Protein AF-A0A956KDK4-F1 (afdb_monomer)

Radius of gyration: 28.65 Å; Cα contacts (8 Å, |Δi|>4): 657; chains: 1; bounding box: 87×70×103 Å

pLDDT: mean 74.75, std 21.62, range [22.31, 97.56]

Sequence (418 aa):
LVEYWEQDPCSGGYGYGERKYMVDGMTVMNPAFGATAAELRVTVEAQFAVGEYEIVILSAEDSLGLDTWLRERGYNIPAGAAAALRPYIHKGMKFFVAKVDVKKVKRDAAGRVTLSPLRFHYDSPTFSLPVRLGLLNSSGAQELIIHILSRAVRYQVANYKNVAAPTNVDVTDATRDDFARFYAALFDRVVREDPGAVVTEYAWDASTCDPCPVEPLDVGELATLGLDVLPSYRRWFARPHEASEAEAVAAQLVLTRLHARYSAASLGEDLVFQAATPIVGGRETFADDGVTIERGARPDPSGSNNFQTRFVIRHRWTGAITCPEPRRGRWGGPPGGGAPPATQASAGELAVTERDAPLERYLVDAARSTHAPLLRKDRVPAPEPIRGCRVSDSGLAGLAGFALVGLVALGRRRTRRA

Foldseek 3Di:
DAEKEWEQLPDDDDDDDDDDDDDDDDDDDDDDDDDADDDQQKGFPDWDDDQQWTKTKIAHQALVSVVVVCVVVPHDAFPCSSVVCVVCNVVRHIDIDIDGNPVRFDADPVRDTDDDDDDDDDDDPFAFDDDVSVQRVDPWKFKDKDKDKDFQFDKDFQPFFEFEQWAPFEWAPVCLVQVQLLVLQSVVVVCVVPPRYKYWAFKAQQLQAAPDLDHGDFVVNVVVVPQCVDPVCVVVVVDDDDRVVRSVVSRRIIIIIIMGMDHPVRDDDTTTMDTAAAKAARNQDDDPVNPDGDTGIAGDNPDGHHDHHYYYHYHYDPDDNPDPRGRTPRIDDDPPDDDDPSSSDDNPPSRPDDHPDDNCNIGDPLVNPPPRPSDPVNRRDNGDPDPDDDDPPPPDDPDDDDDDDDDDDDDDDDDDDD

Solvent-accessible surface area (backbone atoms only — not comparable to full-atom values): 25899 Å² total; per-residue (Å²): 75,48,73,32,19,33,42,68,37,74,65,82,91,84,84,90,84,92,87,88,87,88,89,86,90,89,90,90,90,86,89,89,84,71,72,79,72,76,88,48,74,34,42,51,72,37,50,54,74,57,93,49,30,45,36,37,31,32,37,42,86,42,34,64,40,44,47,49,54,40,47,77,72,69,46,91,74,54,89,66,48,38,73,68,43,36,66,45,37,77,70,69,45,68,45,80,44,74,46,75,43,77,88,67,55,56,63,51,99,86,65,50,70,70,76,81,87,86,86,84,87,80,90,67,100,64,60,61,49,90,50,66,76,61,43,71,77,46,95,55,74,45,73,44,80,46,78,45,78,32,74,79,39,36,64,44,59,69,83,47,52,56,38,58,43,56,7,54,41,55,29,32,75,64,33,69,84,38,38,36,30,51,49,42,22,50,50,53,50,52,40,68,77,39,74,59,33,36,30,38,46,32,28,24,37,28,47,57,66,65,83,58,81,59,83,55,59,49,60,69,55,42,37,72,76,46,47,49,77,35,81,90,32,39,72,58,71,71,53,92,76,57,73,68,60,43,46,57,53,26,55,43,23,14,38,19,32,38,41,36,64,42,30,76,91,60,52,88,70,58,51,34,52,37,76,40,76,27,30,29,28,33,64,78,50,58,44,98,81,73,73,51,59,50,38,38,46,43,82,26,85,90,61,61,42,51,24,39,57,31,38,32,34,76,43,72,67,82,70,88,83,87,51,98,75,64,50,75,90,42,71,39,67,45,80,91,80,53,82,69,77,93,58,61,49,66,71,61,65,64,82,78,49,66,52,85,50,65,61,62,72,33,30,65,60,78,64,55,41,97,78,46,61,60,61,63,86,55,62,57,72,78,73,75,84,81,79,68,91,73,82,78,86,84,81,88,91,79,91,86,90,88,82,92,83,89,84,86,86,90,82,87,79,92,85,88,84,135

Nearest PDB structures (foldseek):
  5yvq-assembly1_A  TM=1.897E-01  e=3.169E+00  Muvirus mu
  3j9m-assembly1_U  TM=2.157E-01  e=6.133E+00  Homo sapiens

Mean predicted aligned error: 13.44 Å

Secondary structure (DSSP, 8-state):
-EEEEE--TTPPP--------------------------SSEEEEEEEEETTEEEEEEEES-HHHHHHHHHHTT--PPTTHHHHHHHHHHTT--EEEEEE-TTT-EE-TT--EEPPPP------SS-EE--HHHHTT-SS-EEEEEEEEEES-EEEESSS-EEEPP-SEEB-THHHHTHHHHHHHHHHHHHHHSTTPEEEEEEEESS--TT-SSPPPPHHHHHHTTGGGSTTTTTTTTS---HHHHHHHHTTEEEEEEEEEE-TTT--S-EEEEEE--EEE-S-PBPTTSSPBP-S-EE-TTS--EEE--EEEEE---S---SSS-----EES-TTT-PPPS-------TTTS-----GGGTB-STTS-TTS-SS-----PPPP--------------S-------------------

Structure (mmCIF, N/CA/C/O backbone):
data_AF-A0A956KDK4-F1
#
_entry.id   AF-A0A956KDK4-F1
#
loop_
_atom_site.group_PDB
_atom_site.id
_atom_site.type_symbol
_atom_site.label_atom_id
_atom_site.label_alt_id
_atom_site.label_comp_id
_atom_site.label_asym_id
_atom_site.label_entity_id
_atom_site.label_seq_id
_atom_site.pdbx_PDB_ins_code
_atom_site.Cartn_x
_atom_site.Cartn_y
_atom_site.Cartn_z
_atom_site.occupancy
_atom_site.B_iso_or_equiv
_atom_site.auth_seq_id
_atom_site.auth_comp_id
_atom_site.auth_asym_id
_atom_site.auth_atom_id
_atom_site.pdbx_PDB_model_num
ATOM 1 N N . LEU A 1 1 ? 1.733 -2.831 -14.107 1.00 81.25 1 LEU A N 1
ATOM 2 C CA . LEU A 1 1 ? 2.282 -3.512 -15.304 1.00 81.25 1 LEU A CA 1
ATOM 3 C C . LEU A 1 1 ? 2.951 -2.463 -16.185 1.00 81.25 1 LEU A C 1
ATOM 5 O O . LEU A 1 1 ? 2.410 -1.368 -16.261 1.00 81.25 1 LEU A O 1
ATOM 9 N N . VAL A 1 2 ? 4.100 -2.755 -16.795 1.00 82.56 2 VAL A N 1
ATOM 10 C CA . VAL A 1 2 ? 4.746 -1.876 -17.784 1.00 82.56 2 VAL A CA 1
ATOM 11 C C . VAL A 1 2 ? 5.100 -2.660 -19.038 1.00 82.56 2 VAL A C 1
ATOM 13 O O . VAL A 1 2 ? 5.214 -3.887 -19.009 1.00 82.56 2 VAL A O 1
ATOM 16 N N . GLU A 1 3 ? 5.297 -1.940 -20.133 1.00 85.12 3 GLU A N 1
ATOM 17 C CA . GLU A 1 3 ? 5.658 -2.520 -21.417 1.00 85.12 3 GLU A CA 1
ATOM 18 C C . GLU A 1 3 ? 6.898 -1.835 -21.968 1.00 85.12 3 GLU A C 1
ATOM 20 O O . GLU A 1 3 ? 7.006 -0.608 -21.927 1.00 85.12 3 GLU A O 1
ATOM 25 N N . TYR A 1 4 ? 7.813 -2.634 -22.505 1.00 83.12 4 TYR A N 1
ATOM 26 C CA . TYR A 1 4 ? 8.993 -2.134 -23.190 1.00 83.12 4 TYR A CA 1
ATOM 27 C C . TYR A 1 4 ? 9.098 -2.725 -24.583 1.00 83.12 4 TYR A C 1
ATOM 29 O O . TYR A 1 4 ? 8.888 -3.919 -24.789 1.00 83.12 4 TYR A O 1
ATOM 37 N N . TRP A 1 5 ? 9.515 -1.891 -25.524 1.00 86.50 5 TRP A N 1
ATOM 38 C CA . TRP A 1 5 ? 9.838 -2.286 -26.879 1.00 86.50 5 TRP A CA 1
ATOM 39 C C . TRP A 1 5 ? 11.342 -2.238 -27.070 1.00 86.50 5 TRP A C 1
ATOM 41 O O . TRP A 1 5 ? 12.017 -1.291 -26.649 1.00 86.50 5 TRP A O 1
ATOM 51 N N . GLU A 1 6 ? 11.868 -3.275 -27.705 1.00 86.62 6 GLU A N 1
ATOM 52 C CA . GLU A 1 6 ? 13.250 -3.274 -28.142 1.00 86.62 6 GLU A CA 1
ATOM 53 C C . GLU A 1 6 ? 13.412 -2.157 -29.181 1.00 86.62 6 GLU A C 1
ATOM 55 O O . GLU A 1 6 ? 12.689 -2.104 -30.177 1.00 86.62 6 GLU A O 1
ATOM 60 N N . GLN A 1 7 ? 14.324 -1.229 -28.908 1.00 86.19 7 GLN A N 1
ATOM 61 C CA . GLN A 1 7 ? 14.655 -0.131 -29.805 1.00 86.19 7 GLN A CA 1
ATOM 62 C C . GLN A 1 7 ? 15.332 -0.676 -31.057 1.00 86.19 7 GLN A C 1
ATOM 64 O O . GLN A 1 7 ? 15.909 -1.765 -31.018 1.00 86.19 7 GLN A O 1
ATOM 69 N N . ASP A 1 8 ? 15.301 0.102 -32.143 1.00 86.75 8 ASP A N 1
ATOM 70 C CA . ASP A 1 8 ? 16.019 -0.246 -33.367 1.00 86.75 8 ASP A CA 1
ATOM 71 C C . ASP A 1 8 ? 17.480 -0.593 -33.011 1.00 86.75 8 ASP A C 1
ATOM 73 O O . ASP A 1 8 ? 18.218 0.299 -32.560 1.00 86.75 8 ASP A O 1
ATOM 77 N N . PRO A 1 9 ? 17.908 -1.863 -33.199 1.00 84.00 9 PRO A N 1
ATOM 78 C CA . PRO A 1 9 ? 19.250 -2.330 -32.854 1.00 84.00 9 PRO A CA 1
ATOM 79 C C . PRO A 1 9 ? 20.370 -1.585 -33.590 1.00 84.00 9 PRO A C 1
ATOM 81 O O . PRO A 1 9 ? 21.542 -1.766 -33.250 1.00 84.00 9 PRO A O 1
ATOM 84 N N . CYS A 1 10 ? 20.012 -0.778 -34.591 1.00 85.69 10 CYS A N 1
ATOM 85 C CA . CYS A 1 10 ? 20.897 0.005 -35.434 1.00 85.69 10 CYS A CA 1
ATOM 86 C C . CYS A 1 10 ? 20.865 1.524 -35.143 1.00 85.69 10 CYS A C 1
ATOM 88 O O . CYS A 1 10 ? 21.626 2.265 -35.763 1.00 85.69 10 CYS A O 1
ATOM 90 N N . SER A 1 11 ? 20.036 2.007 -34.204 1.00 71.69 11 SER A N 1
ATOM 91 C CA . SER A 1 11 ? 19.861 3.445 -33.913 1.00 71.69 11 SER A CA 1
ATOM 92 C C . SER A 1 11 ? 20.777 3.996 -32.798 1.00 71.69 11 SER A C 1
ATOM 94 O O . SER A 1 11 ? 21.074 3.328 -31.801 1.00 71.69 11 SER A O 1
ATOM 96 N N . GLY A 1 12 ? 21.231 5.250 -32.955 1.00 55.69 12 GLY A N 1
ATOM 97 C CA . GLY A 1 12 ? 21.873 6.054 -31.901 1.00 55.69 12 GLY A CA 1
ATOM 98 C C . GLY A 1 12 ? 20.820 6.799 -31.063 1.00 55.69 12 GLY A C 1
ATOM 99 O O . GLY A 1 12 ? 19.862 7.315 -31.624 1.00 55.69 12 GLY A O 1
ATOM 100 N N . GLY A 1 13 ? 20.951 6.804 -29.730 1.00 43.41 13 GLY A N 1
ATOM 101 C CA . GLY A 1 13 ? 19.851 7.117 -28.798 1.00 43.41 13 GLY A CA 1
ATOM 102 C C . GLY A 1 13 ? 19.333 8.566 -28.800 1.00 43.41 13 GLY A C 1
ATOM 103 O O . GLY A 1 13 ? 20.114 9.506 -28.928 1.00 43.41 13 GLY A O 1
ATOM 104 N N . TYR A 1 14 ? 18.023 8.732 -28.569 1.00 42.56 14 TYR A N 1
ATOM 105 C CA . TYR A 1 14 ? 17.347 10.022 -28.359 1.00 42.56 14 TYR A CA 1
ATOM 106 C C . TYR A 1 14 ? 16.642 10.063 -26.991 1.00 42.56 14 TYR A C 1
ATOM 108 O O . TYR A 1 14 ? 16.031 9.079 -26.578 1.00 42.56 14 TYR A O 1
ATOM 116 N N . GLY A 1 15 ? 16.752 11.203 -26.296 1.00 32.75 15 GLY A N 1
ATOM 117 C CA . GLY A 1 15 ? 16.136 11.487 -24.994 1.00 32.75 15 GLY A CA 1
ATOM 118 C C . GLY A 1 15 ? 14.721 12.071 -25.101 1.00 32.75 15 GLY A C 1
ATOM 119 O O . GLY A 1 15 ? 14.383 12.733 -26.082 1.00 32.75 15 GLY A O 1
ATOM 120 N N . TYR A 1 16 ? 13.900 11.805 -24.083 1.00 37.12 16 TYR A N 1
ATOM 121 C CA . TYR A 1 16 ? 12.490 12.196 -23.989 1.00 37.12 16 TYR A CA 1
ATOM 122 C C . TYR A 1 16 ? 12.307 13.675 -23.593 1.00 37.12 16 TYR A C 1
ATOM 124 O O . TYR A 1 16 ? 13.062 14.196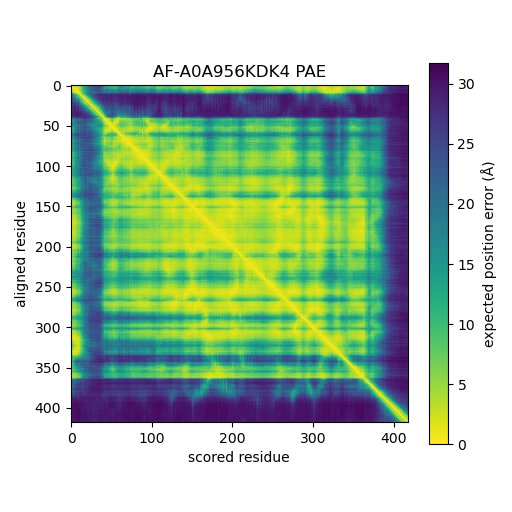 -22.776 1.00 37.12 16 TYR A O 1
ATOM 132 N N . GLY A 1 17 ? 11.290 14.337 -24.163 1.00 28.55 17 GLY A N 1
ATOM 133 C CA . GLY A 1 17 ? 10.876 15.709 -23.841 1.00 28.55 17 GLY A CA 1
ATOM 134 C C . GLY A 1 17 ? 9.442 15.770 -23.298 1.00 28.55 17 GLY A C 1
ATOM 135 O O . GLY A 1 17 ? 8.549 15.107 -23.825 1.00 28.55 17 GLY A O 1
ATOM 136 N N . GLU A 1 18 ? 9.238 16.567 -22.249 1.00 26.84 18 GLU A N 1
ATOM 137 C CA . GLU A 1 18 ? 7.990 16.703 -21.481 1.00 26.84 18 GLU A CA 1
ATOM 138 C C . GLU A 1 18 ? 6.996 17.721 -22.084 1.00 26.84 18 GLU A C 1
ATOM 140 O O . GLU A 1 18 ? 7.389 18.712 -22.704 1.00 26.84 18 GLU A O 1
ATOM 145 N N . ARG A 1 19 ? 5.686 17.520 -21.852 1.00 27.48 19 ARG A N 1
ATOM 146 C CA . ARG A 1 19 ? 4.612 18.514 -22.074 1.00 27.48 19 ARG 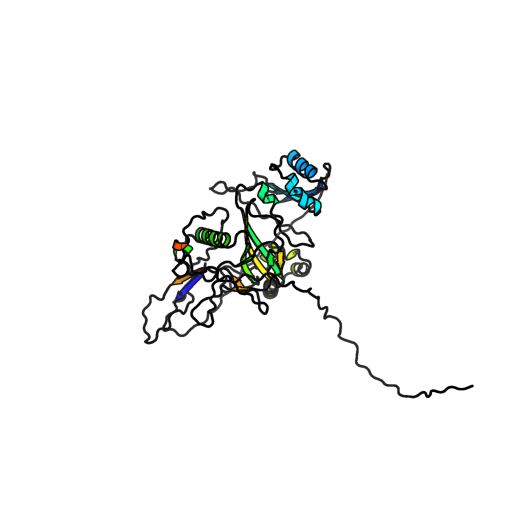A CA 1
ATOM 147 C C . ARG A 1 19 ? 3.642 18.539 -20.880 1.00 27.48 19 ARG A C 1
ATOM 149 O O . ARG A 1 19 ? 3.264 17.481 -20.396 1.00 27.48 19 ARG A O 1
ATOM 156 N N . LYS A 1 20 ? 3.215 19.742 -20.459 1.00 24.08 20 LYS A N 1
ATOM 157 C CA . LYS A 1 20 ? 2.278 20.031 -19.343 1.00 24.08 20 LYS A CA 1
ATOM 158 C C . LYS A 1 20 ? 0.884 20.473 -19.834 1.00 24.08 20 LYS A C 1
ATOM 160 O O . LYS A 1 20 ? 0.795 21.154 -20.854 1.00 24.08 20 LYS A O 1
ATOM 165 N N . TYR A 1 21 ? -0.163 20.191 -19.047 1.00 27.45 21 TYR A N 1
ATOM 166 C CA . TYR A 1 21 ? -1.515 20.783 -19.131 1.00 27.45 21 TYR A CA 1
ATOM 167 C C . TYR A 1 21 ? -2.008 21.246 -17.737 1.00 27.45 21 TYR A C 1
ATOM 169 O O . TYR A 1 21 ? -1.540 20.731 -16.728 1.00 27.45 21 TYR A O 1
ATOM 177 N N . MET A 1 22 ? -2.932 22.224 -17.694 1.00 24.23 22 MET A N 1
ATOM 178 C CA . MET A 1 22 ? -3.520 22.862 -16.490 1.00 24.23 22 MET A CA 1
ATOM 179 C C . MET A 1 22 ? -5.041 22.640 -16.394 1.00 24.23 22 MET A C 1
ATOM 181 O O . MET A 1 22 ? -5.682 22.624 -17.444 1.00 24.23 22 MET A O 1
ATOM 185 N N . VAL A 1 23 ? -5.617 22.603 -15.175 1.00 25.06 23 VAL A N 1
ATOM 186 C CA . VAL A 1 23 ? -7.062 22.823 -14.889 1.00 25.06 23 VAL A CA 1
ATOM 187 C C . VAL A 1 23 ? -7.277 23.474 -13.498 1.00 25.06 23 VAL A C 1
ATOM 189 O O . VAL A 1 23 ? -6.485 23.259 -12.585 1.00 25.06 23 VAL A O 1
ATOM 192 N N . ASP A 1 24 ? -8.349 24.273 -13.392 1.00 22.84 24 ASP A N 1
ATOM 193 C CA . ASP A 1 24 ? -8.828 25.140 -12.291 1.00 22.84 24 ASP A CA 1
ATOM 194 C C . ASP A 1 24 ? -9.946 24.482 -11.423 1.00 22.84 24 ASP A C 1
ATOM 196 O O . ASP A 1 24 ? -10.557 23.502 -11.854 1.00 22.84 24 ASP A O 1
ATOM 200 N N . GLY A 1 25 ? -10.215 24.997 -10.208 1.00 24.81 25 GLY A N 1
ATOM 201 C CA . GLY A 1 25 ? -10.954 24.308 -9.117 1.00 24.81 25 GLY A CA 1
ATOM 202 C C . GLY A 1 25 ? -12.340 24.847 -8.677 1.00 24.81 25 GLY A C 1
ATOM 203 O O . GLY A 1 25 ? -12.930 25.683 -9.350 1.00 24.81 25 GLY A O 1
ATOM 204 N N . MET A 1 26 ? -12.869 24.351 -7.529 1.00 22.92 26 MET A N 1
ATOM 205 C CA . MET A 1 26 ? -13.950 24.953 -6.691 1.00 22.92 26 MET A CA 1
ATOM 206 C C . MET A 1 26 ? -14.108 24.245 -5.301 1.00 22.92 26 MET A C 1
ATOM 208 O O . MET A 1 26 ? -13.794 23.065 -5.172 1.00 22.92 26 MET A O 1
ATOM 212 N N . THR A 1 27 ? -14.616 24.955 -4.275 1.00 22.77 27 THR A N 1
ATOM 213 C CA . THR A 1 27 ? -14.680 24.672 -2.803 1.00 22.77 27 THR A CA 1
ATOM 214 C C . THR A 1 27 ? -16.090 24.347 -2.232 1.00 22.77 27 THR A C 1
ATOM 216 O O . THR A 1 27 ? -17.067 24.583 -2.933 1.00 22.77 27 THR A O 1
ATOM 219 N N . VAL A 1 28 ? -16.207 23.876 -0.954 1.00 23.95 28 VAL A N 1
ATOM 220 C CA . VAL A 1 28 ? -17.074 24.394 0.177 1.00 23.95 28 VAL A CA 1
ATOM 221 C C . VAL A 1 28 ? -17.011 23.523 1.483 1.00 23.95 28 VAL A C 1
ATOM 223 O O . VAL A 1 28 ? -16.682 22.344 1.447 1.00 23.95 28 VAL A O 1
ATOM 226 N N . MET A 1 29 ? -17.293 24.179 2.630 1.00 22.33 29 MET A N 1
ATOM 227 C CA . MET A 1 29 ? -17.110 23.918 4.085 1.00 22.33 29 MET A CA 1
ATOM 228 C C . MET A 1 29 ? -18.035 22.922 4.847 1.00 22.33 29 MET A C 1
ATOM 230 O O . MET A 1 29 ? -19.090 22.510 4.380 1.00 22.33 29 MET A O 1
ATOM 234 N N . ASN A 1 30 ? -17.616 22.659 6.102 1.00 27.06 30 ASN A N 1
ATOM 235 C CA . ASN A 1 30 ? -18.166 21.844 7.210 1.00 27.06 30 ASN A CA 1
ATOM 236 C C . ASN A 1 30 ? -18.900 22.712 8.281 1.00 27.06 30 ASN A C 1
ATOM 238 O O . ASN A 1 30 ? -18.651 23.923 8.305 1.00 27.06 30 ASN A O 1
ATOM 242 N N . PRO A 1 31 ? -19.730 22.158 9.204 1.00 27.64 31 PRO A N 1
ATOM 243 C CA . PRO A 1 31 ? -19.374 22.228 10.645 1.00 27.64 31 PRO A CA 1
ATOM 244 C C . PRO A 1 31 ? -19.896 21.092 11.581 1.00 27.64 31 PRO A C 1
ATOM 246 O O . PRO A 1 31 ? -20.690 20.236 11.205 1.00 27.64 31 PRO A O 1
ATOM 249 N N . ALA A 1 32 ? -19.411 21.139 12.836 1.00 24.31 32 ALA A N 1
ATOM 250 C CA . ALA A 1 32 ? -19.521 20.189 13.964 1.00 24.31 32 ALA A CA 1
ATOM 251 C C . ALA A 1 32 ? -20.719 20.397 14.935 1.00 24.31 32 ALA A C 1
ATOM 253 O O . ALA A 1 32 ? -21.363 21.436 14.861 1.00 24.31 32 ALA A O 1
ATOM 254 N N . PHE A 1 33 ? -20.955 19.449 15.877 1.00 24.83 33 PHE A N 1
ATOM 255 C CA . PHE A 1 33 ? -21.032 19.602 17.366 1.00 24.83 33 PHE A CA 1
ATOM 256 C C . PHE A 1 33 ? -21.766 18.435 18.098 1.00 24.83 33 PHE A C 1
ATOM 258 O O . PHE A 1 33 ? -22.818 18.003 17.645 1.00 24.83 33 PHE A O 1
ATOM 265 N N . GLY A 1 34 ? -21.274 18.049 19.298 1.00 22.31 34 GLY A N 1
ATOM 266 C CA . GLY A 1 34 ? -22.099 17.817 20.517 1.00 22.31 34 GLY A CA 1
ATOM 267 C C . GLY A 1 34 ? -22.413 16.384 21.018 1.00 22.31 34 GLY A C 1
ATOM 268 O O . GLY A 1 34 ? -23.133 15.648 20.363 1.00 22.31 34 GLY A O 1
ATOM 269 N N . ALA A 1 35 ? -21.946 16.042 22.235 1.00 27.47 35 ALA A N 1
ATOM 270 C CA . ALA A 1 35 ? -22.210 14.815 23.033 1.00 27.47 35 ALA A CA 1
ATOM 271 C C . ALA A 1 35 ? -23.522 14.918 23.880 1.00 27.47 35 ALA A C 1
ATOM 273 O O . ALA A 1 35 ? -24.155 15.966 23.847 1.00 27.47 35 ALA A O 1
ATOM 274 N N . THR A 1 36 ? -24.061 13.964 24.665 1.00 29.67 36 THR A N 1
ATOM 275 C CA . THR A 1 36 ? -23.586 12.858 25.543 1.00 29.67 36 THR A CA 1
ATOM 276 C C . THR A 1 36 ? -24.772 11.907 25.856 1.00 29.67 36 THR A C 1
ATOM 278 O O . THR A 1 36 ? -25.915 12.303 25.640 1.00 29.67 36 THR A O 1
ATOM 281 N N . ALA A 1 37 ? -24.531 10.716 26.433 1.00 30.95 37 ALA A N 1
ATOM 282 C CA . ALA A 1 37 ? -25.209 10.220 27.654 1.00 30.95 37 ALA A CA 1
ATOM 283 C C . ALA A 1 37 ? -24.748 8.795 28.029 1.00 30.95 37 ALA A C 1
ATOM 285 O O . ALA A 1 37 ? -24.553 7.935 27.169 1.00 30.95 37 ALA A O 1
ATOM 286 N N . ALA A 1 38 ? -24.582 8.578 29.333 1.00 29.89 38 ALA A N 1
ATOM 287 C CA . ALA A 1 38 ? -24.129 7.348 29.972 1.00 29.89 38 ALA A CA 1
ATOM 288 C C . ALA A 1 38 ? -25.286 6.396 30.316 1.00 29.89 38 ALA A C 1
ATOM 290 O O . ALA A 1 38 ? -26.411 6.840 30.515 1.00 29.89 38 ALA A O 1
ATOM 291 N N . GLU A 1 39 ? -24.963 5.103 30.415 1.00 37.94 39 GLU A N 1
ATOM 292 C CA . GLU A 1 39 ? -25.109 4.275 31.632 1.00 37.94 39 GLU A CA 1
ATOM 293 C C . GLU A 1 39 ? -24.919 2.795 31.273 1.00 37.94 39 GLU A C 1
ATOM 295 O O . GLU A 1 39 ? -25.890 2.074 31.127 1.00 37.94 39 GLU A O 1
ATOM 300 N N . LEU A 1 40 ? -23.661 2.348 31.122 1.00 42.50 40 LEU A N 1
ATOM 301 C CA . LEU A 1 40 ? -23.258 0.924 31.143 1.00 42.50 40 LEU A CA 1
ATOM 302 C C . LEU A 1 40 ? -21.740 0.756 31.418 1.00 42.50 40 LEU A C 1
ATOM 304 O O . LEU A 1 40 ? -21.089 -0.031 30.751 1.00 42.50 40 LEU A O 1
ATOM 308 N N . ARG A 1 41 ? -21.093 1.535 32.310 1.00 63.00 41 ARG A N 1
ATOM 309 C CA . ARG A 1 41 ? -19.595 1.559 32.444 1.00 63.00 41 ARG A CA 1
ATOM 310 C C . ARG A 1 41 ? -18.843 1.651 31.093 1.00 63.00 41 ARG A C 1
ATOM 312 O O . ARG A 1 41 ? -17.695 1.232 30.939 1.00 63.00 41 ARG A O 1
ATOM 319 N N . VAL A 1 42 ? -19.556 2.202 30.120 1.00 67.94 42 VAL A N 1
ATOM 320 C CA . VAL A 1 42 ? -19.199 2.490 28.745 1.00 67.94 42 VAL A CA 1
ATOM 321 C C . VAL A 1 42 ? -19.552 3.960 28.599 1.00 67.94 42 VAL A C 1
ATOM 323 O O . VAL A 1 42 ? -20.700 4.355 28.830 1.00 67.94 42 VAL A O 1
ATOM 326 N N . THR A 1 43 ? -18.559 4.772 28.276 1.00 74.88 43 THR A N 1
ATOM 327 C CA . THR A 1 43 ? -18.698 6.218 28.143 1.00 74.88 43 THR A CA 1
ATOM 328 C C . THR A 1 43 ? -18.781 6.560 26.665 1.00 74.88 43 THR A C 1
ATOM 330 O O . THR A 1 43 ? -17.895 6.199 25.893 1.00 74.88 43 THR A O 1
ATOM 333 N N . VAL A 1 44 ? -19.842 7.263 26.263 1.00 74.88 44 VAL A N 1
ATOM 334 C CA . VAL A 1 44 ? -19.949 7.843 24.919 1.00 74.88 44 VAL A CA 1
ATOM 335 C C . VAL A 1 44 ? -19.121 9.125 24.879 1.00 74.88 44 VAL A C 1
ATOM 337 O O . VAL A 1 44 ? -19.485 10.131 25.480 1.00 74.88 44 VAL A O 1
ATOM 340 N N . GLU A 1 45 ? -18.004 9.073 24.166 1.00 72.00 45 GLU A N 1
ATOM 341 C CA . GLU A 1 45 ? -17.039 10.162 23.997 1.00 72.00 45 GLU A CA 1
ATOM 342 C C . GLU A 1 45 ? -17.511 11.174 22.944 1.00 72.00 45 GLU A C 1
ATOM 344 O O . GLU A 1 45 ? -17.325 12.379 23.091 1.00 72.00 45 GLU A O 1
ATOM 349 N N . ALA A 1 46 ? -18.131 10.679 21.872 1.00 67.12 46 ALA A N 1
ATOM 350 C CA . ALA A 1 46 ? -18.721 11.486 20.811 1.00 67.12 46 ALA A CA 1
ATOM 351 C C . ALA A 1 46 ? -19.773 10.673 20.052 1.00 67.12 46 ALA A C 1
ATOM 353 O O . ALA A 1 46 ? -19.650 9.454 19.933 1.00 67.12 46 ALA A O 1
ATOM 354 N N . GLN A 1 47 ? -20.774 11.350 19.493 1.00 73.00 47 GLN A N 1
ATOM 355 C CA . GLN A 1 47 ? -21.756 10.748 18.596 1.00 73.00 47 GLN A CA 1
ATOM 356 C C . GLN A 1 47 ? -22.131 11.748 17.504 1.00 73.00 47 GLN A C 1
ATOM 358 O O . GLN A 1 47 ? -22.413 12.904 17.802 1.00 73.00 47 GLN A O 1
ATOM 363 N N . PHE A 1 48 ? -22.110 11.321 16.244 1.00 73.38 48 PHE A N 1
ATOM 364 C CA . PHE A 1 48 ? -22.468 12.164 15.099 1.00 73.38 48 PHE A CA 1
ATOM 365 C C . PHE A 1 48 ? -22.788 11.306 13.871 1.00 73.38 48 PHE A C 1
ATOM 367 O O . PHE A 1 48 ? -22.392 10.146 13.799 1.00 73.38 48 PHE A O 1
ATOM 374 N N . ALA A 1 49 ? -23.496 11.866 12.892 1.00 70.19 49 ALA A N 1
ATOM 375 C CA . ALA A 1 49 ? -23.739 11.213 11.606 1.00 70.19 49 ALA A CA 1
ATOM 376 C C . ALA A 1 49 ? -22.892 11.861 10.503 1.00 70.19 49 ALA A C 1
ATOM 378 O O . ALA A 1 49 ? -22.754 13.083 10.465 1.00 70.19 49 ALA A O 1
ATOM 379 N N . VAL A 1 50 ? -22.339 11.052 9.599 1.00 80.88 50 VAL A N 1
ATOM 380 C CA . VAL A 1 50 ? -21.559 11.512 8.440 1.00 80.88 50 VAL A CA 1
ATOM 381 C C . VAL A 1 50 ? -21.750 10.541 7.275 1.00 80.88 50 VAL A C 1
ATOM 383 O O . VAL A 1 50 ? -21.553 9.339 7.427 1.00 80.88 50 VAL A O 1
ATOM 386 N N . GLY A 1 51 ? -22.172 11.046 6.112 1.00 84.19 51 GLY A N 1
ATOM 387 C CA . GLY A 1 51 ? -22.490 10.201 4.954 1.00 84.19 51 GLY A CA 1
ATOM 388 C C . GLY A 1 51 ? -23.571 9.153 5.263 1.00 84.19 51 GLY A C 1
ATOM 389 O O . GLY A 1 51 ? -24.669 9.480 5.728 1.00 84.19 51 GLY A O 1
ATOM 390 N N . GLU A 1 52 ? -23.256 7.884 5.003 1.00 88.25 52 GLU A N 1
ATOM 391 C CA . GLU A 1 52 ? -24.082 6.718 5.333 1.00 88.25 52 GLU A CA 1
ATOM 392 C C . GLU A 1 52 ? -23.914 6.204 6.774 1.00 88.25 52 GLU A C 1
ATOM 394 O O . GLU A 1 52 ? -24.524 5.194 7.129 1.00 88.25 52 GLU A O 1
ATOM 399 N N . TYR A 1 53 ? -23.101 6.866 7.601 1.00 88.94 53 TYR A N 1
ATOM 400 C CA . TYR A 1 53 ? -22.725 6.375 8.922 1.00 88.94 53 TYR A CA 1
ATOM 401 C C . TYR A 1 53 ? -23.382 7.133 10.074 1.00 88.94 53 TYR A C 1
ATOM 403 O O . TYR A 1 53 ? -23.416 8.364 10.098 1.00 88.94 53 TYR A O 1
ATOM 411 N N . GLU A 1 54 ? -23.796 6.381 11.089 1.00 84.88 54 GLU A N 1
ATOM 412 C CA . GLU A 1 54 ? -24.006 6.856 12.456 1.00 84.88 54 GLU A CA 1
ATOM 413 C C . GLU A 1 54 ? -22.794 6.427 13.295 1.00 84.88 54 GLU A C 1
ATOM 415 O O . GLU A 1 54 ? -22.555 5.234 13.500 1.00 84.88 54 GLU A O 1
ATOM 420 N N . ILE A 1 55 ? -21.999 7.396 13.745 1.00 83.88 55 ILE A N 1
ATOM 421 C CA . ILE A 1 55 ? -20.758 7.175 14.487 1.00 83.88 55 ILE A CA 1
ATOM 422 C C . ILE A 1 55 ? -20.993 7.364 15.979 1.00 83.88 55 ILE A C 1
ATOM 424 O O . ILE A 1 55 ? -21.583 8.360 16.400 1.00 83.88 55 ILE A O 1
ATOM 428 N N . VAL A 1 56 ? -20.459 6.440 16.777 1.00 80.50 56 VAL A N 1
ATOM 429 C CA . VAL A 1 56 ? -20.331 6.564 18.229 1.00 80.50 56 VAL A CA 1
ATOM 430 C C . VAL A 1 56 ? -18.902 6.205 18.629 1.00 80.50 56 VAL A C 1
ATOM 432 O O . VAL A 1 56 ? -18.407 5.131 18.294 1.00 80.50 56 VAL A O 1
ATOM 435 N N . ILE A 1 57 ? -18.230 7.093 19.354 1.00 78.56 57 ILE A N 1
ATOM 436 C CA . ILE A 1 57 ? -16.921 6.828 19.953 1.00 78.56 57 ILE A CA 1
ATOM 437 C C . ILE A 1 57 ? -17.151 6.451 21.411 1.00 78.56 57 ILE A C 1
ATOM 439 O O . ILE A 1 57 ? -17.790 7.202 22.145 1.00 78.56 57 ILE A O 1
ATOM 443 N N . LEU A 1 58 ? -16.639 5.298 21.825 1.00 80.06 58 LEU A N 1
ATOM 444 C CA . LEU A 1 58 ? -16.839 4.740 23.157 1.00 80.06 58 LEU A CA 1
ATOM 445 C C . LEU A 1 58 ? -15.503 4.576 23.886 1.00 80.06 58 LEU A C 1
ATOM 447 O O . LEU A 1 58 ? -14.499 4.220 23.274 1.00 80.06 58 LEU A O 1
ATOM 451 N N . SER A 1 59 ? -15.491 4.748 25.200 1.00 73.88 59 SER A N 1
ATOM 452 C CA . SER A 1 59 ? -14.486 4.154 26.088 1.00 73.88 59 SER A CA 1
ATOM 453 C C . SER A 1 59 ? -15.182 3.180 27.039 1.00 73.88 59 SER A C 1
ATOM 455 O O . SER A 1 59 ? -16.378 3.307 27.296 1.00 73.88 59 SER A O 1
ATOM 457 N N . ALA A 1 60 ? -14.476 2.155 27.508 1.00 73.44 60 ALA A N 1
ATOM 458 C CA . ALA A 1 60 ? -15.042 1.144 28.398 1.00 73.44 60 ALA A CA 1
ATOM 459 C C . ALA A 1 60 ? -14.010 0.733 29.447 1.00 73.44 60 ALA A C 1
ATOM 461 O O . ALA A 1 60 ? -12.831 0.608 29.127 1.00 73.44 60 ALA A O 1
ATOM 462 N N . GLU A 1 61 ? -14.460 0.501 30.678 1.00 69.25 61 GLU A N 1
ATOM 463 C CA . GLU A 1 61 ? -13.613 -0.015 31.767 1.00 69.25 61 GLU A CA 1
ATOM 464 C C . GLU A 1 61 ? -13.641 -1.550 31.844 1.00 69.25 61 GLU A C 1
ATOM 466 O O . GLU A 1 61 ? -12.736 -2.169 32.401 1.00 69.25 61 GLU A O 1
ATOM 471 N N . ASP A 1 62 ? -14.671 -2.173 31.261 1.00 67.38 62 ASP A N 1
ATOM 472 C CA . ASP A 1 62 ? -14.879 -3.618 31.260 1.00 67.38 62 ASP A CA 1
ATOM 473 C C . ASP A 1 62 ? -15.396 -4.135 29.903 1.00 67.38 62 ASP A C 1
ATOM 475 O O . ASP A 1 62 ? -16.233 -3.519 29.239 1.00 67.38 62 ASP A O 1
ATOM 479 N N . SER A 1 63 ? -14.888 -5.302 29.495 1.00 70.88 63 SER A N 1
ATOM 480 C CA . SER A 1 63 ? -15.199 -5.930 28.201 1.00 70.88 63 SER A CA 1
ATOM 481 C C . SER A 1 63 ? -16.602 -6.513 28.100 1.00 70.88 63 SER A C 1
ATOM 483 O O . SER A 1 63 ? -17.166 -6.530 27.006 1.00 70.88 63 SER A O 1
ATOM 485 N N . LEU A 1 64 ? -17.171 -6.970 29.219 1.00 68.50 64 LEU A N 1
ATOM 486 C CA . LEU A 1 64 ? -18.531 -7.496 29.253 1.00 68.50 64 LEU A CA 1
ATOM 487 C C . LEU A 1 64 ? -19.548 -6.349 29.174 1.00 68.50 64 LEU A C 1
ATOM 489 O O . LEU A 1 64 ? -20.548 -6.475 28.469 1.00 68.50 64 LEU A O 1
ATOM 493 N N . GLY A 1 65 ? -19.261 -5.212 29.816 1.00 72.81 65 GLY A N 1
ATOM 494 C CA . GLY A 1 65 ? -20.055 -3.983 29.703 1.00 72.81 65 GLY A CA 1
ATOM 495 C C . GLY A 1 65 ? -20.146 -3.457 28.267 1.00 72.81 65 GLY A C 1
ATOM 496 O O . GLY A 1 65 ? -21.242 -3.160 27.792 1.00 72.81 65 GLY A O 1
ATOM 497 N N . LEU A 1 66 ? -19.024 -3.423 27.537 1.00 77.69 66 LEU A N 1
ATOM 498 C CA . LEU A 1 66 ? -19.009 -3.019 26.125 1.00 77.69 66 LEU A CA 1
ATOM 499 C C . LEU A 1 66 ? -19.770 -3.997 25.214 1.00 77.69 66 LEU A C 1
ATOM 501 O O . LEU A 1 66 ? -20.552 -3.555 24.374 1.00 77.69 66 LEU A O 1
ATOM 505 N N . ASP A 1 67 ? -19.576 -5.311 25.381 1.00 77.88 67 ASP A N 1
ATOM 506 C CA . ASP A 1 67 ? -20.321 -6.331 24.621 1.00 77.88 67 ASP A CA 1
ATOM 507 C C . ASP A 1 67 ? -21.834 -6.228 24.884 1.00 77.88 67 ASP A C 1
ATOM 509 O O . ASP A 1 67 ? -22.624 -6.217 23.939 1.00 77.88 67 ASP A O 1
ATOM 513 N N . THR A 1 68 ? -22.231 -6.049 26.147 1.00 77.38 68 THR A N 1
ATOM 514 C CA . THR A 1 68 ? -23.638 -5.875 26.543 1.00 77.38 68 THR A CA 1
ATOM 515 C C . THR A 1 68 ? -24.243 -4.624 25.907 1.00 77.38 68 THR A C 1
ATOM 517 O O . THR A 1 68 ? -25.288 -4.720 25.264 1.00 77.38 68 THR A O 1
ATOM 520 N N . TRP A 1 69 ? -23.556 -3.477 25.986 1.00 84.31 69 TRP A N 1
ATOM 521 C CA . TRP A 1 69 ? -24.016 -2.221 25.377 1.00 84.31 69 TRP A CA 1
ATOM 522 C C . TRP A 1 69 ? -24.241 -2.364 23.870 1.00 84.31 69 TRP A C 1
ATOM 524 O O . TRP A 1 69 ? -25.254 -1.907 23.336 1.00 84.31 69 TRP A O 1
ATOM 534 N N . LEU A 1 70 ? -23.323 -3.037 23.170 1.00 84.25 70 LEU A N 1
ATOM 535 C CA . LEU A 1 70 ? -23.450 -3.279 21.735 1.00 84.25 70 LEU A CA 1
ATOM 536 C C . LEU A 1 70 ? -24.657 -4.185 21.425 1.00 84.25 70 LEU A C 1
ATOM 538 O O . LEU A 1 70 ? -25.443 -3.887 20.525 1.00 84.25 70 LEU A O 1
ATOM 542 N N . ARG A 1 71 ? -24.866 -5.262 22.187 1.00 84.56 71 ARG A N 1
ATOM 543 C CA . ARG A 1 71 ? -26.011 -6.164 21.972 1.00 84.56 71 ARG A CA 1
ATOM 544 C C . ARG A 1 71 ? -27.350 -5.482 22.242 1.00 84.56 71 ARG A C 1
ATOM 546 O O . ARG A 1 71 ? -28.262 -5.610 21.428 1.00 84.56 71 ARG A O 1
ATOM 553 N N . GLU A 1 72 ? -27.462 -4.712 23.322 1.00 82.12 72 GLU A N 1
ATOM 554 C CA . GLU A 1 72 ? -28.682 -3.961 23.655 1.00 82.12 72 GLU A CA 1
ATOM 555 C C . GLU A 1 72 ? -29.046 -2.922 22.588 1.00 82.12 72 GLU A C 1
ATOM 557 O O . GLU A 1 72 ? -30.221 -2.645 22.349 1.00 82.12 72 GLU A O 1
ATOM 562 N N . ARG A 1 73 ? -28.047 -2.372 21.888 1.00 82.31 73 ARG A N 1
ATOM 563 C CA . ARG A 1 73 ? -28.241 -1.435 20.769 1.00 82.31 73 ARG A CA 1
ATOM 564 C C . ARG A 1 73 ? -28.435 -2.122 19.414 1.00 82.31 73 ARG A C 1
ATOM 566 O O . ARG A 1 73 ? -28.474 -1.444 18.385 1.00 82.31 73 ARG A O 1
ATOM 573 N N . GLY A 1 74 ? -28.611 -3.444 19.413 1.00 82.19 74 GLY A N 1
ATOM 574 C CA . GLY A 1 74 ? -28.947 -4.237 18.234 1.00 82.19 74 GLY A CA 1
ATOM 575 C C . GLY A 1 74 ? -27.768 -4.506 17.300 1.00 82.19 74 GLY A C 1
ATOM 576 O O . GLY A 1 74 ? -27.989 -4.857 16.141 1.00 82.19 74 GLY A O 1
ATOM 577 N N . TYR A 1 75 ? -26.525 -4.337 17.762 1.00 84.38 75 TYR A N 1
ATOM 578 C CA . TYR A 1 75 ? -25.357 -4.728 16.977 1.00 84.38 75 TYR A CA 1
ATOM 579 C C . TYR A 1 75 ? -25.224 -6.256 16.949 1.00 84.38 75 TYR A C 1
ATOM 581 O O . TYR A 1 75 ? -25.353 -6.932 17.972 1.00 84.38 75 TYR A O 1
ATOM 589 N N . ASN A 1 76 ? -24.928 -6.808 15.770 1.00 83.12 76 ASN A N 1
ATOM 590 C CA . ASN A 1 76 ? -24.647 -8.233 15.622 1.00 83.12 76 ASN A CA 1
ATOM 591 C C . ASN A 1 76 ? -23.204 -8.523 16.050 1.00 83.12 76 ASN A C 1
ATOM 593 O O . ASN A 1 76 ? -22.270 -8.326 15.274 1.00 83.12 76 ASN A O 1
ATOM 597 N N . ILE A 1 77 ? -23.031 -8.950 17.302 1.00 83.44 77 ILE A N 1
ATOM 598 C CA . ILE A 1 77 ? -21.718 -9.220 17.887 1.00 83.44 77 ILE A CA 1
ATOM 599 C C . ILE A 1 77 ? -21.465 -10.736 17.948 1.00 83.44 77 ILE A C 1
ATOM 601 O O . ILE A 1 77 ? -22.218 -11.446 18.632 1.00 83.44 77 ILE A O 1
ATOM 605 N N . PRO A 1 78 ? -20.405 -11.248 17.290 1.00 82.38 78 PRO A N 1
ATOM 606 C CA . PRO A 1 78 ? -20.086 -12.672 17.275 1.00 82.38 78 PRO A CA 1
ATOM 607 C C . PRO A 1 78 ? -19.739 -13.191 18.676 1.00 82.38 78 PRO A C 1
ATOM 609 O O . PRO A 1 78 ? -19.354 -12.438 19.578 1.00 82.38 78 PRO A O 1
ATOM 612 N N . ALA A 1 79 ? -19.870 -14.503 18.872 1.00 82.25 79 ALA A N 1
ATOM 613 C CA . ALA A 1 79 ? -19.436 -15.142 20.109 1.00 82.25 79 ALA A CA 1
ATOM 614 C C . ALA A 1 79 ? -17.923 -14.932 20.322 1.00 82.25 79 ALA A C 1
ATOM 616 O O . ALA A 1 79 ? -17.139 -14.966 19.377 1.00 82.25 79 ALA A O 1
ATOM 617 N N . GLY A 1 80 ? -17.506 -14.708 21.572 1.00 82.31 80 GLY A N 1
ATOM 618 C CA . GLY A 1 80 ? -16.096 -14.477 21.916 1.00 82.31 80 GLY A CA 1
ATOM 619 C C . GLY A 1 80 ? -15.608 -13.030 21.764 1.00 82.31 80 GLY A C 1
ATOM 620 O O . GLY A 1 80 ? -14.456 -12.752 22.101 1.00 82.31 80 GLY A O 1
ATOM 621 N N . ALA A 1 81 ? -16.466 -12.091 21.346 1.00 84.12 81 ALA A N 1
ATOM 622 C CA . ALA A 1 81 ? -16.091 -10.684 21.203 1.00 84.12 81 ALA A CA 1
ATOM 623 C C . ALA A 1 81 ? -15.575 -10.052 22.504 1.00 84.12 81 ALA A C 1
ATOM 625 O O . ALA A 1 81 ? -14.546 -9.387 22.475 1.00 84.12 81 ALA A O 1
ATOM 626 N N . ALA A 1 82 ? -16.197 -10.325 23.657 1.00 81.38 82 ALA A N 1
ATOM 627 C CA . ALA A 1 82 ? -15.719 -9.814 24.948 1.00 81.38 82 ALA A CA 1
ATOM 628 C C . ALA A 1 82 ? -14.247 -10.192 25.226 1.00 81.38 82 ALA A C 1
ATOM 630 O O . ALA A 1 82 ? -13.434 -9.340 25.588 1.00 81.38 82 ALA A O 1
ATOM 631 N N . ALA A 1 83 ? -13.862 -11.449 24.972 1.00 85.25 83 ALA A N 1
ATOM 632 C CA . ALA A 1 83 ? -12.483 -11.907 25.151 1.00 85.25 83 ALA A CA 1
ATOM 633 C C . ALA A 1 83 ? -11.502 -11.206 24.197 1.00 85.25 83 ALA A C 1
ATOM 635 O O . ALA A 1 83 ? -10.373 -10.907 24.588 1.00 85.25 83 ALA A O 1
ATOM 636 N N . ALA A 1 84 ? -11.936 -10.917 22.970 1.00 84.88 84 ALA A N 1
ATOM 637 C CA . ALA A 1 84 ? -11.145 -10.199 21.978 1.00 84.88 84 ALA A CA 1
ATOM 638 C C . ALA A 1 84 ? -11.060 -8.686 22.241 1.00 84.88 84 ALA A C 1
ATOM 640 O O . ALA A 1 84 ? -10.049 -8.080 21.905 1.00 84.88 84 ALA A O 1
ATOM 641 N N . LEU A 1 85 ? -12.078 -8.076 22.859 1.00 86.94 85 LEU A N 1
ATOM 642 C CA . LEU A 1 85 ? -12.110 -6.652 23.221 1.00 86.94 85 LEU A CA 1
ATOM 643 C C . LEU A 1 85 ? -11.237 -6.344 24.447 1.00 86.94 85 LEU A C 1
ATOM 645 O O . LEU A 1 85 ? -10.644 -5.269 24.542 1.00 86.94 85 LEU A O 1
ATOM 649 N N . ARG A 1 86 ? -11.122 -7.299 25.377 1.00 86.94 86 ARG A N 1
ATOM 650 C CA . ARG A 1 86 ? -10.427 -7.137 26.662 1.00 86.94 86 ARG A CA 1
ATOM 651 C C . ARG A 1 86 ? -8.991 -6.581 26.558 1.00 86.94 86 ARG A C 1
ATOM 653 O O . ARG A 1 86 ? -8.682 -5.661 27.314 1.00 86.94 86 ARG A O 1
ATOM 660 N N . PRO A 1 87 ? -8.105 -7.046 25.652 1.00 89.25 87 PRO A N 1
ATOM 661 C CA . PRO A 1 87 ? -6.758 -6.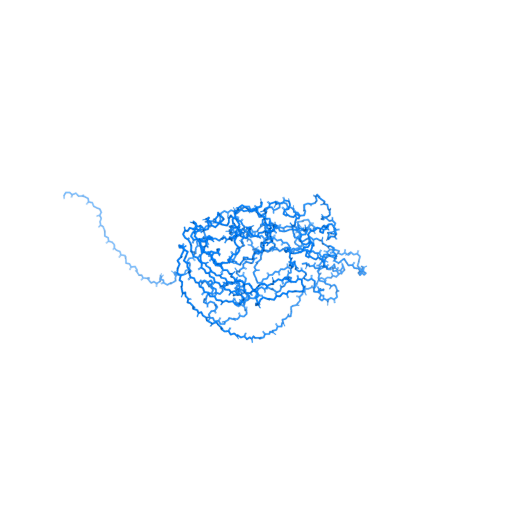484 25.525 1.00 89.25 87 PRO A CA 1
ATOM 662 C C . PRO A 1 87 ? -6.750 -5.002 25.131 1.00 89.25 87 PRO A C 1
ATOM 664 O O . PRO A 1 87 ? -5.880 -4.262 25.581 1.00 89.25 87 PRO A O 1
ATOM 667 N N . TYR A 1 88 ? -7.713 -4.557 24.318 1.00 89.88 88 TYR A N 1
ATOM 668 C CA . TYR A 1 88 ? -7.830 -3.159 23.893 1.00 89.88 88 TYR A CA 1
ATOM 669 C C . TYR A 1 88 ? -8.324 -2.264 25.032 1.00 89.88 88 TYR A C 1
ATOM 671 O O . TYR A 1 88 ? -7.804 -1.167 25.223 1.00 89.88 88 TYR A O 1
ATOM 679 N N . ILE A 1 89 ? -9.255 -2.774 25.841 1.00 86.31 89 ILE A N 1
ATOM 680 C CA . ILE A 1 89 ? -9.747 -2.097 27.048 1.00 86.31 89 ILE A CA 1
ATOM 681 C C . ILE A 1 89 ? -8.625 -1.919 28.069 1.00 86.31 89 ILE A C 1
ATOM 683 O O . ILE A 1 89 ? -8.409 -0.813 28.552 1.00 86.31 89 ILE A O 1
ATOM 687 N N . HIS A 1 90 ? -7.834 -2.963 28.337 1.00 87.06 90 HIS A N 1
ATOM 688 C CA . HIS A 1 90 ? -6.681 -2.852 29.241 1.00 87.06 90 HIS A CA 1
ATOM 689 C C . HIS A 1 90 ? -5.605 -1.878 28.742 1.00 87.06 90 HIS A C 1
ATOM 691 O O . HIS A 1 90 ? -4.870 -1.318 29.551 1.00 87.06 90 HIS A O 1
ATOM 697 N N . LYS A 1 91 ? -5.517 -1.656 27.424 1.00 86.75 91 LYS A N 1
ATOM 698 C CA . LYS A 1 91 ? -4.652 -0.634 26.813 1.00 86.75 91 LYS A CA 1
ATOM 699 C C . LYS A 1 91 ? -5.267 0.775 26.844 1.00 86.75 91 LYS A C 1
ATOM 701 O O . LYS A 1 91 ? -4.645 1.702 26.334 1.00 86.75 91 LYS A O 1
ATOM 706 N N . GLY A 1 92 ? -6.468 0.945 27.403 1.00 85.81 92 GLY A N 1
ATOM 707 C CA . GLY A 1 92 ? -7.178 2.226 27.461 1.00 85.81 92 GLY A CA 1
ATOM 708 C C . GLY A 1 92 ? -7.647 2.731 26.094 1.00 85.81 92 GLY A C 1
ATOM 709 O O . GLY A 1 92 ? -7.810 3.935 25.908 1.00 85.81 92 GLY A O 1
ATOM 710 N N . MET A 1 93 ? -7.814 1.838 25.113 1.00 89.25 93 MET A N 1
ATOM 711 C CA . MET A 1 93 ? -8.222 2.232 23.766 1.00 89.25 93 MET A CA 1
ATOM 712 C C . MET A 1 93 ? -9.699 2.625 23.717 1.00 89.25 93 MET A C 1
ATOM 714 O O . MET A 1 93 ? -10.543 2.057 24.411 1.00 89.25 93 MET A O 1
ATOM 718 N N . LYS A 1 94 ? -10.007 3.582 22.838 1.00 86.44 94 LYS A N 1
ATOM 719 C CA . LYS A 1 94 ? -11.378 3.961 22.489 1.00 86.44 94 LYS A CA 1
ATOM 720 C C . LYS A 1 94 ? -11.878 3.112 21.317 1.00 86.44 94 LYS A C 1
ATOM 722 O O . LYS A 1 94 ? -11.099 2.710 20.455 1.00 86.44 94 LYS A O 1
ATOM 727 N N . PHE A 1 95 ? -13.182 2.872 21.270 1.00 86.75 95 PHE A N 1
ATOM 728 C CA . PHE A 1 95 ? -13.858 2.099 20.236 1.00 86.75 95 PHE A CA 1
ATOM 729 C C . PHE A 1 95 ? -14.632 3.034 19.321 1.00 86.75 95 PHE A C 1
ATOM 731 O O . PHE A 1 95 ? -15.581 3.690 19.743 1.00 86.75 95 PHE A O 1
ATOM 738 N N . PHE A 1 96 ? -14.217 3.088 18.060 1.00 87.12 96 PHE A N 1
ATOM 739 C CA . PHE A 1 96 ? -14.931 3.798 17.010 1.00 87.12 96 PHE A CA 1
ATOM 740 C C . PHE A 1 96 ? -15.977 2.857 16.406 1.00 87.12 96 PHE A C 1
ATOM 742 O O . PHE A 1 96 ? -15.633 1.916 15.690 1.00 87.12 96 PHE A O 1
ATOM 749 N N . VAL A 1 97 ? -17.250 3.080 16.724 1.00 87.38 97 VAL A N 1
ATOM 750 C CA . VAL A 1 97 ? -18.366 2.263 16.240 1.00 87.38 97 VAL A CA 1
ATOM 751 C C . VAL A 1 97 ? -19.064 3.011 15.114 1.00 87.38 97 VAL A C 1
ATOM 753 O O . VAL A 1 97 ? -19.591 4.100 15.324 1.00 87.38 97 VAL A O 1
ATOM 756 N N . ALA A 1 98 ? -19.075 2.415 13.923 1.00 87.69 98 ALA A N 1
ATOM 757 C CA . ALA A 1 98 ? -19.745 2.957 12.749 1.00 87.69 98 ALA A CA 1
ATOM 758 C C . ALA A 1 98 ? -20.922 2.064 12.358 1.00 87.69 98 ALA A C 1
ATOM 760 O O . ALA A 1 98 ? -20.737 0.941 11.884 1.00 87.69 98 ALA A O 1
ATOM 761 N N . LYS A 1 99 ? -22.143 2.559 12.548 1.00 88.88 99 LYS A N 1
ATOM 762 C CA . LYS A 1 99 ? -23.360 1.886 12.098 1.00 88.88 99 LYS A CA 1
ATOM 763 C C . LYS A 1 99 ? -23.730 2.386 10.706 1.00 88.88 99 LYS A C 1
ATOM 765 O O . LYS A 1 99 ? -23.797 3.588 10.478 1.00 88.88 99 LYS A O 1
ATOM 770 N N . VAL A 1 100 ? -23.967 1.459 9.781 1.00 89.62 100 VAL A N 1
ATOM 771 C CA . VAL A 1 100 ? -24.259 1.768 8.374 1.00 89.62 100 VAL A CA 1
ATOM 772 C C . VAL A 1 100 ? -25.764 1.846 8.143 1.00 89.62 100 VAL A C 1
ATOM 774 O O . VAL A 1 100 ? -26.497 0.897 8.432 1.00 89.62 100 VAL A O 1
ATOM 777 N N . ASP A 1 101 ? -26.220 2.948 7.554 1.00 89.06 101 ASP A N 1
ATOM 778 C CA . ASP A 1 101 ? -27.581 3.088 7.047 1.00 89.06 101 ASP A CA 1
ATOM 779 C C . ASP A 1 101 ? -27.699 2.456 5.652 1.00 89.06 101 ASP A C 1
ATOM 781 O O . ASP A 1 101 ? -27.370 3.052 4.624 1.00 89.06 101 ASP A O 1
ATOM 785 N N . VAL A 1 102 ? -28.226 1.231 5.609 1.00 89.12 102 VAL A N 1
ATOM 786 C CA . VAL A 1 102 ? -28.413 0.454 4.372 1.00 89.12 102 VAL A CA 1
ATOM 787 C C . VAL A 1 102 ? -29.364 1.100 3.360 1.00 89.12 102 VAL A C 1
ATOM 789 O O . VAL A 1 102 ? -29.421 0.646 2.219 1.00 89.12 102 VAL A O 1
ATOM 792 N N . LYS A 1 103 ? -30.121 2.136 3.742 1.00 89.88 103 LYS A N 1
ATOM 793 C CA . LYS A 1 103 ? -30.964 2.894 2.805 1.00 89.88 103 LYS A CA 1
ATOM 794 C C . LYS A 1 103 ? -30.163 3.928 2.013 1.00 89.88 103 LYS A C 1
ATOM 796 O O . LYS A 1 103 ? -30.630 4.374 0.970 1.00 89.88 103 LYS A O 1
ATOM 801 N N . LYS A 1 104 ? -28.980 4.314 2.503 1.00 88.00 104 LYS A N 1
ATOM 802 C CA . LYS A 1 104 ? -28.101 5.320 1.886 1.00 88.00 104 LYS A CA 1
ATOM 803 C C . LYS A 1 104 ? -26.980 4.711 1.047 1.00 88.00 104 LYS A C 1
ATOM 805 O O . LYS A 1 104 ? -26.343 5.428 0.280 1.00 88.00 104 LYS A O 1
ATOM 810 N N . VAL A 1 105 ? -26.740 3.407 1.175 1.00 89.88 105 VAL A N 1
ATOM 811 C CA . VAL A 1 105 ? -25.677 2.725 0.431 1.00 89.88 105 VAL A CA 1
ATOM 812 C C . VAL A 1 105 ? -26.104 2.387 -0.993 1.00 89.88 105 VAL A C 1
ATOM 814 O O . VAL A 1 105 ? -27.252 2.021 -1.255 1.00 89.88 105 VAL A O 1
ATOM 817 N N . LYS A 1 106 ? -25.149 2.463 -1.920 1.00 86.75 106 LYS A N 1
ATOM 818 C CA . LYS A 1 106 ? -25.336 2.016 -3.302 1.00 86.75 106 LYS A CA 1
ATOM 819 C C . LYS A 1 106 ? -24.905 0.561 -3.435 1.00 86.75 106 LYS A C 1
ATOM 821 O O . LYS A 1 106 ? -23.928 0.138 -2.818 1.00 86.75 106 LYS A O 1
ATOM 826 N N . ARG A 1 107 ? -25.644 -0.189 -4.250 1.00 90.12 107 ARG A N 1
ATOM 827 C CA . ARG A 1 107 ? -25.318 -1.567 -4.618 1.00 90.12 107 ARG A CA 1
ATOM 828 C C . ARG A 1 107 ? -24.911 -1.621 -6.078 1.00 90.12 107 ARG A C 1
ATOM 830 O O . ARG A 1 107 ? -25.534 -0.952 -6.902 1.00 90.12 107 ARG A O 1
ATOM 837 N N . ASP A 1 108 ? -23.882 -2.396 -6.381 1.00 84.81 108 ASP A N 1
ATOM 838 C CA . ASP A 1 108 ? -23.520 -2.693 -7.762 1.00 84.81 108 ASP A CA 1
ATOM 839 C C . ASP A 1 108 ? -24.417 -3.794 -8.361 1.00 84.81 108 ASP A C 1
ATOM 841 O O . ASP A 1 108 ? -25.316 -4.324 -7.702 1.00 84.81 108 ASP A O 1
ATOM 845 N N . ALA A 1 109 ? -24.179 -4.141 -9.630 1.00 84.31 109 ALA A N 1
ATOM 846 C CA . ALA A 1 109 ? -24.941 -5.172 -10.339 1.00 84.31 109 ALA A CA 1
ATOM 847 C C . ALA A 1 109 ? -24.824 -6.573 -9.702 1.00 84.31 109 ALA A C 1
ATOM 849 O O . ALA A 1 109 ? -25.721 -7.394 -9.871 1.00 84.31 109 ALA A O 1
ATOM 850 N N . ALA A 1 110 ? -23.752 -6.835 -8.946 1.00 81.81 110 ALA A N 1
ATOM 851 C CA . ALA A 1 110 ? -23.547 -8.069 -8.191 1.00 81.81 110 ALA A CA 1
ATOM 852 C C . ALA A 1 110 ? -24.143 -7.998 -6.767 1.00 81.81 110 ALA A C 1
ATOM 854 O O . ALA A 1 110 ? -23.985 -8.926 -5.975 1.00 81.81 110 ALA A O 1
ATOM 855 N N . GLY A 1 111 ? -24.827 -6.900 -6.419 1.00 83.88 111 GLY A N 1
ATOM 856 C CA . GLY A 1 111 ? -25.432 -6.673 -5.107 1.00 83.88 111 GLY A CA 1
ATOM 857 C C . GLY A 1 111 ? -24.442 -6.257 -4.015 1.00 83.88 111 GLY A C 1
ATOM 858 O O . GLY A 1 111 ? -24.854 -6.116 -2.853 1.00 83.88 111 GLY A O 1
ATOM 859 N N . ARG A 1 112 ? -23.166 -6.040 -4.364 1.00 84.00 112 ARG A N 1
ATOM 860 C CA . ARG A 1 112 ? -22.108 -5.628 -3.435 1.00 84.00 112 ARG A CA 1
ATOM 861 C C . ARG A 1 112 ? -22.309 -4.175 -3.038 1.00 84.00 112 ARG A C 1
ATOM 863 O O . ARG A 1 112 ? -22.742 -3.352 -3.840 1.00 84.00 112 ARG A O 1
ATOM 870 N N . VAL A 1 113 ? -21.990 -3.871 -1.787 1.00 86.88 113 VAL A N 1
ATOM 871 C CA . VAL A 1 113 ? -22.062 -2.518 -1.236 1.00 86.88 113 VAL A CA 1
ATOM 872 C C . VAL A 1 113 ? -20.653 -1.959 -1.121 1.00 86.88 113 VAL A C 1
ATOM 874 O O . VAL A 1 113 ? -19.815 -2.552 -0.444 1.00 86.88 113 VAL A O 1
ATOM 877 N N . THR A 1 114 ? -20.425 -0.799 -1.729 1.00 84.12 114 THR A N 1
ATOM 878 C CA . THR A 1 114 ? -19.217 0.001 -1.506 1.00 84.12 114 THR A CA 1
ATOM 879 C C . THR A 1 114 ? -19.548 1.097 -0.509 1.00 84.12 114 THR A C 1
ATOM 881 O O . THR A 1 114 ? -20.510 1.839 -0.711 1.00 84.12 114 THR A O 1
ATOM 884 N N . LEU A 1 115 ? -18.764 1.181 0.563 1.00 88.50 115 LEU A N 1
ATOM 885 C CA . LEU A 1 115 ? -18.919 2.206 1.587 1.00 88.50 115 LEU A CA 1
ATOM 886 C C . LEU A 1 115 ? -17.886 3.321 1.407 1.00 88.50 115 LEU A C 1
ATOM 888 O O . LEU A 1 115 ? -16.765 3.075 0.954 1.00 88.50 115 LEU A O 1
ATOM 892 N N . SER A 1 116 ? -18.264 4.535 1.788 1.00 88.50 116 SER A N 1
ATOM 893 C CA . SER A 1 116 ? -17.395 5.705 1.811 1.00 88.50 116 SER A CA 1
ATOM 894 C C . SER A 1 116 ? -16.242 5.496 2.802 1.00 88.50 116 SER A C 1
ATOM 896 O O . SER A 1 116 ? -16.472 5.043 3.921 1.00 88.50 116 SER A O 1
ATOM 898 N N . PRO A 1 117 ? -14.992 5.848 2.462 1.00 89.50 117 PRO A N 1
ATOM 899 C CA . PRO A 1 117 ? -13.883 5.738 3.403 1.00 89.50 117 PRO A CA 1
ATOM 900 C C . PRO A 1 117 ? -14.106 6.578 4.668 1.00 89.50 117 PRO A C 1
ATOM 902 O O . PRO A 1 117 ? -14.548 7.725 4.605 1.00 89.50 117 PRO A O 1
ATOM 905 N N . LEU A 1 118 ? -13.739 6.021 5.822 1.00 89.19 118 LEU A N 1
ATOM 906 C CA . LEU A 1 118 ? -13.743 6.735 7.095 1.00 89.19 118 LEU A CA 1
ATOM 907 C C . LEU A 1 118 ? -12.358 7.317 7.368 1.00 89.19 118 LEU A C 1
ATOM 909 O O . LEU A 1 118 ? -11.360 6.598 7.366 1.00 89.19 118 LEU A O 1
ATOM 913 N N . ARG A 1 119 ? -12.314 8.617 7.654 1.00 88.62 119 ARG A N 1
ATOM 914 C CA . ARG A 1 119 ? -11.092 9.339 8.007 1.00 88.62 119 ARG A CA 1
ATOM 915 C C . ARG A 1 119 ? -11.175 9.827 9.450 1.00 88.62 119 ARG A C 1
ATOM 917 O O . ARG A 1 119 ? -12.085 10.569 9.806 1.00 88.62 119 ARG A O 1
ATOM 924 N N . PHE A 1 120 ? -10.205 9.441 10.270 1.00 87.94 120 PHE A N 1
ATOM 925 C CA . PHE A 1 120 ? -10.048 9.902 11.649 1.00 87.94 120 PHE A CA 1
ATOM 926 C C . PHE A 1 120 ? -8.560 9.995 11.997 1.00 87.94 120 PHE A C 1
ATOM 928 O O . PHE A 1 120 ? -7.726 9.375 11.341 1.00 87.94 120 PHE A O 1
ATOM 935 N N . HIS A 1 121 ? -8.222 10.784 13.015 1.00 89.50 121 HIS A N 1
ATOM 936 C CA . HIS A 1 121 ? -6.858 10.906 13.525 1.00 89.50 121 HIS A CA 1
ATOM 937 C C . HIS A 1 121 ? -6.868 10.881 15.051 1.00 89.50 121 HIS A C 1
ATOM 939 O O . HIS A 1 121 ? -7.844 11.281 15.687 1.00 89.50 121 HIS A O 1
ATOM 945 N N . TYR A 1 122 ? -5.784 10.383 15.628 1.00 88.94 122 TYR A N 1
ATOM 946 C CA . TYR A 1 122 ? -5.562 10.340 17.064 1.00 88.94 122 TYR A CA 1
ATOM 947 C C . TYR A 1 122 ? -4.061 10.303 17.333 1.00 88.94 122 TYR A C 1
ATOM 949 O O . TYR A 1 122 ? -3.289 9.793 16.520 1.00 88.94 122 TYR A O 1
ATOM 957 N N . ASP A 1 123 ? -3.662 10.813 18.492 1.00 87.88 123 ASP A N 1
ATOM 958 C CA . ASP A 1 123 ? -2.287 10.705 18.958 1.00 87.88 123 ASP A CA 1
ATOM 959 C C . ASP A 1 123 ? -2.094 9.377 19.692 1.00 87.88 123 ASP A C 1
ATOM 961 O O . ASP A 1 123 ? -2.930 8.956 20.495 1.00 87.88 123 ASP A O 1
ATOM 965 N N . SER A 1 124 ? -0.979 8.702 19.422 1.00 88.88 124 SER A N 1
ATOM 966 C CA . SER A 1 124 ? -0.621 7.453 20.089 1.00 88.88 124 SER A CA 1
ATOM 967 C C . SER A 1 124 ? 0.893 7.348 20.252 1.00 88.88 124 SER A C 1
ATOM 969 O O . SER A 1 124 ? 1.627 7.649 19.309 1.00 88.88 124 SER A O 1
ATOM 971 N N . PRO A 1 125 ? 1.390 6.861 21.406 1.00 88.12 125 PRO A N 1
ATOM 972 C CA . PRO A 1 125 ? 2.814 6.584 21.585 1.00 88.12 125 PRO A CA 1
ATOM 973 C C . PRO A 1 125 ? 3.279 5.368 20.768 1.00 88.12 125 PRO A C 1
ATOM 975 O O . PRO A 1 125 ? 4.475 5.156 20.599 1.00 88.12 125 PRO A O 1
ATOM 978 N N . THR A 1 126 ? 2.346 4.537 20.290 1.00 89.44 126 THR A N 1
ATOM 979 C CA . THR A 1 126 ? 2.628 3.336 19.495 1.00 89.44 126 THR A CA 1
ATOM 980 C C . THR A 1 126 ? 1.940 3.431 18.142 1.00 89.44 126 THR A C 1
ATOM 982 O O . THR A 1 126 ? 0.721 3.613 18.073 1.00 89.44 126 THR A O 1
ATOM 985 N N . PHE A 1 127 ? 2.700 3.237 17.065 1.00 94.38 127 PHE A N 1
ATOM 986 C CA . PHE A 1 127 ? 2.135 3.147 15.726 1.00 94.38 127 PHE A CA 1
ATOM 987 C C . PHE A 1 127 ? 1.729 1.698 15.442 1.00 94.38 127 PHE A C 1
ATOM 989 O O . PHE A 1 127 ? 2.572 0.836 15.204 1.00 94.38 127 PHE A O 1
ATOM 996 N N . SER A 1 128 ? 0.432 1.408 15.536 1.00 94.69 128 SER A N 1
ATOM 997 C CA . SER A 1 128 ? -0.114 0.060 15.351 1.00 94.69 128 SER A CA 1
ATOM 998 C C . SER A 1 128 ? -1.483 0.103 14.686 1.00 94.69 128 SER A C 1
ATOM 1000 O O . SER A 1 128 ? -2.189 1.105 14.801 1.00 94.69 128 SER A O 1
ATOM 1002 N N . LEU A 1 129 ? -1.846 -0.985 14.010 1.00 93.88 129 LEU A N 1
ATOM 1003 C CA . LEU A 1 129 ? -3.152 -1.174 13.391 1.00 93.88 129 LEU A CA 1
ATOM 1004 C C . LEU A 1 129 ? -3.884 -2.344 14.067 1.00 93.88 129 LEU A C 1
ATOM 1006 O O . LEU A 1 129 ? -3.503 -3.502 13.856 1.00 93.88 129 LEU A O 1
ATOM 1010 N N . PRO A 1 130 ? -4.930 -2.058 14.863 1.00 91.44 130 PRO A N 1
ATOM 1011 C CA . PRO A 1 130 ? -5.798 -3.075 15.442 1.00 91.44 130 PRO A CA 1
ATOM 1012 C C . PRO A 1 130 ? -6.580 -3.820 14.357 1.00 91.44 130 PRO A C 1
ATOM 1014 O O . PRO A 1 130 ? -7.459 -3.249 13.718 1.00 91.44 130 PRO A O 1
ATOM 1017 N N . VAL A 1 131 ? -6.276 -5.099 14.150 1.00 90.25 131 VAL A N 1
ATOM 1018 C CA . VAL A 1 131 ? -6.882 -5.926 13.084 1.00 90.25 131 VAL A CA 1
ATOM 1019 C C . VAL A 1 131 ? -7.596 -7.160 13.627 1.00 90.25 131 VAL A C 1
ATOM 1021 O O . VAL A 1 131 ? -8.447 -7.735 12.948 1.00 90.25 131 VAL A O 1
ATOM 1024 N N . ARG A 1 132 ? -7.321 -7.566 14.875 1.00 87.56 132 ARG A N 1
ATOM 1025 C CA . ARG A 1 132 ? -7.868 -8.822 15.417 1.00 87.56 132 ARG A CA 1
ATOM 1026 C C . ARG A 1 132 ? -9.384 -8.789 15.584 1.00 87.56 132 ARG A C 1
ATOM 1028 O O . ARG A 1 132 ? -10.024 -9.825 15.445 1.00 87.56 132 ARG A O 1
ATOM 1035 N N . LEU A 1 133 ? -9.975 -7.621 15.845 1.00 83.06 133 LEU A N 1
ATOM 1036 C CA . LEU A 1 133 ? -11.434 -7.496 15.960 1.00 83.06 133 LEU A CA 1
ATOM 1037 C C . LEU A 1 133 ? -12.148 -7.845 14.647 1.00 83.06 133 LEU A C 1
ATOM 1039 O O . LEU A 1 133 ? -13.225 -8.437 14.680 1.00 83.06 133 LEU A O 1
ATOM 1043 N N . GLY A 1 134 ? -11.525 -7.558 13.499 1.00 82.38 134 GLY A N 1
ATOM 1044 C CA . GLY A 1 134 ? -12.061 -7.924 12.187 1.00 82.38 134 GLY A CA 1
ATOM 1045 C C . GLY A 1 134 ? -12.129 -9.437 11.963 1.00 82.38 134 GLY A C 1
ATOM 1046 O O . GLY A 1 134 ? -12.977 -9.906 11.206 1.00 82.38 134 GLY A O 1
ATOM 1047 N N . LEU A 1 135 ? -11.291 -10.223 12.649 1.00 82.25 135 LEU A N 1
ATOM 1048 C CA . LEU A 1 135 ? -11.250 -11.679 12.489 1.00 82.25 135 LEU A CA 1
ATOM 1049 C C . LEU A 1 135 ? -12.463 -12.395 13.068 1.00 82.25 135 LEU A C 1
ATOM 1051 O O . LEU A 1 135 ? -12.831 -13.451 12.563 1.00 82.25 135 LEU A O 1
ATOM 1055 N N . LEU A 1 136 ? -13.104 -11.817 14.085 1.00 80.62 136 LEU A N 1
ATOM 1056 C CA . LEU A 1 136 ? -14.289 -12.410 14.706 1.00 80.62 136 LEU A CA 1
ATOM 1057 C C . LEU A 1 136 ? -15.473 -12.517 13.740 1.00 80.62 136 LEU A C 1
ATOM 1059 O O . LEU A 1 136 ? -16.323 -13.385 13.904 1.00 80.62 136 LEU A O 1
ATOM 1063 N N . ASN A 1 137 ? -15.522 -11.624 12.750 1.00 79.00 137 ASN A N 1
ATOM 1064 C CA . ASN A 1 137 ? -16.559 -11.581 11.723 1.00 79.00 137 ASN A CA 1
ATOM 1065 C C . ASN A 1 137 ? -16.086 -12.173 10.386 1.00 79.00 137 ASN A C 1
ATOM 1067 O O . ASN A 1 137 ? -16.818 -12.128 9.399 1.00 79.00 137 ASN A O 1
ATOM 1071 N N . SER A 1 138 ? -14.861 -12.703 10.328 1.00 80.50 138 SER A N 1
ATOM 1072 C CA . SER A 1 138 ? -14.287 -13.229 9.094 1.00 80.50 138 SER A CA 1
ATOM 1073 C C . SER A 1 138 ? -14.835 -14.609 8.762 1.00 80.50 138 SER A C 1
ATOM 1075 O O . SER A 1 138 ? -14.752 -15.519 9.583 1.00 80.50 138 SER A O 1
ATOM 1077 N N . SER A 1 139 ? -15.272 -14.816 7.522 1.00 78.31 139 SER A N 1
ATOM 1078 C CA . SER A 1 139 ? -15.559 -16.153 6.986 1.00 78.31 139 SER A CA 1
ATOM 1079 C C . SER A 1 139 ? -14.316 -16.863 6.426 1.00 78.31 139 SER A C 1
ATOM 1081 O O . SER A 1 139 ? -14.422 -17.983 5.933 1.00 78.31 139 SER A O 1
ATOM 1083 N N . GLY A 1 140 ? -13.138 -16.229 6.472 1.00 85.50 140 GLY A N 1
ATOM 1084 C CA . GLY A 1 140 ? -11.907 -16.783 5.910 1.00 85.50 140 GLY A CA 1
ATOM 1085 C C . GLY A 1 140 ? -10.692 -15.868 6.052 1.00 85.50 140 GLY A C 1
ATOM 1086 O O . GLY A 1 140 ? -10.545 -15.154 7.048 1.00 85.50 140 GLY A O 1
ATOM 1087 N N . ALA A 1 141 ? -9.803 -15.916 5.059 1.00 87.81 141 ALA A N 1
ATOM 1088 C CA . ALA A 1 141 ? -8.673 -14.997 4.961 1.00 87.81 141 ALA A CA 1
ATOM 1089 C C . ALA A 1 141 ? -9.133 -13.612 4.478 1.00 87.81 141 ALA A C 1
ATOM 1091 O O . ALA A 1 141 ? -10.013 -13.513 3.627 1.00 87.81 141 ALA A O 1
ATOM 1092 N N . GLN A 1 142 ? -8.515 -12.562 5.008 1.00 88.06 142 GLN A N 1
ATOM 1093 C CA . GLN A 1 142 ? -8.756 -11.168 4.646 1.00 88.06 142 GLN A CA 1
ATOM 1094 C C . GLN A 1 142 ? -7.527 -10.594 3.950 1.00 88.06 142 GLN A C 1
ATOM 1096 O O . GLN A 1 142 ? -6.403 -10.842 4.391 1.00 88.06 142 GLN A O 1
ATOM 1101 N N . GLU A 1 143 ? -7.756 -9.803 2.902 1.00 89.44 143 GLU A N 1
ATOM 1102 C CA . GLU A 1 143 ? -6.734 -8.947 2.297 1.00 89.44 143 GLU A CA 1
ATOM 1103 C C . GLU A 1 143 ? -6.687 -7.616 3.051 1.00 89.44 143 GLU A C 1
ATOM 1105 O O . GLU A 1 143 ? -7.722 -7.004 3.325 1.00 89.44 143 GLU A O 1
ATOM 1110 N N . LEU A 1 144 ? -5.484 -7.144 3.355 1.00 92.25 144 LEU A N 1
ATOM 1111 C CA . LEU A 1 144 ? -5.256 -5.851 3.978 1.00 92.25 144 LEU A CA 1
ATOM 1112 C C . LEU A 1 144 ? -4.129 -5.127 3.263 1.00 92.25 144 LEU A C 1
ATOM 1114 O O . LEU A 1 144 ? -2.971 -5.542 3.304 1.00 92.25 144 LEU A O 1
ATOM 1118 N N . ILE A 1 145 ? -4.491 -4.005 2.656 1.00 93.75 145 ILE A N 1
ATOM 1119 C CA . ILE A 1 145 ? -3.573 -3.091 1.996 1.00 93.75 145 ILE A CA 1
ATOM 1120 C C . ILE A 1 145 ? -3.399 -1.877 2.902 1.00 93.75 145 ILE A C 1
ATOM 1122 O O . ILE A 1 145 ? -4.374 -1.240 3.300 1.00 93.75 145 ILE A O 1
ATOM 1126 N N . ILE A 1 146 ? -2.152 -1.552 3.219 1.00 96.12 146 ILE A N 1
ATOM 1127 C CA . ILE A 1 146 ? -1.789 -0.479 4.140 1.00 96.12 146 ILE A CA 1
ATOM 1128 C C . ILE A 1 146 ? -0.916 0.501 3.373 1.00 96.12 146 ILE A C 1
ATOM 1130 O O . ILE A 1 146 ? 0.129 0.123 2.846 1.00 96.12 146 ILE A O 1
ATOM 1134 N N . HIS A 1 147 ? -1.331 1.762 3.346 1.00 95.81 147 HIS A N 1
ATOM 1135 C CA . HIS A 1 147 ? -0.515 2.859 2.846 1.00 95.81 147 HIS A CA 1
ATOM 1136 C C . HIS A 1 147 ? -0.042 3.683 4.039 1.00 95.81 147 HIS A C 1
ATOM 1138 O O . HIS A 1 147 ? -0.851 4.107 4.862 1.00 95.81 147 HIS A O 1
ATOM 1144 N N . ILE A 1 148 ? 1.266 3.881 4.145 1.00 96.88 148 ILE A N 1
ATOM 1145 C CA . ILE A 1 148 ? 1.888 4.695 5.187 1.00 96.88 148 ILE A CA 1
ATOM 1146 C C . ILE A 1 148 ? 2.606 5.844 4.495 1.00 96.88 148 ILE A C 1
ATOM 1148 O O . ILE A 1 148 ? 3.498 5.606 3.684 1.00 96.88 148 ILE A O 1
ATOM 1152 N N . LEU A 1 149 ? 2.225 7.071 4.840 1.00 94.94 149 LEU A N 1
ATOM 1153 C CA . LEU A 1 149 ? 2.959 8.281 4.489 1.00 94.94 149 LEU A CA 1
ATOM 1154 C C . LEU A 1 149 ? 3.765 8.739 5.701 1.00 94.94 149 LEU A C 1
ATOM 1156 O O . LEU A 1 149 ? 3.214 8.961 6.780 1.00 94.94 149 LEU A O 1
ATOM 1160 N N . SER A 1 150 ? 5.073 8.889 5.526 1.00 94.19 150 SER A N 1
ATOM 1161 C CA . SER A 1 150 ? 5.980 9.289 6.603 1.00 94.19 150 SER A CA 1
ATOM 1162 C C . SER A 1 150 ? 7.130 10.139 6.093 1.00 94.19 150 SER A C 1
ATOM 1164 O O . SER A 1 150 ? 7.570 9.997 4.960 1.00 94.19 150 SER A O 1
ATOM 1166 N N . ARG A 1 151 ? 7.660 11.027 6.938 1.00 91.56 151 ARG A N 1
ATOM 1167 C CA . ARG A 1 151 ? 8.793 11.882 6.559 1.00 91.56 151 ARG A CA 1
ATOM 1168 C C . ARG A 1 151 ? 10.066 11.047 6.412 1.00 91.56 151 ARG A C 1
ATOM 1170 O O . ARG A 1 151 ? 10.474 10.408 7.378 1.00 91.56 151 ARG A O 1
ATOM 1177 N N . ALA A 1 152 ? 10.691 11.103 5.236 1.00 86.31 152 ALA A N 1
ATOM 1178 C CA . ALA A 1 152 ? 12.004 10.552 4.869 1.00 86.31 152 ALA A CA 1
ATOM 1179 C C . ALA A 1 152 ? 12.239 9.031 5.014 1.00 86.31 152 ALA A C 1
ATOM 1181 O O . ALA A 1 152 ? 13.131 8.491 4.362 1.00 86.31 152 ALA A O 1
ATOM 1182 N N . VAL A 1 153 ? 11.477 8.318 5.843 1.00 92.88 153 VAL A N 1
ATOM 1183 C CA . VAL A 1 153 ? 11.670 6.886 6.117 1.00 92.88 153 VAL A CA 1
ATOM 1184 C C . VAL A 1 153 ? 10.471 6.080 5.651 1.00 92.88 153 VAL A C 1
ATOM 1186 O O . VAL A 1 153 ? 9.341 6.554 5.739 1.00 92.88 153 VAL A O 1
ATOM 1189 N N . ARG A 1 154 ? 10.705 4.843 5.207 1.00 95.69 154 ARG A N 1
ATOM 1190 C CA . ARG A 1 154 ? 9.630 3.864 5.014 1.00 95.69 154 ARG A CA 1
ATOM 1191 C C . ARG A 1 154 ? 9.312 3.158 6.328 1.00 95.69 154 ARG A C 1
ATOM 1193 O O . ARG A 1 154 ? 10.142 3.126 7.240 1.00 95.69 154 ARG A O 1
ATOM 1200 N N . TYR A 1 155 ? 8.151 2.517 6.382 1.00 96.88 155 TYR A N 1
ATOM 1201 C CA . TYR A 1 155 ? 7.761 1.672 7.508 1.00 96.88 155 TYR A CA 1
ATOM 1202 C C . TYR A 1 155 ? 7.699 0.195 7.127 1.00 96.88 155 TYR A C 1
ATOM 1204 O O . TYR A 1 155 ? 7.648 -0.187 5.961 1.00 96.88 155 TYR A O 1
ATOM 1212 N N . GLN A 1 156 ? 7.748 -0.655 8.141 1.00 96.81 156 GLN A N 1
ATOM 1213 C CA . GLN A 1 156 ? 7.537 -2.090 8.027 1.00 96.81 156 GLN A CA 1
ATOM 1214 C C . GLN A 1 156 ? 6.896 -2.596 9.319 1.00 96.81 156 GLN A C 1
ATOM 1216 O O . GLN A 1 156 ? 6.856 -1.868 10.315 1.00 96.81 156 GLN A O 1
ATOM 1221 N N . VAL A 1 157 ? 6.406 -3.832 9.338 1.00 96.56 157 VAL A N 1
ATOM 1222 C CA . VAL A 1 157 ? 5.861 -4.410 10.575 1.00 96.56 157 VAL A CA 1
ATOM 1223 C C . VAL A 1 157 ? 6.986 -4.900 11.490 1.00 96.56 157 VAL A C 1
ATOM 1225 O O . VAL A 1 157 ? 7.985 -5.453 11.039 1.00 96.56 157 VAL A O 1
ATOM 1228 N N . ALA A 1 158 ? 6.861 -4.667 12.790 1.00 95.56 158 ALA A N 1
ATOM 1229 C CA . ALA A 1 158 ? 7.864 -4.999 13.796 1.00 95.56 158 ALA A CA 1
ATOM 1230 C C . ALA A 1 158 ? 7.728 -6.424 14.332 1.00 95.56 158 ALA A C 1
ATOM 1232 O O . ALA A 1 158 ? 8.716 -7.042 14.714 1.00 95.56 158 ALA A O 1
ATOM 1233 N N . ASN A 1 159 ? 6.505 -6.942 14.348 1.00 94.88 159 ASN A N 1
ATOM 1234 C CA . ASN A 1 159 ? 6.139 -8.202 14.986 1.00 94.88 159 ASN A CA 1
ATOM 1235 C C . ASN A 1 159 ? 5.771 -9.319 13.997 1.00 94.88 159 ASN A C 1
ATOM 1237 O O . ASN A 1 159 ? 5.301 -10.372 14.415 1.00 94.88 159 ASN A O 1
ATOM 1241 N N . TYR A 1 160 ? 6.010 -9.102 12.704 1.00 94.25 160 TYR A N 1
ATOM 1242 C CA . TYR A 1 160 ? 5.819 -10.091 11.646 1.00 94.25 160 TYR A CA 1
ATOM 1243 C C . TYR A 1 160 ? 7.009 -10.077 10.691 1.00 94.25 160 TYR A C 1
ATOM 1245 O O . TYR A 1 160 ? 7.796 -9.128 10.645 1.00 94.25 160 TYR A O 1
ATOM 1253 N N . LYS A 1 161 ? 7.145 -11.151 9.913 1.00 93.38 161 LYS A N 1
ATOM 1254 C CA . LYS A 1 161 ? 8.151 -11.220 8.857 1.00 93.38 161 LYS A CA 1
ATOM 1255 C C . LYS A 1 161 ? 7.832 -10.187 7.775 1.00 93.38 161 LYS A C 1
ATOM 1257 O O . LYS A 1 161 ? 6.676 -10.025 7.402 1.00 93.38 161 LYS A O 1
ATOM 1262 N N . ASN A 1 162 ? 8.858 -9.522 7.253 1.00 93.56 162 ASN A N 1
ATOM 1263 C CA . ASN A 1 162 ? 8.725 -8.598 6.130 1.00 93.56 162 ASN A CA 1
ATOM 1264 C C . ASN A 1 162 ? 9.419 -9.196 4.911 1.00 93.56 162 ASN A C 1
ATOM 1266 O O . ASN A 1 162 ? 10.554 -9.667 5.012 1.00 93.56 162 ASN A O 1
ATOM 1270 N N . VAL A 1 163 ? 8.745 -9.154 3.769 1.00 93.12 163 VAL A N 1
ATOM 1271 C CA . VAL A 1 163 ? 9.306 -9.535 2.469 1.00 93.12 163 VAL A CA 1
ATOM 1272 C C . VAL A 1 163 ? 8.968 -8.451 1.457 1.00 93.12 163 VAL A C 1
ATOM 1274 O O . VAL A 1 163 ? 7.978 -7.749 1.617 1.00 93.12 163 VAL A O 1
ATOM 1277 N N . ALA A 1 164 ? 9.793 -8.269 0.434 1.00 91.88 164 ALA A N 1
ATOM 1278 C CA . ALA A 1 164 ? 9.436 -7.421 -0.697 1.00 91.88 164 ALA A CA 1
ATOM 1279 C C . ALA A 1 164 ? 8.795 -8.278 -1.790 1.00 91.88 164 ALA A C 1
ATOM 1281 O O . ALA A 1 164 ? 9.184 -9.433 -1.977 1.00 91.88 164 ALA A O 1
ATOM 1282 N N . ALA A 1 165 ? 7.829 -7.719 -2.513 1.00 90.88 165 ALA A N 1
ATOM 1283 C CA . ALA A 1 165 ? 7.281 -8.380 -3.687 1.00 90.88 165 ALA A CA 1
ATOM 1284 C C . ALA A 1 165 ? 8.374 -8.572 -4.765 1.00 90.88 165 ALA A C 1
ATOM 1286 O O . ALA A 1 165 ? 9.255 -7.715 -4.908 1.00 90.88 165 ALA A O 1
ATOM 1287 N N . PRO A 1 166 ? 8.325 -9.666 -5.550 1.00 88.88 166 PRO A N 1
ATOM 1288 C CA . PRO A 1 166 ? 9.160 -9.816 -6.738 1.00 88.88 166 PRO A CA 1
ATOM 1289 C C . PRO A 1 166 ? 8.972 -8.637 -7.693 1.00 88.88 166 PRO A C 1
ATOM 1291 O O . PRO A 1 166 ? 7.852 -8.169 -7.890 1.00 88.88 166 PRO A O 1
ATOM 1294 N N . THR A 1 167 ? 10.052 -8.180 -8.316 1.00 88.00 167 THR A N 1
ATOM 1295 C CA . THR A 1 167 ? 10.015 -7.039 -9.243 1.00 88.00 167 THR A CA 1
ATOM 1296 C C . THR A 1 167 ? 10.828 -7.313 -10.507 1.00 88.00 167 THR A C 1
ATOM 1298 O O . THR A 1 167 ? 11.551 -8.306 -10.565 1.00 88.00 167 THR A O 1
ATOM 1301 N N . ASN A 1 168 ? 10.661 -6.483 -11.540 1.00 84.94 168 ASN A N 1
ATOM 1302 C CA . ASN A 1 168 ? 11.166 -6.688 -12.907 1.00 84.94 168 ASN A CA 1
ATOM 1303 C C . ASN A 1 168 ? 10.927 -8.121 -13.430 1.00 84.94 168 ASN A C 1
ATOM 1305 O O . ASN A 1 168 ? 11.797 -8.752 -14.037 1.00 84.94 168 ASN A O 1
ATOM 1309 N N . VAL A 1 169 ? 9.748 -8.679 -13.140 1.00 86.88 169 VAL A N 1
ATOM 1310 C CA . VAL A 1 169 ? 9.385 -10.022 -13.603 1.00 86.88 169 VAL A CA 1
ATOM 1311 C C . VAL A 1 169 ? 8.821 -9.918 -15.015 1.00 86.88 169 VAL A C 1
ATOM 1313 O O . VAL A 1 169 ? 7.814 -9.241 -15.233 1.00 86.88 169 VAL A O 1
ATOM 1316 N N . ASP A 1 170 ? 9.455 -10.609 -15.963 1.00 86.75 170 ASP A N 1
ATOM 1317 C CA . ASP A 1 170 ? 8.965 -10.694 -17.338 1.00 86.75 170 ASP A CA 1
ATOM 1318 C C . ASP A 1 170 ? 7.694 -11.554 -17.403 1.00 86.75 170 ASP A C 1
ATOM 1320 O O . ASP A 1 170 ? 7.683 -12.729 -17.008 1.00 86.75 170 ASP A O 1
ATOM 1324 N N . VAL A 1 171 ? 6.630 -10.962 -17.934 1.00 89.50 171 VAL A N 1
ATOM 1325 C CA . VAL A 1 171 ? 5.300 -11.555 -18.040 1.00 89.50 171 VAL A CA 1
ATOM 1326 C C . VAL A 1 171 ? 4.806 -11.588 -19.485 1.00 89.50 171 VAL A C 1
ATOM 1328 O O . VAL A 1 171 ? 5.252 -10.829 -20.342 1.00 89.50 171 VAL A O 1
ATOM 1331 N N . THR A 1 172 ? 3.901 -12.519 -19.765 1.00 91.00 172 THR A N 1
ATOM 1332 C CA . THR A 1 172 ? 3.259 -12.673 -21.076 1.00 91.00 172 THR A CA 1
ATOM 1333 C C . THR A 1 172 ? 2.184 -11.609 -21.299 1.00 91.00 172 THR A C 1
ATOM 1335 O O . THR A 1 172 ? 1.671 -11.039 -20.335 1.00 91.00 172 THR A O 1
ATOM 1338 N N . ASP A 1 173 ? 1.743 -11.433 -22.547 1.00 88.81 173 ASP A N 1
ATOM 1339 C CA . ASP A 1 173 ? 0.623 -10.541 -22.879 1.00 88.81 173 ASP A CA 1
ATOM 1340 C C . ASP A 1 173 ? -0.679 -10.880 -22.139 1.00 88.81 173 ASP A C 1
ATOM 1342 O O . ASP A 1 173 ? -1.438 -9.971 -21.819 1.00 88.81 173 ASP A O 1
ATOM 1346 N N . ALA A 1 174 ? -0.911 -12.149 -21.772 1.00 88.88 174 ALA A N 1
ATOM 1347 C CA . ALA A 1 174 ? -2.101 -12.557 -21.017 1.00 88.88 174 ALA A CA 1
ATOM 1348 C C . ALA A 1 174 ? -2.245 -11.827 -19.667 1.00 88.88 174 ALA A C 1
ATOM 1350 O O . ALA A 1 174 ? -3.347 -11.699 -19.142 1.00 88.88 174 ALA A O 1
ATOM 1351 N N . THR A 1 175 ? -1.139 -11.333 -19.105 1.00 89.75 175 THR A N 1
ATOM 1352 C CA . THR A 1 175 ? -1.119 -10.579 -17.846 1.00 89.75 175 THR A CA 1
ATOM 1353 C C . THR A 1 175 ? -1.764 -9.203 -17.974 1.00 89.75 175 THR A C 1
ATOM 1355 O O . THR A 1 175 ? -2.242 -8.662 -16.981 1.00 89.75 175 THR A O 1
ATOM 1358 N N . ARG A 1 176 ? -1.794 -8.630 -19.181 1.00 86.62 176 ARG A N 1
ATOM 1359 C CA . ARG A 1 176 ? -2.451 -7.349 -19.468 1.00 86.62 176 ARG A CA 1
ATOM 1360 C C . ARG A 1 176 ? -3.951 -7.421 -19.203 1.00 86.62 176 ARG A C 1
ATOM 1362 O O . ARG A 1 176 ? -4.491 -6.547 -18.534 1.00 86.62 176 ARG A O 1
ATOM 1369 N N . ASP A 1 177 ? -4.583 -8.481 -19.696 1.00 86.31 177 ASP A N 1
ATOM 1370 C CA . ASP A 1 177 ? -6.039 -8.643 -19.664 1.00 86.31 177 ASP A CA 1
ATOM 1371 C C . ASP A 1 177 ? -6.537 -9.230 -18.337 1.00 86.31 177 ASP A C 1
ATOM 1373 O O . ASP A 1 177 ? -7.720 -9.143 -18.018 1.00 86.31 177 ASP A O 1
ATOM 1377 N N . ASP A 1 178 ? -5.634 -9.823 -17.552 1.00 88.06 178 ASP A N 1
ATOM 1378 C CA . ASP A 1 178 ? -5.972 -10.580 -16.347 1.00 88.06 178 ASP A CA 1
ATOM 1379 C C . ASP A 1 178 ? -4.997 -10.299 -15.189 1.00 88.06 178 ASP A C 1
ATOM 1381 O O . ASP A 1 178 ? -4.549 -11.180 -14.446 1.00 88.06 178 ASP A O 1
ATOM 1385 N N . PHE A 1 179 ? -4.628 -9.022 -15.054 1.00 88.44 179 PHE A N 1
ATOM 1386 C CA . PHE A 1 179 ? -3.610 -8.577 -14.104 1.00 88.44 179 PHE A CA 1
ATOM 1387 C C . PHE A 1 179 ? -3.968 -8.909 -12.653 1.00 88.44 179 PHE A C 1
ATOM 1389 O O . PHE A 1 179 ? -3.097 -9.288 -11.871 1.00 88.44 179 PHE A O 1
ATOM 1396 N N . ALA A 1 180 ? -5.247 -8.788 -12.286 1.00 89.06 180 ALA A N 1
ATOM 1397 C CA . ALA A 1 180 ? -5.702 -9.060 -10.928 1.00 89.06 180 ALA A CA 1
ATOM 1398 C C . ALA A 1 180 ? -5.502 -10.537 -10.549 1.00 89.06 180 ALA A C 1
ATOM 1400 O O . ALA A 1 180 ? -4.966 -10.807 -9.473 1.00 89.06 180 ALA A O 1
ATOM 1401 N N . ARG A 1 181 ? -5.881 -11.492 -11.417 1.00 90.69 181 ARG A N 1
ATOM 1402 C CA . ARG A 1 181 ? -5.702 -12.929 -11.132 1.00 90.69 181 ARG A CA 1
ATOM 1403 C C . ARG A 1 181 ? -4.234 -13.322 -11.144 1.00 90.69 181 ARG A C 1
ATOM 1405 O O . ARG A 1 181 ? -3.803 -14.055 -10.257 1.00 90.69 181 ARG A O 1
ATOM 1412 N N . PHE A 1 182 ? -3.454 -12.782 -12.084 1.00 91.12 182 PHE A N 1
ATOM 1413 C CA . PHE A 1 182 ? -1.999 -12.929 -12.076 1.00 91.12 182 PHE A CA 1
ATOM 1414 C C . PHE A 1 182 ? -1.400 -12.481 -10.737 1.00 91.12 182 PHE A C 1
ATOM 1416 O O . PHE A 1 182 ? -0.659 -13.234 -10.101 1.00 91.12 182 PHE A O 1
ATOM 1423 N N . TYR A 1 183 ? -1.732 -11.263 -10.297 1.00 91.06 183 TYR A N 1
ATOM 1424 C CA . TYR A 1 183 ? -1.171 -10.701 -9.077 1.00 91.06 183 TYR A CA 1
ATOM 1425 C C . TYR A 1 183 ? -1.592 -11.499 -7.843 1.00 91.06 183 TYR A C 1
ATOM 1427 O O . TYR A 1 183 ? -0.754 -11.798 -6.995 1.00 91.06 183 TYR A O 1
ATOM 1435 N N . ALA A 1 184 ? -2.862 -11.904 -7.763 1.00 91.50 184 ALA A N 1
ATOM 1436 C CA . ALA A 1 184 ? -3.360 -12.752 -6.686 1.00 91.50 184 ALA A CA 1
ATOM 1437 C C . ALA A 1 184 ? -2.605 -14.093 -6.613 1.00 91.50 184 ALA A C 1
ATOM 1439 O O . ALA A 1 184 ? -2.161 -14.484 -5.533 1.00 91.50 184 ALA A O 1
ATOM 1440 N N . ALA A 1 185 ? -2.387 -14.760 -7.752 1.00 90.62 185 ALA A N 1
ATOM 1441 C CA . ALA A 1 185 ? -1.644 -16.020 -7.818 1.00 90.62 185 ALA A CA 1
ATOM 1442 C C . ALA A 1 185 ? -0.162 -15.853 -7.426 1.00 90.62 185 ALA A C 1
ATOM 1444 O O . ALA A 1 185 ? 0.399 -16.692 -6.709 1.00 90.62 185 ALA A O 1
ATOM 1445 N N . LEU A 1 186 ? 0.476 -14.758 -7.856 1.00 89.31 186 LEU A N 1
ATOM 1446 C CA . LEU A 1 186 ? 1.845 -14.421 -7.466 1.00 89.31 186 LEU A CA 1
ATOM 1447 C C . LEU A 1 186 ? 1.941 -14.150 -5.962 1.00 89.31 186 LEU A C 1
ATOM 1449 O O . LEU A 1 186 ? 2.814 -14.697 -5.289 1.00 89.31 186 LEU A O 1
ATOM 1453 N N . PHE A 1 187 ? 1.044 -13.328 -5.428 1.00 91.31 187 PHE A N 1
ATOM 1454 C CA . PHE A 1 187 ? 1.003 -13.003 -4.009 1.00 91.31 187 PHE A CA 1
ATOM 1455 C C . PHE A 1 187 ? 0.785 -14.263 -3.158 1.00 91.31 187 PHE A C 1
ATOM 1457 O O . PHE A 1 187 ? 1.502 -14.489 -2.185 1.00 91.31 187 PHE A O 1
ATOM 1464 N N . ASP A 1 188 ? -0.120 -15.152 -3.573 1.00 90.56 188 ASP A N 1
ATOM 1465 C CA . ASP A 1 188 ? -0.355 -16.427 -2.891 1.00 90.56 188 ASP A CA 1
ATOM 1466 C C . ASP A 1 188 ? 0.867 -17.355 -2.954 1.00 90.56 188 ASP A C 1
ATOM 1468 O O . ASP A 1 188 ? 1.085 -18.162 -2.049 1.00 90.56 188 ASP A O 1
ATOM 1472 N N . ARG A 1 189 ? 1.701 -17.268 -3.999 1.00 88.19 189 ARG A N 1
ATOM 1473 C CA . ARG A 1 189 ? 3.007 -17.945 -4.029 1.00 88.19 189 ARG A CA 1
ATOM 1474 C C . ARG A 1 189 ? 3.969 -17.343 -3.002 1.00 88.19 189 ARG A C 1
ATOM 1476 O O . ARG A 1 189 ? 4.546 -18.110 -2.236 1.00 88.19 189 ARG A O 1
ATOM 1483 N N . VAL A 1 190 ? 4.085 -16.015 -2.938 1.00 88.25 190 VAL A N 1
ATOM 1484 C CA . VAL A 1 190 ? 4.948 -15.311 -1.967 1.00 88.25 190 VAL A CA 1
ATOM 1485 C C . VAL A 1 190 ? 4.562 -15.667 -0.529 1.00 88.25 190 VAL A C 1
ATOM 1487 O O . VAL A 1 190 ? 5.410 -16.087 0.253 1.00 88.25 190 VAL A O 1
ATOM 1490 N N . VAL A 1 191 ? 3.275 -15.590 -0.183 1.00 88.75 191 VAL A N 1
ATOM 1491 C CA . VAL A 1 191 ? 2.795 -15.900 1.176 1.00 88.75 191 VAL A CA 1
ATOM 1492 C C . VAL A 1 191 ? 2.928 -17.389 1.515 1.00 88.75 191 VAL A C 1
ATOM 1494 O O . VAL A 1 191 ? 3.153 -17.728 2.673 1.00 88.75 191 VAL A O 1
ATOM 1497 N N . ARG A 1 192 ? 2.830 -18.302 0.538 1.00 88.50 192 ARG A N 1
ATOM 1498 C CA . ARG A 1 192 ? 3.101 -19.734 0.774 1.00 88.50 192 ARG A CA 1
ATOM 1499 C C . ARG A 1 192 ? 4.572 -20.014 1.075 1.00 88.50 192 ARG A C 1
ATOM 1501 O O . ARG A 1 192 ? 4.857 -20.906 1.870 1.00 88.50 192 ARG A O 1
ATOM 1508 N N . GLU A 1 193 ? 5.489 -19.290 0.441 1.00 87.00 193 GLU A N 1
ATOM 1509 C CA . GLU A 1 193 ? 6.928 -19.411 0.706 1.00 87.00 193 GLU A CA 1
ATOM 1510 C C . GLU A 1 193 ? 7.329 -18.764 2.034 1.00 87.00 193 GLU A C 1
ATOM 1512 O O . GLU A 1 193 ? 8.205 -19.275 2.736 1.00 87.00 193 GLU A O 1
ATOM 1517 N N . ASP A 1 194 ? 6.637 -17.688 2.410 1.00 87.81 194 ASP A N 1
ATOM 1518 C CA . ASP A 1 194 ? 6.860 -16.946 3.644 1.00 87.81 194 ASP A CA 1
ATOM 1519 C C . ASP A 1 194 ? 5.555 -16.777 4.455 1.00 87.81 194 ASP A C 1
ATOM 1521 O O . ASP A 1 194 ? 5.010 -15.671 4.531 1.00 87.81 194 ASP A O 1
ATOM 1525 N N . PRO A 1 195 ? 5.047 -17.848 5.106 1.00 88.75 195 PRO A N 1
ATOM 1526 C CA . PRO A 1 195 ? 3.782 -17.800 5.838 1.00 88.75 195 PRO A CA 1
ATOM 1527 C C . PRO A 1 195 ? 3.739 -16.695 6.896 1.00 88.75 195 PRO A C 1
ATOM 1529 O O . PRO A 1 195 ? 4.633 -16.581 7.737 1.00 88.75 195 PRO A O 1
ATOM 1532 N N . GLY A 1 196 ? 2.676 -15.886 6.860 1.00 87.19 196 GLY A N 1
ATOM 1533 C CA . GLY A 1 196 ? 2.461 -14.772 7.789 1.00 87.19 196 GLY A CA 1
ATOM 1534 C C . GLY A 1 196 ? 3.326 -13.536 7.523 1.00 87.19 196 GLY A C 1
ATOM 1535 O O . GLY A 1 196 ? 3.326 -12.617 8.342 1.00 87.19 196 GLY A O 1
ATOM 1536 N N . ALA A 1 197 ? 4.072 -13.495 6.415 1.00 92.00 197 ALA A N 1
ATOM 1537 C CA . ALA A 1 197 ? 4.815 -12.304 6.040 1.00 92.00 197 ALA A CA 1
ATOM 1538 C C . ALA A 1 197 ? 3.892 -11.177 5.557 1.00 92.00 197 ALA A C 1
ATOM 1540 O O . ALA A 1 197 ? 2.873 -11.406 4.905 1.00 92.00 197 ALA A O 1
ATOM 1541 N N . VAL A 1 198 ? 4.299 -9.946 5.852 1.00 95.50 198 VAL A N 1
ATOM 1542 C CA . VAL A 1 198 ? 3.745 -8.733 5.256 1.00 95.50 198 VAL A CA 1
ATOM 1543 C C . VAL A 1 198 ? 4.640 -8.331 4.092 1.00 95.50 198 VAL A C 1
ATOM 1545 O O . VAL A 1 198 ? 5.864 -8.237 4.231 1.00 95.50 198 VAL A O 1
ATOM 1548 N N . VAL A 1 199 ? 4.018 -8.133 2.934 1.00 95.38 199 VAL A N 1
ATOM 1549 C CA . VAL A 1 199 ? 4.696 -7.889 1.665 1.00 95.38 199 VAL A CA 1
ATOM 1550 C C . VAL A 1 199 ? 4.781 -6.387 1.415 1.00 95.38 199 VAL A C 1
ATOM 1552 O O . VAL A 1 199 ? 3.761 -5.713 1.337 1.00 95.38 199 VAL A O 1
ATOM 1555 N N . THR A 1 200 ? 5.984 -5.845 1.264 1.00 96.25 200 THR A N 1
ATOM 1556 C CA . THR A 1 200 ? 6.186 -4.488 0.749 1.00 96.25 200 THR A CA 1
ATOM 1557 C C . THR A 1 200 ? 6.029 -4.515 -0.767 1.00 96.25 200 THR A C 1
ATOM 1559 O O . THR A 1 200 ? 6.793 -5.194 -1.452 1.00 96.25 200 THR A O 1
ATOM 1562 N N . GLU A 1 201 ? 5.059 -3.768 -1.292 1.00 93.94 201 GLU A N 1
ATOM 1563 C CA . GLU A 1 201 ? 4.792 -3.646 -2.734 1.00 93.94 201 GLU A CA 1
ATOM 1564 C C . GLU A 1 201 ? 5.371 -2.350 -3.323 1.00 93.94 201 GLU A C 1
ATOM 1566 O O . GLU A 1 201 ? 5.685 -2.284 -4.514 1.00 93.94 201 GLU A O 1
ATOM 1571 N N . TYR A 1 202 ? 5.526 -1.319 -2.491 1.00 94.44 202 TYR A N 1
ATOM 1572 C CA . TYR A 1 202 ? 6.034 -0.009 -2.892 1.00 94.44 202 TYR A CA 1
ATOM 1573 C C . TYR A 1 202 ? 6.700 0.692 -1.707 1.00 94.44 202 TYR A C 1
ATOM 1575 O O . TYR A 1 202 ? 6.189 0.640 -0.587 1.00 94.44 202 TYR A O 1
ATOM 1583 N N . ALA A 1 203 ? 7.830 1.347 -1.956 1.00 95.62 203 ALA A N 1
ATOM 1584 C CA . ALA A 1 203 ? 8.467 2.286 -1.043 1.00 95.62 203 ALA A CA 1
ATOM 1585 C C . ALA A 1 203 ? 9.263 3.302 -1.871 1.00 95.62 203 ALA A C 1
ATOM 1587 O O . ALA A 1 203 ? 10.354 2.994 -2.350 1.00 95.62 203 ALA A O 1
ATOM 1588 N N . TRP A 1 204 ? 8.719 4.503 -2.027 1.00 94.56 204 TRP A N 1
ATOM 1589 C CA . TRP A 1 204 ? 9.332 5.597 -2.783 1.00 94.56 204 TRP A CA 1
ATOM 1590 C C . TRP A 1 204 ? 8.915 6.935 -2.170 1.00 94.56 204 TRP A C 1
ATOM 1592 O O . TRP A 1 204 ? 7.948 6.977 -1.403 1.00 94.56 204 TRP A O 1
ATOM 1602 N N . ASP A 1 205 ? 9.623 8.020 -2.474 1.00 90.81 205 ASP A N 1
ATOM 1603 C CA . ASP A 1 205 ? 9.078 9.352 -2.211 1.00 90.81 205 ASP A CA 1
ATOM 1604 C C . ASP A 1 205 ? 7.711 9.573 -2.900 1.00 90.81 205 ASP A C 1
ATOM 1606 O O . ASP A 1 205 ? 7.366 8.895 -3.867 1.00 90.81 205 ASP A O 1
ATOM 1610 N N . ALA A 1 206 ? 6.892 10.475 -2.359 1.00 91.12 206 ALA A N 1
ATOM 1611 C CA . ALA A 1 206 ? 5.523 10.683 -2.829 1.00 91.12 206 ALA A CA 1
ATOM 1612 C C . ALA A 1 206 ? 5.419 11.601 -4.061 1.00 91.12 206 ALA A C 1
ATOM 1614 O O . ALA A 1 206 ? 4.331 11.723 -4.620 1.00 91.12 206 ALA A O 1
ATOM 1615 N N . SER A 1 207 ? 6.519 12.247 -4.465 1.00 86.50 207 SER A N 1
ATOM 1616 C CA . SER A 1 207 ? 6.549 13.217 -5.568 1.00 86.50 207 SER A CA 1
ATOM 1617 C C . SER A 1 207 ? 6.966 12.622 -6.906 1.00 86.50 207 SER A C 1
ATOM 1619 O O . SER A 1 207 ? 6.723 13.235 -7.940 1.00 86.50 207 SER A O 1
ATOM 1621 N N . THR A 1 208 ? 7.602 11.449 -6.914 1.00 85.31 208 THR A N 1
ATOM 1622 C CA . THR A 1 208 ? 8.089 10.832 -8.148 1.00 85.31 208 THR A CA 1
ATOM 1623 C C . THR A 1 208 ? 8.194 9.308 -8.056 1.00 85.31 208 THR A C 1
ATOM 1625 O O . THR A 1 208 ? 8.027 8.695 -7.005 1.00 85.31 208 THR A O 1
ATOM 1628 N N . CYS A 1 209 ? 8.434 8.696 -9.210 1.00 81.31 209 CYS A N 1
ATOM 1629 C CA . CYS A 1 209 ? 8.675 7.283 -9.460 1.00 81.31 209 CYS A CA 1
ATOM 1630 C C . CYS A 1 209 ? 9.270 7.128 -10.870 1.00 81.31 209 CYS A C 1
ATOM 1632 O O . CYS A 1 209 ? 9.146 8.015 -11.711 1.00 81.31 209 CYS A O 1
ATOM 1634 N N . ASP A 1 210 ? 9.905 5.989 -11.162 1.00 76.06 210 ASP A N 1
ATOM 1635 C CA . ASP A 1 210 ? 10.494 5.768 -12.489 1.00 76.06 210 ASP A CA 1
ATOM 1636 C C . ASP A 1 210 ? 10.365 4.329 -13.009 1.00 76.06 210 ASP A C 1
ATOM 1638 O O . ASP A 1 210 ? 11.023 3.434 -12.464 1.00 76.06 210 ASP A O 1
ATOM 1642 N N . PRO A 1 211 ? 9.597 4.106 -14.097 1.00 72.44 211 PRO A N 1
ATOM 1643 C CA . PRO A 1 211 ? 8.478 4.927 -14.560 1.00 72.44 211 PRO A CA 1
ATOM 1644 C C . PRO A 1 211 ? 7.352 5.012 -13.534 1.00 72.44 211 PRO A C 1
ATOM 1646 O O . PRO A 1 211 ? 7.115 4.077 -12.765 1.00 72.44 211 PRO A O 1
ATOM 1649 N N . CYS A 1 212 ? 6.611 6.113 -13.595 1.00 70.06 212 CYS A N 1
ATOM 1650 C CA . CYS A 1 212 ? 5.371 6.281 -12.862 1.00 70.06 212 CYS A CA 1
ATOM 1651 C C . CYS A 1 212 ? 4.189 5.647 -13.607 1.00 70.06 212 CYS A C 1
ATOM 1653 O O . CYS A 1 212 ? 3.875 6.061 -14.726 1.00 70.06 212 CYS A O 1
ATOM 1655 N N . PRO A 1 213 ? 3.511 4.642 -13.020 1.00 65.94 213 PRO A N 1
ATOM 1656 C CA . PRO A 1 213 ? 2.306 4.072 -13.603 1.00 65.94 213 PRO A CA 1
ATOM 1657 C C . PRO A 1 213 ? 1.063 4.941 -13.362 1.00 65.94 213 PRO A C 1
ATOM 1659 O O . PRO A 1 213 ? 0.003 4.606 -13.855 1.00 65.94 213 PRO A O 1
ATOM 1662 N N . VAL A 1 214 ? 1.153 5.982 -12.545 1.00 72.88 214 VAL A N 1
ATOM 1663 C CA . VAL A 1 214 ? 0.113 6.986 -12.301 1.00 72.88 214 VAL A CA 1
ATOM 1664 C C . VAL A 1 214 ? 0.819 8.279 -11.919 1.00 72.88 214 VAL A C 1
ATOM 1666 O O . VAL A 1 214 ? 1.988 8.232 -11.532 1.00 72.88 214 VAL A O 1
ATOM 1669 N N . GLU A 1 215 ? 0.124 9.407 -12.010 1.00 79.31 215 GLU A N 1
ATOM 1670 C CA . GLU A 1 215 ? 0.662 10.666 -11.497 1.00 79.31 215 GLU A CA 1
ATOM 1671 C C . GLU A 1 215 ? 1.040 10.531 -10.007 1.00 79.31 215 GLU A C 1
ATOM 1673 O O . GLU A 1 215 ? 0.353 9.819 -9.261 1.00 79.31 215 GLU A O 1
ATOM 1678 N N . PRO A 1 216 ? 2.143 11.161 -9.568 1.00 85.06 216 PRO A N 1
ATOM 1679 C CA . PRO A 1 216 ? 2.501 11.239 -8.155 1.00 85.06 216 PRO A CA 1
ATOM 1680 C C . PRO A 1 216 ? 1.428 11.935 -7.312 1.00 85.06 216 PRO A C 1
ATOM 1682 O O . PRO A 1 216 ? 0.563 12.628 -7.844 1.00 85.06 216 PRO A O 1
ATOM 1685 N N . LEU A 1 217 ? 1.518 11.780 -5.986 1.00 88.00 217 LEU A N 1
ATOM 1686 C CA . LEU A 1 217 ? 0.517 12.343 -5.083 1.00 88.00 217 LEU A CA 1
ATOM 1687 C C . LEU A 1 217 ? 0.568 13.869 -5.095 1.00 88.00 217 LEU A C 1
ATOM 1689 O O . LEU A 1 217 ? 1.596 14.469 -4.763 1.00 88.00 217 LEU A O 1
ATOM 1693 N N . ASP A 1 218 ? -0.568 14.494 -5.391 1.00 85.88 218 ASP A N 1
ATOM 1694 C CA . ASP A 1 218 ? -0.707 15.935 -5.245 1.00 85.88 218 ASP A CA 1
ATOM 1695 C C . ASP A 1 218 ? -0.960 16.329 -3.780 1.00 85.88 218 ASP A C 1
ATOM 1697 O O . ASP A 1 218 ? -1.223 15.509 -2.893 1.00 85.88 218 ASP A O 1
ATOM 1701 N N . VAL A 1 219 ? -0.864 17.622 -3.475 1.00 84.94 219 VAL A N 1
ATOM 1702 C CA . VAL A 1 219 ? -0.999 18.066 -2.083 1.00 84.94 219 VAL A CA 1
ATOM 1703 C C . VAL A 1 219 ? -2.440 18.039 -1.566 1.00 84.94 219 VAL A C 1
ATOM 1705 O O . VAL A 1 219 ? -2.653 17.894 -0.360 1.00 84.94 219 VAL A O 1
ATOM 1708 N N . GLY A 1 220 ? -3.440 18.122 -2.441 1.00 86.38 220 GLY A N 1
ATOM 1709 C CA . GLY A 1 220 ? -4.833 17.878 -2.069 1.00 86.38 220 GLY A CA 1
ATOM 1710 C C . GLY A 1 220 ? -5.053 16.424 -1.642 1.00 86.38 220 GLY A C 1
ATOM 1711 O O . GLY A 1 220 ? -5.720 16.160 -0.635 1.00 86.38 220 GLY A O 1
ATOM 1712 N N . GLU A 1 221 ? -4.425 15.478 -2.337 1.00 90.44 221 GLU A N 1
ATOM 1713 C CA . GLU A 1 221 ? -4.407 14.066 -1.961 1.00 90.44 221 GLU A CA 1
ATOM 1714 C C . GLU A 1 221 ? -3.656 13.857 -0.646 1.00 90.44 221 GLU A C 1
ATOM 1716 O O . GLU A 1 221 ? -4.180 13.215 0.265 1.00 90.44 221 GLU A O 1
ATOM 1721 N N . LEU A 1 222 ? -2.482 14.473 -0.472 1.00 90.69 222 LEU A N 1
ATOM 1722 C CA . LEU A 1 222 ? -1.743 14.413 0.794 1.00 90.69 222 LEU A CA 1
ATOM 1723 C C . LEU A 1 222 ? -2.556 14.986 1.966 1.00 90.69 222 LEU A C 1
ATOM 1725 O O . LEU A 1 222 ? -2.559 14.408 3.055 1.00 90.69 222 LEU A O 1
ATOM 1729 N N . ALA A 1 223 ? -3.286 16.086 1.757 1.00 88.81 223 ALA A N 1
ATOM 1730 C CA . ALA A 1 223 ? -4.211 16.633 2.749 1.00 88.81 223 ALA A CA 1
ATOM 1731 C C . ALA A 1 223 ? -5.323 15.631 3.081 1.00 88.81 223 ALA A C 1
ATOM 1733 O O . ALA A 1 223 ? -5.606 15.367 4.249 1.00 88.81 223 ALA A O 1
ATOM 1734 N N . THR A 1 224 ? -5.918 15.018 2.058 1.00 89.81 224 THR A N 1
ATOM 1735 C CA . THR A 1 224 ? -6.960 13.994 2.215 1.00 89.81 224 THR A CA 1
ATOM 1736 C C . THR A 1 224 ? -6.447 12.789 3.005 1.00 89.81 224 THR A C 1
ATOM 1738 O O . THR A 1 224 ? -7.164 12.253 3.850 1.00 89.81 224 THR A O 1
ATOM 1741 N N . LEU A 1 225 ? -5.182 12.414 2.805 1.00 91.62 225 LEU A N 1
ATOM 1742 C CA . LEU A 1 225 ? -4.504 11.328 3.512 1.00 91.62 225 LEU A CA 1
ATOM 1743 C C . LEU A 1 225 ? -3.997 11.718 4.914 1.00 91.62 225 LEU A C 1
ATOM 1745 O O . LEU A 1 225 ? -3.438 10.878 5.617 1.00 91.62 225 LEU A O 1
ATOM 1749 N N . GLY A 1 226 ? -4.244 12.953 5.364 1.00 89.69 226 GLY A N 1
ATOM 1750 C CA . GLY A 1 226 ? -4.028 13.380 6.748 1.00 89.69 226 GLY A CA 1
ATOM 1751 C C . GLY A 1 226 ? -2.842 14.311 6.984 1.00 89.69 226 GLY A C 1
ATOM 1752 O O . GLY A 1 226 ? -2.517 14.576 8.141 1.00 89.69 226 GLY A O 1
ATOM 1753 N N . LEU A 1 227 ? -2.191 14.831 5.939 1.00 90.25 227 LEU A N 1
ATOM 1754 C CA . LEU A 1 227 ? -1.083 15.772 6.117 1.00 90.25 227 LEU A CA 1
ATOM 1755 C C . LEU A 1 227 ? -1.541 17.100 6.755 1.00 90.25 227 LEU A C 1
ATOM 1757 O O . LEU A 1 227 ? -0.809 17.694 7.538 1.00 90.25 227 LEU A O 1
ATOM 1761 N N . ASP A 1 228 ? -2.770 17.531 6.482 1.00 88.81 228 ASP A N 1
ATOM 1762 C CA . ASP A 1 228 ? -3.440 18.725 7.028 1.00 88.81 228 ASP A CA 1
ATOM 1763 C C . ASP A 1 228 ? -3.589 18.736 8.559 1.00 88.81 228 ASP A C 1
ATOM 1765 O O . ASP A 1 228 ? -3.538 19.802 9.181 1.00 88.81 228 ASP A O 1
ATOM 1769 N N . VAL A 1 229 ? -3.743 17.567 9.184 1.00 88.50 229 VAL A N 1
ATOM 1770 C CA . VAL A 1 229 ? -3.921 17.441 10.640 1.00 88.50 229 VAL A CA 1
ATOM 1771 C C . VAL A 1 229 ? -2.599 17.293 11.394 1.00 88.50 229 VAL A C 1
ATOM 1773 O O . VAL A 1 229 ? -2.577 17.432 12.618 1.00 88.50 229 VAL A O 1
ATOM 1776 N N . LEU A 1 230 ? -1.477 17.084 10.697 1.00 88.25 230 LEU A N 1
ATOM 1777 C CA . LEU A 1 230 ? -0.169 16.973 11.339 1.00 88.25 230 LEU A CA 1
ATOM 1778 C C . LEU A 1 230 ? 0.341 18.342 11.819 1.00 88.25 230 LEU A C 1
ATOM 1780 O O . LEU A 1 230 ? 0.432 19.276 11.015 1.00 88.25 230 LEU A O 1
ATOM 1784 N N . PRO A 1 231 ? 0.779 18.485 13.089 1.00 86.19 231 PRO A N 1
ATOM 1785 C CA . PRO A 1 231 ? 1.227 19.767 13.640 1.00 86.19 231 PRO A CA 1
ATOM 1786 C C . PRO A 1 231 ? 2.289 20.493 12.802 1.00 86.19 231 PRO A C 1
ATOM 1788 O O . PRO A 1 231 ? 2.247 21.718 12.692 1.00 86.19 231 PRO A O 1
ATOM 1791 N N . SER A 1 232 ? 3.204 19.748 12.171 1.00 85.00 232 SER A N 1
ATOM 1792 C CA . SER A 1 232 ? 4.262 20.294 11.310 1.00 85.00 232 SER A CA 1
ATOM 1793 C C . SER A 1 232 ? 3.748 20.919 10.012 1.00 85.00 232 SER A C 1
ATOM 1795 O O . SER A 1 232 ? 4.416 21.785 9.457 1.00 85.00 232 SER A O 1
ATOM 1797 N N . TYR A 1 233 ? 2.570 20.510 9.538 1.00 86.19 233 TYR A N 1
ATOM 1798 C CA . TYR A 1 233 ? 1.998 20.934 8.259 1.00 86.19 233 TYR A CA 1
ATOM 1799 C C . TYR A 1 233 ? 0.745 21.802 8.419 1.00 86.19 233 TYR A C 1
ATOM 1801 O O . TYR A 1 233 ? 0.357 22.479 7.473 1.00 86.19 233 TYR A O 1
ATOM 1809 N N . ARG A 1 234 ? 0.161 21.905 9.622 1.00 81.06 234 ARG A N 1
ATOM 1810 C CA . ARG A 1 234 ? -1.000 22.782 9.892 1.00 81.06 234 ARG A CA 1
ATOM 1811 C C . ARG A 1 234 ? -0.802 24.225 9.421 1.00 81.06 234 ARG A C 1
ATOM 1813 O O . ARG A 1 234 ? -1.724 24.829 8.890 1.00 81.06 234 ARG A O 1
ATOM 1820 N N . ARG A 1 235 ? 0.397 24.790 9.619 1.00 81.56 235 ARG A N 1
ATOM 1821 C CA . ARG A 1 235 ? 0.730 26.150 9.146 1.00 81.56 235 ARG A CA 1
ATOM 1822 C C . ARG A 1 235 ? 0.890 26.222 7.637 1.00 81.56 235 ARG A C 1
ATOM 1824 O O . ARG A 1 235 ? 0.611 27.266 7.061 1.00 81.56 235 ARG A O 1
ATOM 1831 N N . TRP A 1 236 ? 1.350 25.133 7.027 1.00 84.12 236 TRP A N 1
ATOM 1832 C CA . TRP A 1 236 ? 1.427 25.021 5.583 1.00 84.12 236 TRP A CA 1
ATOM 1833 C C . TRP A 1 236 ? -0.004 25.108 5.036 1.00 84.12 236 TRP A C 1
ATOM 1835 O O . TRP A 1 236 ? -0.351 26.109 4.428 1.00 84.12 236 TRP A O 1
ATOM 1845 N N . PHE A 1 237 ? -0.920 24.225 5.423 1.00 84.62 237 PHE A N 1
ATOM 1846 C CA . PHE A 1 237 ? -2.304 24.244 4.917 1.00 84.62 237 PHE A CA 1
ATOM 1847 C C . PHE A 1 237 ? -3.160 25.480 5.282 1.00 84.62 237 PHE A C 1
ATOM 1849 O O . PHE A 1 237 ? -4.298 25.586 4.835 1.00 84.62 237 PHE A O 1
ATOM 1856 N N . ALA A 1 238 ? -2.642 26.436 6.060 1.00 82.81 238 ALA A N 1
ATOM 1857 C CA . ALA A 1 238 ? -3.343 27.672 6.418 1.00 82.81 238 ALA A CA 1
ATOM 1858 C C . ALA A 1 238 ? -3.293 28.771 5.336 1.00 82.81 238 ALA A C 1
ATOM 1860 O O . ALA A 1 238 ? -3.931 29.812 5.499 1.00 82.81 238 ALA A O 1
ATOM 1861 N N . ARG A 1 239 ? -2.525 28.580 4.257 1.00 83.00 239 ARG A N 1
ATOM 1862 C CA . ARG A 1 239 ? -2.396 29.543 3.155 1.00 83.00 239 ARG A CA 1
ATOM 1863 C C . ARG A 1 239 ? -2.279 28.825 1.802 1.00 83.00 239 ARG A C 1
ATOM 1865 O O . ARG A 1 239 ? -1.895 27.657 1.787 1.00 83.00 239 ARG A O 1
ATOM 1872 N N . PRO A 1 240 ? -2.561 29.508 0.680 1.00 80.44 240 PRO A N 1
ATOM 1873 C CA . PRO A 1 240 ? -2.211 29.010 -0.649 1.00 80.44 240 PRO A CA 1
ATOM 1874 C C . PRO A 1 240 ? -0.688 28.894 -0.809 1.00 80.44 240 PRO A C 1
ATOM 1876 O O . PRO A 1 240 ? 0.048 29.699 -0.233 1.00 80.44 240 PRO A O 1
ATOM 1879 N N . HIS A 1 241 ? -0.235 27.932 -1.613 1.00 80.88 241 HIS A N 1
ATOM 1880 C CA . HIS A 1 241 ? 1.176 27.746 -1.976 1.00 80.88 241 HIS A CA 1
ATOM 1881 C C . HIS A 1 241 ? 1.325 27.604 -3.479 1.00 80.88 241 HIS A C 1
ATOM 1883 O O . HIS A 1 241 ? 0.382 27.212 -4.170 1.00 80.88 241 HIS A O 1
ATOM 1889 N N . GLU A 1 242 ? 2.522 27.897 -3.970 1.00 82.94 242 GLU A N 1
ATOM 1890 C CA . GLU A 1 242 ? 2.873 27.616 -5.357 1.00 82.94 242 GLU A CA 1
ATOM 1891 C C . GLU A 1 242 ? 3.078 26.108 -5.587 1.00 82.94 242 GLU A C 1
ATOM 1893 O O . GLU A 1 242 ? 3.366 25.341 -4.665 1.00 82.94 242 GLU A O 1
ATOM 1898 N N . ALA A 1 243 ? 2.964 25.670 -6.845 1.00 78.88 243 ALA A N 1
ATOM 1899 C CA . ALA A 1 243 ? 3.098 24.257 -7.210 1.00 78.88 243 ALA A CA 1
ATOM 1900 C C . ALA A 1 243 ? 4.468 23.656 -6.825 1.00 78.88 243 ALA A C 1
ATOM 1902 O O . ALA A 1 243 ? 4.547 22.501 -6.419 1.00 78.88 243 ALA A O 1
ATOM 1903 N N . SER A 1 244 ? 5.541 24.447 -6.891 1.00 80.56 244 SER A N 1
ATOM 1904 C CA . SER A 1 244 ? 6.895 24.025 -6.507 1.00 80.56 244 SER A CA 1
ATOM 1905 C C . SER A 1 244 ? 7.042 23.784 -4.998 1.00 80.56 244 SER A C 1
ATOM 1907 O O . SER A 1 244 ? 7.741 22.860 -4.583 1.00 80.56 244 SER A O 1
ATOM 1909 N N . GLU A 1 245 ? 6.364 24.574 -4.158 1.00 82.50 245 GLU A N 1
ATOM 1910 C CA . GLU A 1 245 ? 6.327 24.360 -2.705 1.00 82.50 245 GLU A CA 1
ATOM 1911 C C . GLU A 1 245 ? 5.563 23.075 -2.360 1.00 82.50 245 GLU A C 1
ATOM 1913 O O . GLU A 1 245 ? 5.948 22.343 -1.447 1.00 82.50 245 GLU A O 1
ATOM 1918 N N . ALA A 1 246 ? 4.492 22.797 -3.103 1.00 81.38 246 ALA A N 1
ATOM 1919 C CA . ALA A 1 246 ? 3.684 21.593 -2.976 1.00 81.38 246 ALA A CA 1
ATOM 1920 C C . ALA A 1 246 ? 4.476 20.316 -3.321 1.00 81.38 246 ALA A C 1
ATOM 1922 O O . ALA A 1 246 ? 4.510 19.369 -2.531 1.00 81.38 246 ALA A O 1
ATOM 1923 N N . GLU A 1 247 ? 5.187 20.323 -4.447 1.00 83.00 247 GLU A N 1
ATOM 1924 C CA . GLU A 1 247 ? 6.066 19.227 -4.867 1.00 83.00 247 GLU A CA 1
ATOM 1925 C C . GLU A 1 247 ? 7.189 18.976 -3.847 1.00 83.00 247 GLU A C 1
ATOM 1927 O O . GLU A 1 247 ? 7.442 17.838 -3.449 1.00 83.00 247 GLU A O 1
ATOM 1932 N N . ALA A 1 248 ? 7.798 20.043 -3.318 1.00 86.81 248 ALA A N 1
ATOM 1933 C CA . ALA A 1 248 ? 8.831 19.937 -2.289 1.00 86.81 248 ALA A CA 1
ATOM 1934 C C . ALA A 1 248 ? 8.324 19.313 -0.976 1.00 86.81 248 ALA A C 1
ATOM 1936 O O . ALA A 1 248 ? 9.114 18.725 -0.232 1.00 86.81 248 ALA A O 1
ATOM 1937 N N . VAL A 1 249 ? 7.031 19.437 -0.658 1.00 88.50 249 VAL A N 1
ATOM 1938 C CA . VAL A 1 249 ? 6.415 18.748 0.486 1.00 88.50 249 VAL A CA 1
ATOM 1939 C C . VAL A 1 249 ? 6.243 17.260 0.193 1.00 88.50 249 VAL A C 1
ATOM 1941 O O . VAL A 1 249 ? 6.611 16.443 1.040 1.00 88.50 249 VAL A O 1
ATOM 1944 N N . ALA A 1 250 ? 5.740 16.905 -0.990 1.00 88.88 250 ALA A N 1
ATOM 1945 C CA . ALA A 1 250 ? 5.589 15.513 -1.408 1.00 88.88 250 ALA A CA 1
ATOM 1946 C C . ALA A 1 250 ? 6.944 14.778 -1.437 1.00 88.88 250 ALA A C 1
ATOM 1948 O O . ALA A 1 250 ? 7.056 13.678 -0.898 1.00 88.88 250 ALA A O 1
ATOM 1949 N N . ALA A 1 251 ? 8.003 15.429 -1.927 1.00 89.50 251 ALA A N 1
ATOM 1950 C CA . ALA A 1 251 ? 9.358 14.873 -1.995 1.00 89.50 251 ALA A CA 1
ATOM 1951 C C . ALA A 1 251 ? 9.976 14.557 -0.617 1.00 89.50 251 ALA A C 1
ATOM 1953 O O . ALA A 1 251 ? 10.920 13.776 -0.504 1.00 89.50 251 ALA A O 1
ATOM 1954 N N . GLN A 1 252 ? 9.457 15.153 0.462 1.00 90.56 252 GLN A N 1
ATOM 1955 C CA . GLN A 1 252 ? 9.900 14.861 1.832 1.00 90.56 252 GLN A CA 1
ATOM 1956 C C . GLN A 1 252 ? 9.223 13.626 2.431 1.00 90.56 252 GLN A C 1
ATOM 1958 O O . GLN A 1 252 ? 9.639 13.152 3.496 1.00 90.56 252 GLN A O 1
ATOM 1963 N N . LEU A 1 253 ? 8.150 13.141 1.809 1.00 93.62 253 LEU A N 1
ATOM 1964 C CA . LEU A 1 253 ? 7.355 12.025 2.292 1.00 93.62 253 LEU A CA 1
ATOM 1965 C C . LEU A 1 253 ? 7.713 10.769 1.518 1.00 93.62 253 LEU A C 1
ATOM 1967 O O . LEU A 1 253 ? 7.862 10.802 0.307 1.00 93.62 253 LEU A O 1
ATOM 1971 N N . VAL A 1 254 ? 7.802 9.651 2.225 1.00 95.19 254 VAL A N 1
ATOM 1972 C CA . VAL A 1 254 ? 7.892 8.317 1.648 1.00 95.19 254 VAL A CA 1
ATOM 1973 C C . VAL A 1 254 ? 6.518 7.676 1.745 1.00 95.19 254 VAL A C 1
ATOM 1975 O O . VAL A 1 254 ? 5.969 7.543 2.842 1.00 95.19 254 VAL A O 1
ATOM 1978 N N . LEU A 1 255 ? 5.982 7.256 0.602 1.00 95.94 255 LEU A N 1
ATOM 1979 C CA . LEU A 1 255 ? 4.825 6.381 0.521 1.00 95.94 255 LEU A CA 1
ATOM 1980 C C . LEU A 1 255 ? 5.305 4.934 0.606 1.00 95.94 255 LEU A C 1
ATOM 1982 O O . LEU A 1 255 ? 6.038 4.452 -0.254 1.00 95.94 255 LEU A O 1
ATOM 1986 N N . THR A 1 256 ? 4.866 4.225 1.640 1.00 97.44 256 THR A N 1
ATOM 1987 C CA . THR A 1 256 ? 5.054 2.778 1.768 1.00 97.44 256 THR A CA 1
ATOM 1988 C C . THR A 1 256 ? 3.725 2.074 1.555 1.00 97.44 256 THR A C 1
ATOM 1990 O O . THR A 1 256 ? 2.754 2.385 2.242 1.00 97.44 256 THR A O 1
ATOM 1993 N N . ARG A 1 257 ? 3.691 1.085 0.664 1.00 96.38 257 ARG A N 1
ATOM 1994 C CA . ARG A 1 257 ? 2.550 0.188 0.482 1.00 96.38 257 ARG A CA 1
ATOM 1995 C C . ARG A 1 257 ? 2.902 -1.207 0.978 1.00 96.38 257 ARG A C 1
ATOM 1997 O O . ARG A 1 257 ? 3.820 -1.842 0.456 1.00 96.38 257 ARG A O 1
ATOM 2004 N N . LEU A 1 258 ? 2.160 -1.668 1.975 1.00 97.31 258 LEU A N 1
ATOM 2005 C CA . LEU A 1 258 ? 2.263 -3.006 2.543 1.00 97.31 258 LEU A CA 1
ATOM 2006 C C . LEU A 1 258 ? 0.996 -3.797 2.226 1.00 97.31 258 LEU A C 1
ATOM 2008 O O . LEU A 1 258 ? -0.104 -3.245 2.239 1.00 97.31 258 LEU A O 1
ATOM 2012 N N . HIS A 1 259 ? 1.147 -5.095 2.009 1.00 96.12 259 HIS A N 1
ATOM 2013 C CA . HIS A 1 259 ? 0.049 -6.013 1.774 1.00 96.12 259 HIS A CA 1
ATOM 2014 C C . HIS A 1 259 ? 0.193 -7.237 2.674 1.00 96.12 259 HIS A C 1
ATOM 2016 O O . HIS A 1 259 ? 1.203 -7.941 2.664 1.00 96.12 259 HIS A O 1
ATOM 2022 N N . ALA A 1 260 ? -0.827 -7.464 3.492 1.00 94.06 260 ALA A N 1
ATOM 2023 C CA . ALA A 1 260 ? -0.950 -8.621 4.355 1.00 94.06 260 ALA A CA 1
ATOM 2024 C C . ALA A 1 260 ? -2.195 -9.421 3.969 1.00 94.06 260 ALA A C 1
ATOM 2026 O O . ALA A 1 260 ? -3.251 -8.847 3.712 1.00 94.06 260 ALA A O 1
ATOM 2027 N N . ARG A 1 261 ? -2.086 -10.748 4.021 1.00 91.94 261 ARG A N 1
ATOM 2028 C CA . ARG A 1 261 ? -3.236 -11.650 3.990 1.00 91.94 261 ARG A CA 1
ATOM 2029 C C . ARG A 1 261 ? -3.233 -12.485 5.250 1.00 91.94 261 ARG A C 1
ATOM 2031 O O . ARG A 1 261 ? -2.250 -13.165 5.544 1.00 91.94 261 ARG A O 1
ATOM 2038 N N . TYR A 1 262 ? -4.317 -12.419 6.009 1.00 90.62 262 TYR A N 1
ATOM 2039 C CA . TYR A 1 262 ? -4.371 -13.056 7.318 1.00 90.62 262 TYR A CA 1
ATOM 2040 C C . TYR A 1 262 ? -5.735 -13.669 7.617 1.00 90.62 262 TYR A C 1
ATOM 2042 O O . TYR A 1 262 ? -6.753 -13.304 7.043 1.00 90.62 262 TYR A O 1
ATOM 2050 N N . SER A 1 263 ? -5.744 -14.641 8.519 1.00 89.56 263 SER A N 1
ATOM 2051 C CA . SER A 1 263 ? -6.929 -15.350 8.994 1.00 89.56 263 SER A CA 1
ATOM 2052 C C . SER A 1 263 ? -6.843 -15.525 10.508 1.00 89.56 263 SER A C 1
ATOM 2054 O O . SER A 1 263 ? -5.790 -15.282 11.102 1.00 89.56 263 SER A O 1
ATOM 2056 N N . ALA A 1 264 ? -7.914 -16.024 11.128 1.00 84.19 264 ALA A N 1
ATOM 2057 C CA . ALA A 1 264 ? -7.904 -16.396 12.543 1.00 84.19 264 ALA A CA 1
ATOM 2058 C C . ALA A 1 264 ? -6.797 -17.408 12.900 1.00 84.19 264 ALA A C 1
ATOM 2060 O O . ALA A 1 264 ? -6.344 -17.434 14.037 1.00 84.19 264 ALA A O 1
ATOM 2061 N N . ALA A 1 265 ? -6.341 -18.213 11.933 1.00 82.69 265 ALA A N 1
ATOM 2062 C CA . ALA A 1 265 ? -5.274 -19.188 12.137 1.00 82.69 265 ALA A CA 1
ATOM 2063 C C . ALA A 1 265 ? -3.858 -18.607 11.966 1.00 82.69 265 ALA A C 1
ATOM 2065 O O . ALA A 1 265 ? -2.902 -19.203 12.453 1.00 82.69 265 ALA A O 1
ATOM 2066 N N . SER A 1 266 ? -3.700 -17.484 11.254 1.00 83.12 266 SER A N 1
ATOM 2067 C CA . SER A 1 266 ? -2.379 -16.946 10.886 1.00 83.12 266 SER A CA 1
ATOM 2068 C C . SER A 1 266 ? -2.025 -15.623 11.565 1.00 83.12 266 SER A C 1
ATOM 2070 O O . SER A 1 266 ? -0.848 -15.274 11.613 1.00 83.12 266 SER A O 1
ATOM 2072 N N . LEU A 1 267 ? -3.010 -14.880 12.079 1.00 84.38 267 LEU A N 1
ATOM 2073 C CA . LEU A 1 267 ? -2.772 -13.650 12.829 1.00 84.38 267 LEU A CA 1
ATOM 2074 C C . LEU A 1 267 ? -2.734 -13.939 14.334 1.00 84.38 267 LEU A C 1
ATOM 2076 O O . LEU A 1 267 ? -3.729 -14.380 14.905 1.00 84.38 267 LEU A O 1
ATOM 2080 N N . GLY A 1 268 ? -1.607 -13.642 14.982 1.00 82.44 268 GLY A N 1
ATOM 2081 C CA . GLY A 1 268 ? -1.478 -13.741 16.441 1.00 82.44 268 GLY A CA 1
ATOM 2082 C C . GLY A 1 268 ? -1.783 -12.421 17.150 1.00 82.44 268 GLY A C 1
ATOM 2083 O O . GLY A 1 268 ? -2.628 -12.351 18.039 1.00 82.44 268 GLY A O 1
ATOM 2084 N N . GLU A 1 269 ? -1.112 -11.354 16.719 1.00 89.62 269 GLU A N 1
ATOM 2085 C CA . GLU A 1 269 ? -1.151 -10.025 17.337 1.00 89.62 269 GLU A CA 1
ATOM 2086 C C . GLU A 1 269 ? -1.512 -8.928 16.323 1.00 89.62 269 GLU A C 1
ATOM 2088 O O . GLU A 1 269 ? -1.377 -9.116 15.113 1.00 89.62 269 GLU A O 1
ATOM 2093 N N . ASP A 1 270 ? -1.952 -7.764 16.807 1.00 93.75 270 ASP A N 1
ATOM 2094 C CA . ASP A 1 270 ? -2.148 -6.581 15.954 1.00 93.75 270 ASP A CA 1
ATOM 2095 C C . ASP A 1 270 ? -0.841 -6.159 15.278 1.00 93.75 270 ASP A C 1
ATOM 2097 O O . ASP A 1 270 ? 0.244 -6.404 15.806 1.00 93.75 270 ASP A O 1
ATOM 2101 N N . LEU A 1 271 ? -0.919 -5.499 14.123 1.00 95.50 271 LEU A N 1
ATOM 2102 C CA . LEU A 1 271 ? 0.283 -5.072 13.410 1.00 95.50 271 LEU A CA 1
ATOM 2103 C C . LEU A 1 271 ? 0.916 -3.883 14.133 1.00 95.50 271 LEU A C 1
ATOM 2105 O O . LEU A 1 271 ? 0.264 -2.860 14.333 1.00 95.50 271 LEU A O 1
ATOM 2109 N N . VAL A 1 272 ? 2.188 -3.999 14.503 1.00 96.50 272 VAL A N 1
ATOM 2110 C CA . VAL A 1 272 ? 2.980 -2.893 15.055 1.00 96.50 272 VAL A CA 1
ATOM 2111 C C . VAL A 1 272 ? 3.935 -2.426 13.975 1.00 96.50 272 VAL A C 1
ATOM 2113 O O . VAL A 1 272 ? 4.607 -3.255 13.372 1.00 96.50 272 VAL A O 1
ATOM 2116 N N . PHE A 1 273 ? 4.016 -1.126 13.721 1.00 97.56 273 PHE A N 1
ATOM 2117 C CA . PHE A 1 273 ? 4.886 -0.577 12.688 1.00 97.56 273 PHE A CA 1
ATOM 2118 C C . PHE A 1 273 ? 6.137 0.054 13.284 1.00 97.56 273 PHE A C 1
ATOM 2120 O O . PHE A 1 273 ? 6.127 0.628 14.371 1.00 97.56 273 PHE A O 1
ATOM 2127 N N . GLN A 1 274 ? 7.219 -0.013 12.521 1.00 95.88 274 GLN A N 1
ATOM 2128 C CA . GLN A 1 274 ? 8.491 0.622 12.836 1.00 95.88 274 GLN A CA 1
ATOM 2129 C C . GLN A 1 274 ? 9.117 1.197 11.568 1.00 95.88 274 GLN A C 1
ATOM 2131 O O . GLN A 1 274 ? 8.904 0.670 10.472 1.00 95.88 274 GLN A O 1
ATOM 2136 N N . ALA A 1 275 ? 9.903 2.258 11.729 1.00 95.94 275 ALA A N 1
ATOM 2137 C CA . ALA A 1 275 ? 10.723 2.783 10.648 1.00 95.94 275 ALA A CA 1
ATOM 2138 C C . ALA A 1 275 ? 11.746 1.728 10.204 1.00 95.94 275 ALA A C 1
ATOM 2140 O O . ALA A 1 275 ? 12.210 0.914 11.008 1.00 95.94 275 ALA A O 1
ATOM 2141 N N . ALA A 1 276 ? 12.090 1.738 8.922 1.00 93.50 276 ALA A N 1
ATOM 2142 C CA . ALA A 1 276 ? 12.967 0.736 8.344 1.00 93.50 276 ALA A CA 1
ATOM 2143 C C . ALA A 1 276 ? 13.966 1.339 7.358 1.00 93.50 276 ALA A C 1
ATOM 2145 O O . ALA A 1 276 ? 13.728 2.391 6.762 1.00 93.50 276 ALA A O 1
ATOM 2146 N N . THR A 1 277 ? 15.084 0.632 7.181 1.00 91.81 277 THR A N 1
ATOM 2147 C CA . THR A 1 277 ? 16.146 0.995 6.241 1.00 91.81 277 THR A CA 1
ATOM 2148 C C . THR A 1 277 ? 15.577 1.179 4.835 1.00 91.81 277 THR A C 1
ATOM 2150 O O . THR A 1 277 ? 14.761 0.340 4.417 1.00 91.81 277 THR A O 1
ATOM 2153 N N . PRO A 1 278 ? 16.005 2.221 4.097 1.00 93.56 278 PRO A N 1
ATOM 2154 C CA . PRO A 1 278 ? 15.587 2.404 2.722 1.00 93.56 278 PRO A CA 1
ATOM 2155 C C . PRO A 1 278 ? 15.871 1.174 1.862 1.00 93.56 278 PRO A C 1
ATOM 2157 O O . PRO A 1 278 ? 16.815 0.422 2.120 1.00 93.56 278 PRO A O 1
ATOM 2160 N N . ILE A 1 279 ? 15.024 0.956 0.862 1.00 92.38 279 ILE A N 1
ATOM 2161 C CA . ILE A 1 279 ? 15.181 -0.130 -0.105 1.00 92.38 279 ILE A CA 1
ATOM 2162 C C . ILE A 1 279 ? 15.049 0.401 -1.526 1.00 92.38 279 ILE A C 1
ATOM 2164 O O . ILE A 1 279 ? 14.336 1.373 -1.775 1.00 92.38 279 ILE A O 1
ATOM 2168 N N . VAL A 1 280 ? 15.700 -0.278 -2.461 1.00 91.31 280 VAL A N 1
ATOM 2169 C CA . VAL A 1 280 ? 15.573 -0.008 -3.893 1.00 91.31 280 VAL A CA 1
ATOM 2170 C C . VAL A 1 280 ? 15.340 -1.299 -4.665 1.00 91.31 280 VAL A C 1
ATOM 2172 O O . VAL A 1 280 ? 15.719 -2.380 -4.210 1.00 91.31 280 VAL A O 1
ATOM 2175 N N . GLY A 1 281 ? 14.720 -1.184 -5.833 1.00 88.88 281 GLY A N 1
ATOM 2176 C CA . GLY A 1 281 ? 14.493 -2.300 -6.747 1.00 88.88 281 GLY A CA 1
ATOM 2177 C C . GLY A 1 281 ? 13.304 -2.039 -7.661 1.00 88.88 281 GLY A C 1
ATOM 2178 O O . GLY A 1 281 ? 12.410 -1.261 -7.328 1.00 88.88 281 GLY A O 1
ATOM 2179 N N . GLY A 1 282 ? 13.288 -2.695 -8.817 1.00 86.06 282 GLY A N 1
ATOM 2180 C CA . GLY A 1 282 ? 12.207 -2.515 -9.780 1.00 86.06 282 GLY A CA 1
ATOM 2181 C C . GLY A 1 282 ? 12.425 -1.326 -10.703 1.00 86.06 282 GLY A C 1
ATOM 2182 O O . GLY A 1 282 ? 11.456 -0.671 -11.063 1.00 86.06 282 GLY A O 1
ATOM 2183 N N . ARG A 1 283 ? 13.684 -1.007 -11.028 1.00 83.62 283 ARG A N 1
ATOM 2184 C CA . ARG A 1 283 ? 14.069 0.101 -11.918 1.00 83.62 283 ARG A CA 1
ATOM 2185 C C . ARG A 1 283 ? 14.879 -0.386 -13.117 1.00 83.62 283 ARG A C 1
ATOM 2187 O O . ARG A 1 283 ? 15.644 0.381 -13.685 1.00 83.62 283 ARG A O 1
ATOM 2194 N N . GLU A 1 284 ? 14.744 -1.664 -13.470 1.00 79.75 284 GLU A N 1
ATOM 2195 C CA . GLU A 1 284 ? 15.500 -2.284 -14.565 1.00 79.75 284 GLU A CA 1
ATOM 2196 C C . GLU A 1 284 ? 17.031 -2.114 -14.427 1.00 79.75 284 GLU A C 1
ATOM 2198 O O . GLU A 1 284 ? 17.737 -2.014 -15.430 1.00 79.75 284 GLU A O 1
ATOM 2203 N N . THR A 1 285 ? 17.573 -2.068 -13.197 1.00 78.06 285 THR A N 1
ATOM 2204 C CA . THR A 1 285 ? 19.035 -1.961 -13.040 1.00 78.06 285 THR A CA 1
ATOM 2205 C C . THR A 1 285 ? 19.671 -3.324 -13.295 1.00 78.06 285 THR A C 1
ATOM 2207 O O . THR A 1 285 ? 19.228 -4.353 -12.769 1.00 78.06 285 THR A O 1
ATOM 2210 N N . PHE A 1 286 ? 20.722 -3.323 -14.110 1.00 72.38 286 PHE A N 1
ATOM 2211 C CA . PHE A 1 286 ? 21.529 -4.503 -14.382 1.00 72.38 286 PHE A CA 1
ATOM 2212 C C . PHE A 1 286 ? 22.534 -4.742 -13.253 1.00 72.38 286 PHE A C 1
ATOM 2214 O O . PHE A 1 286 ? 23.082 -3.801 -12.677 1.00 72.38 286 PHE A O 1
ATOM 2221 N N . ALA A 1 287 ? 22.786 -6.011 -12.952 1.00 69.25 287 ALA A N 1
ATOM 2222 C CA . ALA A 1 287 ? 23.922 -6.434 -12.153 1.00 69.25 287 ALA A CA 1
ATOM 2223 C C . ALA A 1 287 ? 25.239 -6.140 -12.892 1.00 69.25 287 ALA A C 1
ATOM 2225 O O . ALA A 1 287 ? 25.247 -5.804 -14.077 1.00 69.25 287 ALA A O 1
ATOM 2226 N N . ASP A 1 288 ? 26.364 -6.326 -12.201 1.00 71.12 288 ASP A N 1
ATOM 2227 C CA . ASP A 1 288 ? 27.708 -6.067 -12.740 1.00 71.12 288 ASP A CA 1
ATOM 2228 C C . ASP A 1 288 ? 28.032 -6.871 -14.015 1.00 71.12 288 ASP A C 1
ATOM 2230 O O . ASP A 1 288 ? 28.933 -6.508 -14.768 1.00 71.12 288 ASP A O 1
ATOM 2234 N N . ASP A 1 289 ? 27.291 -7.953 -14.283 1.00 66.00 289 ASP A N 1
ATOM 2235 C CA . ASP A 1 289 ? 27.407 -8.748 -15.509 1.00 66.00 289 ASP A CA 1
ATOM 2236 C C . ASP A 1 289 ? 26.808 -8.063 -16.753 1.00 66.00 289 ASP A C 1
ATOM 2238 O O . ASP A 1 289 ? 27.002 -8.547 -17.867 1.00 66.00 289 ASP A O 1
ATOM 2242 N N . GLY A 1 290 ? 26.080 -6.954 -16.581 1.00 65.56 290 GLY A N 1
ATOM 2243 C CA . GLY A 1 290 ? 25.423 -6.209 -17.655 1.00 65.56 290 GLY A CA 1
ATOM 2244 C C . GLY A 1 290 ? 24.281 -6.961 -18.347 1.00 65.56 290 GLY A C 1
ATOM 2245 O O . GLY A 1 290 ? 23.790 -6.495 -19.374 1.00 65.56 290 GLY A O 1
ATOM 2246 N N . VAL A 1 291 ? 23.865 -8.118 -17.820 1.00 65.94 291 VAL A N 1
ATOM 2247 C CA . VAL A 1 291 ? 22.875 -9.015 -18.443 1.00 65.94 291 VAL A CA 1
ATOM 2248 C C . VAL A 1 291 ? 21.727 -9.334 -17.488 1.00 65.94 291 VAL A C 1
ATOM 2250 O O . VAL A 1 291 ? 20.569 -9.381 -17.906 1.00 65.94 291 VAL A O 1
ATOM 2253 N N . THR A 1 292 ? 22.014 -9.537 -16.205 1.00 69.31 292 THR A N 1
ATOM 2254 C CA . THR A 1 292 ? 21.017 -9.908 -15.202 1.00 69.31 292 THR A CA 1
ATOM 2255 C C . THR A 1 292 ? 20.342 -8.664 -14.641 1.00 69.31 292 THR A C 1
ATOM 2257 O O . THR A 1 292 ? 20.999 -7.807 -14.065 1.00 69.31 292 THR A O 1
ATOM 2260 N N . ILE A 1 293 ? 19.017 -8.580 -14.749 1.00 76.06 293 ILE A N 1
ATOM 2261 C CA . ILE A 1 293 ? 18.220 -7.503 -14.141 1.00 76.06 293 ILE A CA 1
ATOM 2262 C C . ILE A 1 293 ? 17.895 -7.858 -12.684 1.00 76.06 293 ILE A C 1
ATOM 2264 O O . ILE A 1 293 ? 17.648 -9.027 -12.369 1.00 76.06 293 ILE A O 1
ATOM 2268 N N . GLU A 1 294 ? 17.881 -6.868 -11.785 1.00 78.81 294 GLU A N 1
ATOM 2269 C CA . GLU A 1 294 ? 17.466 -7.088 -10.394 1.00 78.81 294 GLU A CA 1
ATOM 2270 C C . GLU A 1 294 ? 16.034 -7.650 -10.307 1.00 78.81 294 GLU A C 1
ATOM 2272 O O . GLU A 1 294 ? 15.165 -7.223 -11.059 1.00 78.81 294 GLU A O 1
ATOM 2277 N N . ARG A 1 295 ? 15.757 -8.596 -9.397 1.00 78.44 295 ARG A N 1
ATOM 2278 C CA . ARG A 1 295 ? 14.424 -9.237 -9.278 1.00 78.44 295 ARG A CA 1
ATOM 2279 C C . ARG A 1 295 ? 13.757 -9.118 -7.907 1.00 78.44 295 ARG A C 1
ATOM 2281 O O . ARG A 1 295 ? 12.747 -9.763 -7.639 1.00 78.44 295 ARG A O 1
ATOM 2288 N N . GLY A 1 296 ? 14.304 -8.280 -7.035 1.00 80.75 296 GLY A N 1
ATOM 2289 C CA . GLY A 1 296 ? 13.805 -8.071 -5.679 1.00 80.75 296 GLY A CA 1
ATOM 2290 C C . GLY A 1 296 ? 14.204 -6.708 -5.129 1.00 80.75 296 GLY A C 1
ATOM 2291 O O . GLY A 1 296 ? 14.687 -5.846 -5.865 1.00 80.75 296 GLY A O 1
ATOM 2292 N N . ALA A 1 297 ? 14.000 -6.523 -3.828 1.00 87.75 297 ALA A N 1
ATOM 2293 C CA . ALA A 1 297 ? 14.464 -5.341 -3.116 1.00 87.75 297 ALA A CA 1
ATOM 2294 C C . ALA A 1 297 ? 15.856 -5.574 -2.524 1.00 87.75 297 ALA A C 1
ATOM 2296 O O . ALA A 1 297 ? 16.113 -6.620 -1.928 1.00 87.75 297 ALA A O 1
ATOM 2297 N N . ARG A 1 298 ? 16.717 -4.559 -2.594 1.00 87.00 298 ARG A N 1
ATOM 2298 C CA . ARG A 1 298 ? 17.973 -4.505 -1.838 1.00 87.00 298 ARG A CA 1
ATOM 2299 C C . ARG A 1 298 ? 17.957 -3.333 -0.854 1.00 87.00 298 ARG A C 1
ATOM 2301 O O . ARG A 1 298 ? 17.403 -2.284 -1.189 1.00 87.00 298 ARG A O 1
ATOM 2308 N N . PRO A 1 299 ? 18.564 -3.465 0.336 1.00 86.75 299 PRO A N 1
ATOM 2309 C CA . PRO A 1 299 ? 18.780 -2.331 1.226 1.00 86.75 299 PRO A CA 1
ATOM 2310 C C . PRO A 1 299 ? 19.634 -1.249 0.563 1.00 86.75 299 PRO A C 1
ATOM 2312 O O . PRO A 1 299 ? 20.561 -1.552 -0.192 1.00 86.75 299 PRO A O 1
ATOM 2315 N N . ASP A 1 300 ? 19.350 0.003 0.899 1.00 86.44 300 ASP A N 1
ATOM 2316 C CA . ASP A 1 300 ? 20.166 1.159 0.533 1.00 86.44 300 ASP A CA 1
ATOM 2317 C C . ASP A 1 300 ? 20.329 2.107 1.737 1.00 86.44 300 ASP A C 1
ATOM 2319 O O . ASP A 1 300 ? 19.702 3.163 1.797 1.00 86.44 300 ASP A O 1
ATOM 2323 N N . PRO A 1 301 ? 21.129 1.728 2.756 1.00 85.19 301 PRO A N 1
ATOM 2324 C CA . PRO A 1 301 ? 21.249 2.491 4.003 1.00 85.19 301 PRO A CA 1
ATOM 2325 C C . PRO A 1 301 ? 21.770 3.923 3.824 1.00 85.19 301 PRO A C 1
ATOM 2327 O O . PRO A 1 301 ? 21.531 4.769 4.681 1.00 85.19 301 PRO A O 1
ATOM 2330 N N . SER A 1 302 ? 22.507 4.175 2.741 1.00 82.44 302 SER A N 1
ATOM 2331 C CA . SER A 1 302 ? 23.070 5.481 2.384 1.00 82.44 302 SER A CA 1
ATOM 2332 C C . SER A 1 302 ? 22.234 6.255 1.363 1.00 82.44 302 SER A C 1
ATOM 2334 O O . SER A 1 302 ? 22.574 7.396 1.060 1.00 82.44 302 SER A O 1
ATOM 2336 N N . GLY A 1 303 ? 21.202 5.631 0.795 1.00 86.00 303 GLY A N 1
ATOM 2337 C CA . GLY A 1 303 ? 20.402 6.192 -0.287 1.00 86.00 303 GLY A CA 1
ATOM 2338 C C . GLY A 1 303 ? 18.976 6.536 0.128 1.00 86.00 303 GLY A C 1
ATOM 2339 O O . GLY A 1 303 ? 18.673 6.787 1.296 1.00 86.00 303 GLY A O 1
ATOM 2340 N N . SER A 1 304 ? 18.093 6.565 -0.867 1.00 87.44 304 SER A N 1
ATOM 2341 C CA . SER A 1 304 ? 16.667 6.846 -0.709 1.00 87.44 304 SER A CA 1
ATOM 2342 C C . SER A 1 304 ? 15.815 5.620 -1.035 1.00 87.44 304 SER A C 1
ATOM 2344 O O . SER A 1 304 ? 16.271 4.652 -1.646 1.00 87.44 304 SER A O 1
ATOM 2346 N N . ASN A 1 305 ? 14.554 5.652 -0.603 1.00 91.88 305 ASN A N 1
ATOM 2347 C CA . ASN A 1 305 ? 13.581 4.633 -0.978 1.00 91.88 305 ASN A CA 1
ATOM 2348 C C . ASN A 1 305 ? 13.265 4.769 -2.468 1.00 91.88 305 ASN A C 1
ATOM 2350 O O . ASN A 1 305 ? 12.760 5.808 -2.872 1.00 91.88 305 ASN A O 1
ATOM 2354 N N . ASN A 1 306 ? 13.565 3.737 -3.257 1.00 92.19 306 ASN A N 1
ATOM 2355 C CA . ASN A 1 306 ? 13.236 3.667 -4.683 1.00 92.19 306 ASN A CA 1
ATOM 2356 C C . ASN A 1 306 ? 12.834 2.239 -5.072 1.00 92.19 306 ASN A C 1
ATOM 2358 O O . ASN A 1 306 ? 13.449 1.606 -5.940 1.00 92.19 306 ASN A O 1
ATOM 2362 N N . PHE A 1 307 ? 11.870 1.681 -4.347 1.00 93.38 307 PHE A N 1
ATOM 2363 C CA . PHE A 1 307 ? 11.358 0.340 -4.575 1.00 93.38 307 PHE A CA 1
ATOM 2364 C C . PHE A 1 307 ? 9.930 0.377 -5.111 1.00 93.38 307 PHE A C 1
ATOM 2366 O O . PHE A 1 307 ? 9.044 0.992 -4.519 1.00 93.38 307 PHE A O 1
ATOM 2373 N N . GLN A 1 308 ? 9.697 -0.354 -6.196 1.00 90.75 308 GLN A N 1
ATOM 2374 C CA . GLN A 1 308 ? 8.367 -0.585 -6.743 1.00 90.75 308 GLN A CA 1
ATOM 2375 C C . GLN A 1 308 ? 8.244 -2.006 -7.293 1.00 90.75 308 GLN A C 1
ATOM 2377 O O . GLN A 1 308 ? 9.189 -2.566 -7.851 1.00 90.75 308 GLN A O 1
ATOM 2382 N N . THR A 1 309 ? 7.056 -2.588 -7.160 1.00 89.81 309 THR A N 1
ATOM 2383 C CA . THR A 1 309 ? 6.728 -3.872 -7.786 1.00 89.81 309 THR A CA 1
ATOM 2384 C C . THR A 1 309 ? 6.463 -3.669 -9.272 1.00 89.81 309 THR A C 1
ATOM 2386 O O . THR A 1 309 ? 5.523 -2.968 -9.651 1.00 89.81 309 THR A O 1
ATOM 2389 N N . ARG A 1 310 ? 7.267 -4.310 -10.122 1.00 87.00 310 ARG A N 1
ATOM 2390 C CA . ARG A 1 310 ? 7.181 -4.185 -11.576 1.00 87.00 310 ARG A CA 1
ATOM 2391 C C . ARG A 1 310 ? 7.030 -5.537 -12.260 1.00 87.00 310 ARG A C 1
ATOM 2393 O O . ARG A 1 310 ? 7.783 -6.476 -12.012 1.00 87.00 310 ARG A O 1
ATOM 2400 N N . PHE A 1 311 ? 6.093 -5.568 -13.198 1.00 88.12 311 PHE A N 1
ATOM 2401 C CA . PHE A 1 311 ? 5.878 -6.660 -14.142 1.00 88.12 311 PHE A CA 1
ATOM 2402 C C . PHE A 1 311 ? 6.034 -6.102 -15.544 1.00 88.12 311 PHE A C 1
ATOM 2404 O O . PHE A 1 311 ? 5.517 -5.014 -15.807 1.00 88.12 311 PHE A O 1
ATOM 2411 N N . VAL A 1 312 ? 6.746 -6.821 -16.404 1.00 86.94 312 VAL A N 1
ATOM 2412 C CA . VAL A 1 312 ? 7.226 -6.298 -17.681 1.00 86.94 312 VAL A CA 1
ATOM 2413 C C . VAL A 1 312 ? 6.763 -7.181 -18.829 1.00 86.94 312 VAL A C 1
ATOM 2415 O O . VAL A 1 312 ? 7.118 -8.354 -18.884 1.00 86.94 312 VAL A O 1
ATOM 2418 N N . ILE A 1 313 ? 6.026 -6.613 -19.778 1.00 87.69 313 ILE A N 1
ATOM 2419 C CA . ILE A 1 313 ? 5.845 -7.225 -21.099 1.00 87.69 313 ILE A CA 1
ATOM 2420 C C . ILE A 1 313 ? 6.933 -6.671 -22.018 1.00 87.69 313 ILE A C 1
ATOM 2422 O O . ILE A 1 313 ? 7.126 -5.456 -22.105 1.00 87.69 313 ILE A O 1
ATOM 2426 N N . ARG A 1 314 ? 7.657 -7.558 -22.705 1.00 87.38 314 ARG A N 1
ATOM 2427 C CA . ARG A 1 314 ? 8.740 -7.182 -23.621 1.00 87.38 314 ARG A CA 1
ATOM 2428 C C . ARG A 1 314 ? 8.391 -7.490 -25.068 1.00 87.38 314 ARG A C 1
ATOM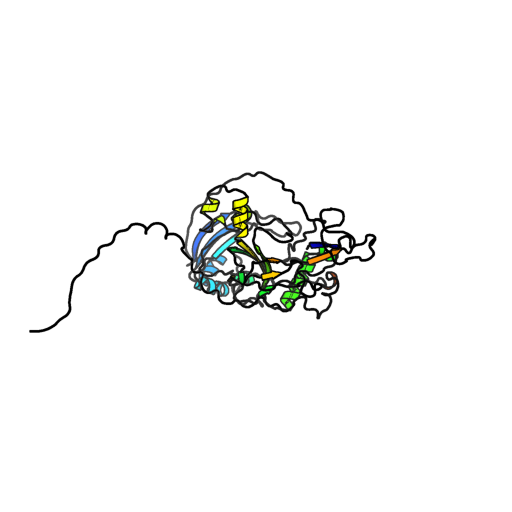 2430 O O . ARG A 1 314 ? 8.300 -8.651 -25.460 1.00 87.38 314 ARG A O 1
ATOM 2437 N N . HIS A 1 315 ? 8.313 -6.443 -25.876 1.00 87.69 315 HIS A N 1
ATOM 2438 C CA . HIS A 1 315 ? 8.077 -6.506 -27.315 1.00 87.69 315 HIS A CA 1
ATOM 2439 C C . HIS A 1 315 ? 9.411 -6.470 -28.060 1.00 87.69 315 HIS A C 1
ATOM 2441 O O . HIS A 1 315 ? 10.056 -5.426 -28.146 1.00 87.69 315 HIS A O 1
ATOM 2447 N N . ARG A 1 316 ? 9.870 -7.613 -28.578 1.00 88.50 316 ARG A N 1
ATOM 2448 C CA . ARG A 1 316 ? 11.123 -7.663 -29.353 1.00 88.50 316 ARG A CA 1
ATOM 2449 C C . ARG A 1 316 ? 11.007 -6.907 -30.676 1.00 88.50 316 ARG A C 1
ATOM 2451 O O . ARG A 1 316 ? 9.925 -6.802 -31.245 1.00 88.50 316 ARG A O 1
ATOM 2458 N N . TRP A 1 317 ? 12.142 -6.434 -31.187 1.00 87.12 317 TRP A N 1
ATOM 2459 C CA . TRP A 1 317 ? 12.208 -5.708 -32.450 1.00 87.12 317 TRP A CA 1
ATOM 2460 C C . TRP A 1 317 ? 11.860 -6.647 -33.601 1.00 87.12 317 TRP A C 1
ATOM 2462 O O . TRP A 1 317 ? 12.559 -7.640 -33.833 1.00 87.12 317 TRP A O 1
ATOM 2472 N N . THR A 1 318 ? 10.795 -6.310 -34.326 1.00 88.69 318 THR A N 1
ATOM 2473 C CA . THR A 1 318 ? 10.288 -7.059 -35.486 1.00 88.69 318 THR A CA 1
ATOM 2474 C C . THR A 1 318 ? 10.643 -6.412 -36.825 1.00 88.69 318 THR A C 1
ATOM 2476 O O . THR A 1 318 ? 10.402 -7.011 -37.871 1.00 88.69 318 THR A O 1
ATOM 2479 N N . GLY A 1 319 ? 11.217 -5.204 -36.814 1.00 85.88 319 GLY A N 1
ATOM 2480 C CA . GLY A 1 319 ? 11.656 -4.510 -38.022 1.00 85.88 319 GLY A CA 1
ATOM 2481 C C . GLY A 1 319 ? 12.896 -5.141 -38.665 1.00 85.88 319 GLY A C 1
ATOM 2482 O O . GLY A 1 319 ? 13.553 -6.020 -38.100 1.00 85.88 319 GLY A O 1
ATOM 2483 N N . ALA A 1 320 ? 13.256 -4.657 -39.854 1.00 87.38 320 ALA A N 1
ATOM 2484 C CA . ALA A 1 320 ? 14.475 -5.089 -40.530 1.00 87.38 320 ALA A CA 1
ATOM 2485 C C . ALA A 1 320 ? 15.724 -4.701 -39.716 1.00 87.38 320 ALA A C 1
ATOM 2487 O O . ALA A 1 320 ? 15.794 -3.606 -39.163 1.00 87.38 320 ALA A O 1
ATOM 2488 N N . ILE A 1 321 ? 16.718 -5.591 -39.658 1.00 89.62 321 ILE A N 1
ATOM 2489 C CA . ILE A 1 321 ? 18.051 -5.276 -39.132 1.00 89.62 321 ILE A CA 1
ATOM 2490 C C . ILE A 1 321 ? 18.929 -4.903 -40.319 1.00 89.62 321 ILE A C 1
ATOM 2492 O O . ILE A 1 321 ? 19.242 -5.756 -41.146 1.00 89.62 321 ILE A O 1
ATOM 2496 N N . THR A 1 322 ? 19.302 -3.634 -40.414 1.00 89.25 322 THR A N 1
ATOM 2497 C CA . THR A 1 322 ? 20.010 -3.091 -41.585 1.00 89.25 322 THR A CA 1
ATOM 2498 C C . THR A 1 322 ? 21.496 -2.837 -41.337 1.00 89.25 322 THR A C 1
ATOM 2500 O O . THR A 1 322 ? 22.234 -2.571 -42.282 1.00 89.25 322 THR A O 1
ATOM 2503 N N . CYS A 1 323 ? 21.953 -2.938 -40.087 1.00 85.06 323 CYS A N 1
ATOM 2504 C CA . CYS A 1 323 ? 23.342 -2.734 -39.695 1.00 85.06 323 CYS A CA 1
ATOM 2505 C C . CYS A 1 323 ? 24.100 -4.064 -39.517 1.00 85.06 323 CYS A C 1
ATOM 2507 O O . CYS A 1 323 ? 23.502 -5.070 -39.128 1.00 85.06 323 CYS A O 1
ATOM 2509 N N . PRO A 1 324 ? 25.426 -4.072 -39.752 1.00 84.88 324 PRO A N 1
ATOM 2510 C CA . PRO A 1 324 ? 26.257 -5.270 -39.615 1.00 84.88 324 PRO A CA 1
ATOM 2511 C C . PRO A 1 324 ? 26.455 -5.721 -38.158 1.00 84.88 324 PRO A C 1
ATOM 2513 O O . PRO A 1 324 ? 26.650 -6.907 -37.913 1.00 84.88 324 PRO A O 1
ATOM 2516 N N . GLU A 1 325 ? 26.370 -4.801 -37.190 1.00 88.19 325 GLU A N 1
ATOM 2517 C CA . GLU A 1 325 ? 26.554 -5.079 -35.757 1.00 88.19 325 GLU A CA 1
ATOM 2518 C C . GLU A 1 325 ? 25.323 -4.639 -34.940 1.00 88.19 325 GLU A C 1
ATOM 2520 O O . GLU A 1 325 ? 25.347 -3.591 -34.283 1.00 88.19 325 GLU A O 1
ATOM 2525 N N . PRO A 1 326 ? 24.216 -5.404 -34.977 1.00 86.25 326 PRO A N 1
ATOM 2526 C CA . PRO A 1 326 ? 23.003 -5.049 -34.252 1.00 86.25 326 PRO A CA 1
ATOM 2527 C C . PRO A 1 326 ? 23.192 -5.152 -32.741 1.00 86.25 326 PRO A C 1
ATOM 2529 O O . PRO A 1 326 ? 23.585 -6.191 -32.207 1.00 86.25 326 PRO A O 1
ATOM 2532 N N . ARG A 1 327 ? 22.823 -4.091 -32.022 1.00 85.25 327 ARG A N 1
ATOM 2533 C CA . ARG A 1 327 ? 22.856 -4.055 -30.555 1.00 85.25 327 ARG A CA 1
ATOM 2534 C C . ARG A 1 327 ? 21.463 -4.300 -29.983 1.00 85.25 327 ARG A C 1
ATOM 2536 O O . ARG A 1 327 ? 20.704 -3.363 -29.750 1.00 85.25 327 ARG A O 1
ATOM 2543 N N . ARG A 1 328 ? 21.145 -5.576 -29.764 1.00 83.75 328 ARG A N 1
ATOM 2544 C CA . ARG A 1 328 ? 19.882 -6.033 -29.163 1.00 83.75 328 ARG A CA 1
ATOM 2545 C C . ARG A 1 328 ? 19.824 -5.818 -27.651 1.00 83.75 328 ARG A C 1
ATOM 2547 O O . ARG A 1 328 ? 20.844 -5.585 -27.010 1.00 83.75 328 ARG A O 1
ATOM 2554 N N . GLY A 1 329 ? 18.619 -5.906 -27.090 1.00 78.69 329 GLY A N 1
ATOM 2555 C CA . GLY A 1 329 ? 18.378 -5.752 -25.651 1.00 78.69 329 GLY A CA 1
ATOM 2556 C C . GLY A 1 329 ? 18.330 -4.302 -25.162 1.00 78.69 329 GLY A C 1
ATOM 2557 O O . GLY A 1 329 ? 18.380 -4.064 -23.959 1.00 78.69 329 GLY A O 1
ATOM 2558 N N . ARG A 1 330 ? 18.218 -3.329 -26.074 1.00 80.19 330 ARG A N 1
ATOM 2559 C CA . ARG A 1 330 ? 17.923 -1.934 -25.726 1.00 80.19 330 ARG A CA 1
ATOM 2560 C C . ARG A 1 330 ? 16.421 -1.769 -25.610 1.00 80.19 330 ARG A C 1
ATOM 2562 O O . ARG A 1 330 ? 15.733 -1.897 -26.612 1.00 80.19 330 ARG A O 1
ATOM 2569 N N . TRP A 1 331 ? 15.923 -1.485 -24.418 1.00 81.19 331 TRP A N 1
ATOM 2570 C CA . TRP A 1 331 ? 14.491 -1.406 -24.134 1.00 81.19 331 TRP A CA 1
ATOM 2571 C C . TRP A 1 331 ? 14.064 0.045 -23.905 1.00 81.19 331 TRP A C 1
ATOM 2573 O O . TRP A 1 331 ? 14.798 0.817 -23.295 1.00 81.19 331 TRP A O 1
ATOM 2583 N N . GLY A 1 332 ? 12.890 0.417 -24.408 1.00 77.62 332 GLY A N 1
ATOM 2584 C CA . GLY A 1 332 ? 12.330 1.763 -24.283 1.00 77.62 332 GLY A CA 1
ATOM 2585 C C . GLY A 1 332 ? 10.860 1.802 -24.698 1.00 77.62 332 GLY A C 1
ATOM 2586 O O . GLY A 1 332 ? 10.203 0.760 -24.754 1.00 77.62 332 GLY A O 1
ATOM 2587 N N . GLY A 1 333 ? 10.333 2.993 -24.986 1.00 79.25 333 GLY A N 1
ATOM 2588 C CA . GLY A 1 333 ? 8.971 3.140 -25.508 1.00 79.25 333 GLY A CA 1
ATOM 2589 C C . GLY A 1 333 ? 8.808 2.603 -26.941 1.00 79.25 333 GLY A C 1
ATOM 2590 O O . GLY A 1 333 ? 9.794 2.223 -27.577 1.00 79.25 333 GLY A O 1
ATOM 2591 N N . PRO A 1 334 ? 7.574 2.577 -27.474 1.00 78.44 334 PRO A N 1
ATOM 2592 C CA . PRO A 1 334 ? 7.294 2.081 -28.818 1.00 78.44 334 PRO A CA 1
ATOM 2593 C C . PRO A 1 334 ? 8.141 2.781 -29.900 1.00 78.44 334 PRO A C 1
ATOM 2595 O O . PRO A 1 334 ? 8.141 4.018 -29.969 1.00 78.44 334 PRO A O 1
ATOM 2598 N N . PRO A 1 335 ? 8.835 2.029 -30.776 1.00 71.38 335 PRO A N 1
ATOM 2599 C CA . PRO A 1 335 ? 9.546 2.607 -31.903 1.00 71.38 335 PRO A CA 1
ATOM 2600 C C . PRO A 1 335 ? 8.597 3.392 -32.809 1.00 71.38 335 PRO A C 1
ATOM 2602 O O . PRO A 1 335 ? 7.511 2.919 -33.136 1.00 71.38 335 PRO A O 1
ATOM 2605 N N . GLY A 1 336 ? 9.004 4.595 -33.218 1.00 69.44 336 GLY A N 1
ATOM 2606 C CA . GLY A 1 336 ? 8.183 5.480 -34.054 1.00 69.44 336 GLY A CA 1
ATOM 2607 C C . GLY A 1 336 ? 7.342 6.511 -33.291 1.00 69.44 336 GLY A C 1
ATOM 2608 O O . GLY A 1 336 ? 6.643 7.287 -33.932 1.00 69.44 336 GLY A O 1
ATOM 2609 N N . GLY A 1 337 ? 7.442 6.578 -31.958 1.00 59.47 337 GLY A N 1
ATOM 2610 C CA . GLY A 1 337 ? 6.844 7.668 -31.179 1.00 59.47 337 GLY A CA 1
ATOM 2611 C C . GLY A 1 337 ? 5.325 7.557 -31.051 1.00 59.47 337 GLY A C 1
ATOM 2612 O O . GLY A 1 337 ? 4.592 8.452 -31.463 1.00 59.47 337 GLY A O 1
ATOM 2613 N N . GLY A 1 338 ? 4.858 6.459 -30.457 1.00 57.56 338 GLY A N 1
ATOM 2614 C CA . GLY A 1 338 ? 3.488 6.307 -29.968 1.00 57.56 338 GLY A CA 1
ATOM 2615 C C . GLY A 1 338 ? 3.466 6.285 -28.442 1.00 57.56 338 GLY A C 1
ATOM 2616 O O . GLY A 1 338 ? 4.415 5.804 -27.818 1.00 57.56 338 GLY A O 1
ATOM 2617 N N . ALA A 1 339 ? 2.388 6.786 -27.834 1.00 51.16 339 ALA A N 1
ATOM 2618 C CA . ALA A 1 339 ? 2.137 6.488 -26.429 1.00 51.16 339 ALA A CA 1
ATOM 2619 C C . ALA A 1 339 ? 2.014 4.959 -26.287 1.00 51.16 339 ALA A C 1
ATOM 2621 O O . ALA A 1 339 ? 1.356 4.337 -27.131 1.00 51.16 339 ALA A O 1
ATOM 2622 N N . PRO A 1 340 ? 2.632 4.335 -25.267 1.00 53.66 340 PRO A N 1
ATOM 2623 C CA . PRO A 1 340 ? 2.299 2.960 -24.925 1.00 53.66 340 PRO A CA 1
ATOM 2624 C C . PRO A 1 340 ? 0.772 2.853 -24.793 1.00 53.66 340 PRO A C 1
ATOM 2626 O O . PRO A 1 340 ? 0.149 3.822 -24.338 1.00 53.66 340 PRO A O 1
ATOM 2629 N N . PRO A 1 341 ? 0.140 1.729 -25.179 1.00 51.25 341 PRO A N 1
ATOM 2630 C CA . PRO A 1 341 ? -1.250 1.500 -24.808 1.00 51.25 341 PRO A CA 1
ATOM 2631 C C . PRO A 1 341 ? -1.416 1.800 -23.312 1.00 51.25 341 PRO A C 1
ATOM 2633 O O . PRO A 1 341 ? -0.525 1.508 -22.513 1.00 51.25 341 PRO A O 1
ATOM 2636 N N . ALA A 1 342 ? -2.519 2.459 -22.950 1.00 46.47 342 ALA A N 1
ATOM 2637 C CA . ALA A 1 342 ? -2.861 2.798 -21.572 1.00 46.47 342 ALA A CA 1
ATOM 2638 C C . ALA A 1 342 ? -3.211 1.518 -20.795 1.00 46.47 342 ALA A C 1
ATOM 2640 O O . ALA A 1 342 ? -4.351 1.265 -20.429 1.00 46.47 342 ALA A O 1
ATOM 2641 N N . THR A 1 343 ? -2.227 0.652 -20.605 1.00 48.22 343 THR A N 1
ATOM 2642 C CA . THR A 1 343 ? -2.324 -0.643 -19.937 1.00 48.22 343 THR A CA 1
ATOM 2643 C C . THR A 1 343 ? -1.531 -0.588 -18.644 1.00 48.22 343 THR A C 1
ATOM 2645 O O . THR A 1 343 ? -0.799 -1.502 -18.269 1.00 48.22 343 THR A O 1
ATOM 2648 N N . GLN A 1 344 ? -1.724 0.505 -17.907 1.00 52.78 344 GLN A N 1
ATOM 2649 C CA . GLN A 1 344 ? -1.414 0.568 -16.486 1.00 52.78 344 GLN A CA 1
ATOM 2650 C C . GLN A 1 344 ? -2.506 -0.204 -15.741 1.00 52.78 344 GLN A C 1
ATOM 2652 O O . GLN A 1 344 ? -3.387 0.354 -15.097 1.00 52.78 344 GLN A O 1
ATOM 2657 N N . ALA A 1 345 ? -2.472 -1.530 -15.869 1.00 56.00 345 ALA A N 1
ATOM 2658 C CA . ALA A 1 345 ? -3.283 -2.395 -15.036 1.00 56.00 345 ALA A CA 1
ATOM 2659 C C . ALA A 1 345 ? -2.719 -2.346 -13.607 1.00 56.00 345 ALA A C 1
ATOM 2661 O O . ALA A 1 345 ? -1.547 -2.679 -13.372 1.00 56.00 345 ALA A O 1
ATOM 2662 N N . SER A 1 346 ? -3.547 -1.888 -12.669 1.00 61.06 346 SER A N 1
ATOM 2663 C CA . SER A 1 346 ? -3.340 -2.037 -11.232 1.00 61.06 346 SER A CA 1
ATOM 2664 C C . SER A 1 346 ? -4.218 -3.180 -10.724 1.00 61.06 346 SER A C 1
ATOM 2666 O O . SER A 1 346 ? -5.261 -3.496 -11.300 1.00 61.06 346 SER A O 1
ATOM 2668 N N . ALA A 1 347 ? -3.777 -3.857 -9.668 1.00 59.78 347 ALA A N 1
ATOM 2669 C CA . ALA A 1 347 ? -4.530 -4.960 -9.089 1.00 59.78 347 ALA A CA 1
ATOM 2670 C C . ALA A 1 347 ? -5.669 -4.403 -8.218 1.00 59.78 347 ALA A C 1
ATOM 2672 O O . ALA A 1 347 ? -5.538 -4.274 -7.001 1.00 59.78 347 ALA A O 1
ATOM 2673 N N . GLY A 1 348 ? -6.772 -4.022 -8.863 1.00 64.44 348 GLY A N 1
ATOM 2674 C CA . GLY A 1 348 ? -8.032 -3.713 -8.194 1.00 64.44 348 GLY A CA 1
ATOM 2675 C C . GLY A 1 348 ? -8.729 -4.980 -7.691 1.00 64.44 348 GLY A C 1
ATOM 2676 O O . GLY A 1 348 ? -8.501 -6.073 -8.204 1.00 64.44 348 GLY A O 1
ATOM 2677 N N . GLU A 1 349 ? -9.582 -4.825 -6.677 1.00 69.81 349 GLU A N 1
ATOM 2678 C CA . GLU A 1 349 ? -10.526 -5.859 -6.217 1.00 69.81 349 GLU A CA 1
ATOM 2679 C C . GLU A 1 349 ? -9.916 -7.207 -5.761 1.00 69.81 349 GLU A C 1
ATOM 2681 O O . GLU A 1 349 ? -10.625 -8.206 -5.674 1.00 69.81 349 GLU A O 1
ATOM 2686 N N . LEU A 1 350 ? -8.638 -7.248 -5.354 1.00 78.75 350 LEU A N 1
ATOM 2687 C CA . LEU A 1 350 ? -7.938 -8.478 -4.922 1.00 78.75 350 LEU A CA 1
ATOM 2688 C C . LEU A 1 350 ? -8.656 -9.311 -3.846 1.00 78.75 350 LEU A C 1
ATOM 2690 O O . LEU A 1 350 ? -8.453 -10.525 -3.768 1.00 78.75 350 LEU A O 1
ATOM 2694 N N . ALA A 1 351 ? -9.504 -8.676 -3.034 1.00 74.19 351 ALA A N 1
ATOM 2695 C CA . ALA A 1 351 ? -10.322 -9.344 -2.024 1.00 74.19 351 ALA A CA 1
ATOM 2696 C C . ALA A 1 351 ? -11.372 -10.304 -2.614 1.00 74.19 351 ALA A C 1
ATOM 2698 O O . ALA A 1 351 ? -11.776 -11.243 -1.933 1.00 74.19 351 ALA A O 1
ATOM 2699 N N . VAL A 1 352 ? -11.811 -10.081 -3.857 1.00 75.31 352 VAL A N 1
ATOM 2700 C CA . VAL A 1 352 ? -12.850 -10.877 -4.540 1.00 75.31 352 VAL A CA 1
ATOM 2701 C C . VAL A 1 352 ? -12.349 -11.563 -5.814 1.00 75.31 352 VAL A C 1
ATOM 2703 O O . VAL A 1 352 ? -13.087 -12.327 -6.429 1.00 75.31 352 VAL A O 1
ATOM 2706 N N . THR A 1 353 ? -11.104 -11.307 -6.209 1.00 83.81 353 THR A N 1
ATOM 2707 C CA . THR A 1 353 ? -10.469 -11.924 -7.375 1.00 83.81 353 THR A CA 1
ATOM 2708 C C . THR A 1 353 ? -10.271 -13.430 -7.186 1.00 83.81 353 THR A C 1
ATOM 2710 O O . THR A 1 353 ? -9.796 -13.876 -6.141 1.00 83.81 353 THR A O 1
ATOM 2713 N N . GLU A 1 354 ? -10.575 -14.219 -8.221 1.00 84.12 354 GLU A N 1
ATOM 2714 C CA . GLU A 1 354 ? -10.268 -15.655 -8.269 1.00 84.12 354 GLU A CA 1
ATOM 2715 C C . GLU A 1 354 ? -8.745 -15.892 -8.250 1.00 84.12 354 GLU A C 1
ATOM 2717 O O . GLU A 1 354 ? -8.002 -15.290 -9.027 1.00 84.12 354 GLU A O 1
ATOM 2722 N N . ARG A 1 355 ? -8.265 -16.773 -7.363 1.00 83.44 355 ARG A N 1
ATOM 2723 C CA . ARG A 1 355 ? -6.827 -16.891 -7.029 1.00 83.44 355 ARG A CA 1
ATOM 2724 C C . ARG A 1 355 ? -6.162 -18.192 -7.481 1.00 83.44 355 ARG A C 1
ATOM 2726 O O . ARG A 1 355 ? -4.982 -18.408 -7.235 1.00 83.44 355 ARG A O 1
ATOM 2733 N N . ASP A 1 356 ? -6.910 -19.061 -8.145 1.00 80.38 356 ASP A N 1
ATOM 2734 C CA . ASP A 1 356 ? -6.483 -20.382 -8.619 1.00 80.38 356 ASP A CA 1
ATOM 2735 C C . ASP A 1 356 ? -5.846 -20.359 -10.019 1.00 80.38 356 ASP A C 1
ATOM 2737 O O . ASP A 1 356 ? -5.608 -21.408 -10.621 1.00 80.38 356 ASP A O 1
ATOM 2741 N N . ALA A 1 357 ? -5.555 -19.169 -10.548 1.00 85.31 357 ALA A N 1
ATOM 2742 C CA . ALA A 1 357 ? -4.977 -19.029 -11.872 1.00 85.31 357 ALA A CA 1
ATOM 2743 C C . ALA A 1 357 ? -3.556 -19.641 -11.927 1.00 85.31 357 ALA A C 1
ATOM 2745 O O . ALA A 1 357 ? -2.730 -19.363 -11.050 1.00 85.31 357 ALA A O 1
ATOM 2746 N N . PRO A 1 358 ? -3.235 -20.451 -12.955 1.00 87.19 358 PRO A N 1
ATOM 2747 C CA . PRO A 1 358 ? -1.916 -21.061 -13.090 1.00 87.19 358 PRO A CA 1
ATOM 2748 C C . PRO A 1 358 ? -0.877 -19.983 -13.407 1.00 87.19 358 PRO A C 1
ATOM 2750 O O . PRO A 1 358 ? -0.926 -19.352 -14.466 1.00 87.19 358 PRO A O 1
ATOM 2753 N N . LEU A 1 359 ? 0.072 -19.760 -12.494 1.00 86.19 359 LEU A N 1
ATOM 2754 C CA . LEU A 1 359 ? 1.049 -18.674 -12.606 1.00 86.19 359 LEU A CA 1
ATOM 2755 C C . LEU A 1 359 ? 1.922 -18.815 -13.869 1.00 86.19 359 LEU A C 1
ATOM 2757 O O . LEU A 1 359 ? 2.332 -17.822 -14.465 1.00 86.19 359 LEU A O 1
ATOM 2761 N N . GLU A 1 360 ? 2.144 -20.045 -14.330 1.00 84.81 360 GLU A N 1
ATOM 2762 C CA . GLU A 1 360 ? 2.922 -20.397 -15.521 1.00 84.81 360 GLU A CA 1
ATOM 2763 C C . GLU A 1 360 ? 2.340 -19.794 -16.805 1.00 84.81 360 GLU A C 1
ATOM 2765 O O . GLU A 1 360 ? 3.088 -19.513 -17.745 1.00 84.81 360 GLU A O 1
ATOM 2770 N N . ARG A 1 361 ? 1.022 -19.548 -16.834 1.00 88.69 361 ARG A N 1
ATOM 2771 C CA . ARG A 1 361 ? 0.339 -18.867 -17.942 1.00 88.69 361 ARG A CA 1
ATOM 2772 C C . ARG A 1 361 ? 0.859 -17.447 -18.145 1.00 88.69 361 ARG A C 1
ATOM 2774 O O . ARG A 1 361 ? 0.876 -16.976 -19.275 1.00 88.69 361 ARG A O 1
ATOM 2781 N N . TYR A 1 362 ? 1.259 -16.782 -17.066 1.00 89.81 36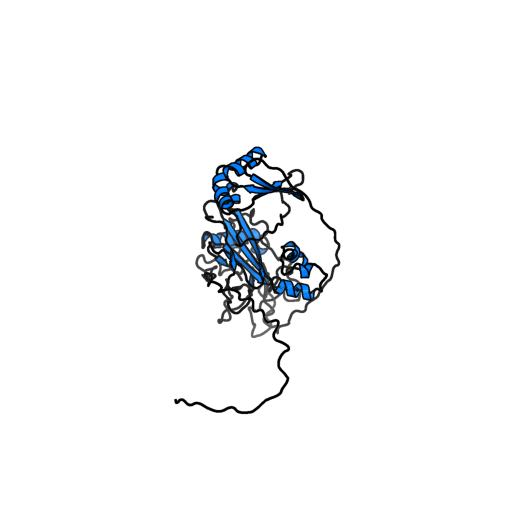2 TYR A N 1
ATOM 2782 C CA . TYR A 1 362 ? 1.594 -15.362 -17.063 1.00 89.81 362 TYR A CA 1
ATOM 2783 C C . TYR A 1 362 ? 3.093 -15.089 -17.166 1.00 89.81 362 TYR A C 1
ATOM 2785 O O . TYR A 1 362 ? 3.478 -13.944 -17.367 1.00 89.81 362 TYR A O 1
ATOM 2793 N N . LEU A 1 363 ? 3.951 -16.101 -17.029 1.00 88.06 363 LEU A N 1
ATOM 2794 C CA . LEU A 1 363 ? 5.401 -15.942 -16.893 1.00 88.06 363 LEU A CA 1
ATOM 2795 C C . LEU A 1 363 ? 6.148 -16.363 -18.166 1.00 88.06 363 LEU A C 1
ATOM 2797 O O . LEU A 1 363 ? 5.864 -17.429 -18.715 1.00 88.06 363 LEU A O 1
ATOM 2801 N N . VAL A 1 364 ? 7.123 -15.553 -18.615 1.00 78.12 364 VAL A N 1
ATOM 2802 C CA . VAL A 1 364 ? 7.768 -15.741 -19.933 1.00 78.12 364 VAL A CA 1
ATOM 2803 C C . VAL A 1 364 ? 8.691 -16.957 -19.984 1.00 78.12 364 VAL A C 1
ATOM 2805 O O . VAL A 1 364 ? 8.413 -17.800 -20.814 1.00 78.12 364 VAL A O 1
ATOM 2808 N N . ASP A 1 365 ? 9.710 -17.121 -19.123 1.00 59.34 365 ASP A N 1
ATOM 2809 C CA . ASP A 1 365 ? 10.525 -18.366 -19.103 1.00 59.34 365 ASP A CA 1
ATOM 2810 C C . ASP A 1 365 ? 11.351 -18.582 -17.814 1.00 59.34 365 ASP A C 1
ATOM 2812 O O . ASP A 1 365 ? 11.294 -19.650 -17.210 1.00 59.34 365 ASP A O 1
ATOM 2816 N N . ALA A 1 366 ? 12.065 -17.574 -17.297 1.00 47.66 366 ALA A N 1
ATOM 2817 C CA . ALA A 1 366 ? 12.907 -17.735 -16.093 1.00 47.66 366 ALA A CA 1
ATOM 2818 C C . ALA A 1 366 ? 12.116 -17.911 -14.779 1.00 47.66 366 ALA A C 1
ATOM 2820 O O . ALA A 1 366 ? 12.674 -18.298 -13.757 1.00 47.66 366 ALA A O 1
ATOM 2821 N N . ALA A 1 367 ? 10.821 -17.614 -14.804 1.00 48.00 367 ALA A N 1
ATOM 2822 C CA . ALA A 1 367 ? 9.915 -17.726 -13.669 1.00 48.00 367 ALA A CA 1
ATOM 2823 C C . ALA A 1 367 ? 9.043 -19.003 -13.720 1.00 48.00 367 ALA A C 1
ATOM 2825 O O . ALA A 1 367 ? 8.354 -19.316 -12.754 1.00 48.00 367 ALA A O 1
ATOM 2826 N N . ARG A 1 368 ? 9.110 -19.769 -14.823 1.00 45.75 368 ARG A N 1
ATOM 2827 C CA . ARG A 1 368 ? 8.422 -21.064 -14.991 1.00 45.75 368 ARG A CA 1
ATOM 2828 C C . ARG A 1 368 ? 9.098 -22.207 -14.238 1.00 45.75 368 ARG A C 1
ATOM 2830 O O . ARG A 1 368 ? 8.483 -23.232 -13.968 1.00 45.75 368 ARG A O 1
ATOM 2837 N N . SER A 1 369 ? 10.376 -22.047 -13.907 1.00 38.62 369 SER A N 1
ATOM 2838 C CA . SER A 1 369 ? 11.100 -23.013 -13.096 1.00 38.62 369 SER A CA 1
ATOM 2839 C C . SER A 1 369 ? 10.575 -22.950 -11.665 1.00 38.62 369 SER A C 1
ATOM 2841 O O . SER A 1 369 ? 10.793 -21.970 -10.956 1.00 38.62 369 SER A O 1
ATOM 2843 N N . THR A 1 370 ? 9.968 -24.041 -11.202 1.00 38.84 370 THR A N 1
ATOM 2844 C CA . THR A 1 370 ? 9.636 -24.301 -9.791 1.00 38.84 370 THR A CA 1
ATOM 2845 C C . THR A 1 370 ? 10.840 -24.170 -8.842 1.00 38.84 370 THR A C 1
ATOM 2847 O O . THR A 1 370 ? 10.670 -24.298 -7.628 1.00 38.84 370 THR A O 1
ATOM 2850 N N . HIS A 1 371 ? 12.053 -23.956 -9.370 1.00 35.25 371 HIS A N 1
ATOM 2851 C CA . HIS A 1 371 ? 13.331 -23.878 -8.662 1.00 35.25 371 HIS A CA 1
ATOM 2852 C C . HIS A 1 371 ? 14.126 -22.589 -8.929 1.00 35.25 371 HIS A C 1
ATOM 2854 O O . HIS A 1 371 ? 15.151 -22.376 -8.284 1.00 35.25 371 HIS A O 1
ATOM 2860 N N . ALA A 1 372 ? 13.691 -21.718 -9.844 1.00 39.00 372 ALA A N 1
ATOM 2861 C CA . ALA A 1 372 ? 14.269 -20.387 -9.957 1.00 39.00 372 ALA A CA 1
ATOM 2862 C C . ALA A 1 372 ? 13.691 -19.558 -8.807 1.00 39.00 372 ALA A C 1
ATOM 2864 O O . ALA A 1 372 ? 12.466 -19.464 -8.699 1.00 39.00 372 ALA A O 1
ATOM 2865 N N . PRO A 1 373 ? 14.516 -18.967 -7.929 1.00 47.19 373 PRO A N 1
ATOM 2866 C CA . PRO A 1 373 ? 13.994 -18.090 -6.907 1.00 47.19 373 PRO A CA 1
ATOM 2867 C C . PRO A 1 373 ? 13.457 -16.844 -7.622 1.00 47.19 373 PRO A C 1
ATOM 2869 O O . PRO A 1 373 ? 14.207 -15.914 -7.907 1.00 47.19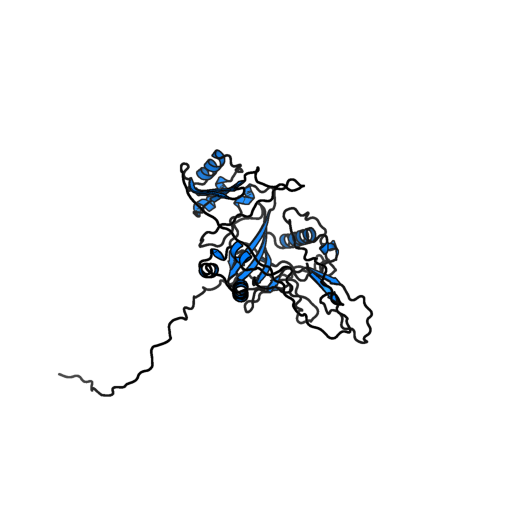 373 PRO A O 1
ATOM 2872 N N . LEU A 1 374 ? 12.153 -16.820 -7.925 1.00 49.19 374 LEU A N 1
ATOM 2873 C CA . LEU A 1 374 ? 11.415 -15.568 -8.142 1.00 49.19 374 LEU A CA 1
ATOM 2874 C C . LEU A 1 374 ? 11.719 -14.592 -6.996 1.00 49.19 374 LEU A C 1
ATOM 2876 O O . LEU A 1 374 ? 11.823 -13.388 -7.192 1.00 49.19 374 LEU A O 1
ATOM 2880 N N . LEU A 1 375 ? 11.940 -15.173 -5.820 1.00 47.38 375 LEU A N 1
ATOM 2881 C CA . LEU A 1 375 ? 12.476 -14.576 -4.621 1.00 47.38 375 LEU A CA 1
ATOM 2882 C C . LEU A 1 375 ? 13.943 -14.997 -4.469 1.00 47.38 375 LEU A C 1
ATOM 2884 O O . LEU A 1 375 ? 14.235 -16.003 -3.816 1.00 47.38 375 LEU A O 1
ATOM 2888 N N . ARG A 1 376 ? 14.914 -14.238 -5.004 1.00 46.38 376 ARG A N 1
ATOM 2889 C CA . ARG A 1 376 ? 16.220 -14.247 -4.317 1.00 46.38 376 ARG A CA 1
ATOM 2890 C C . ARG A 1 376 ? 15.903 -13.896 -2.864 1.00 46.38 376 ARG A C 1
ATOM 2892 O O . ARG A 1 376 ? 15.144 -12.961 -2.621 1.00 46.38 376 ARG A O 1
ATOM 2899 N N . LYS A 1 377 ? 16.400 -14.693 -1.910 1.00 43.44 377 LYS A N 1
ATOM 2900 C CA . LYS A 1 377 ? 16.209 -14.494 -0.461 1.00 43.44 377 LYS A CA 1
ATOM 2901 C C . LYS A 1 377 ? 16.955 -13.245 0.020 1.00 43.44 377 LYS A C 1
ATOM 2903 O O . LYS A 1 377 ? 17.668 -13.297 1.021 1.00 43.44 377 LYS A O 1
ATOM 2908 N N . ASP A 1 378 ? 16.774 -12.124 -0.655 1.00 43.59 378 ASP A N 1
ATOM 2909 C CA . ASP A 1 378 ? 17.171 -10.818 -0.177 1.00 43.59 378 ASP A CA 1
ATOM 2910 C C . ASP A 1 378 ? 16.098 -10.441 0.842 1.00 43.59 378 ASP A C 1
ATOM 2912 O O . ASP A 1 378 ? 15.130 -9.726 0.589 1.00 43.59 378 ASP A O 1
ATOM 2916 N N . ARG A 1 379 ? 16.216 -11.085 2.010 1.00 47.91 379 ARG A N 1
ATOM 2917 C CA . ARG A 1 379 ? 15.454 -10.741 3.200 1.00 47.91 379 ARG A CA 1
ATOM 2918 C C . ARG A 1 379 ? 15.645 -9.245 3.378 1.00 47.91 379 ARG A C 1
ATOM 2920 O O . ARG A 1 379 ? 16.781 -8.806 3.541 1.00 47.91 379 ARG A O 1
ATOM 2927 N N . VAL A 1 380 ? 14.552 -8.485 3.386 1.00 48.41 380 VAL A N 1
ATOM 2928 C CA . VAL A 1 380 ? 14.576 -7.148 3.976 1.00 48.41 380 VAL A CA 1
ATOM 2929 C C . VAL A 1 380 ? 15.140 -7.352 5.386 1.00 48.41 380 VAL A C 1
ATOM 2931 O O . VAL A 1 380 ? 14.539 -8.116 6.150 1.00 48.41 380 VAL A O 1
ATOM 2934 N N . PRO A 1 381 ? 16.331 -6.815 5.710 1.00 43.31 381 PRO A N 1
ATOM 2935 C CA . PRO A 1 381 ? 16.977 -7.116 6.974 1.00 43.31 381 PRO A CA 1
ATOM 2936 C C . PRO A 1 381 ? 16.039 -6.785 8.132 1.00 43.31 381 PRO A C 1
ATOM 2938 O O . PRO A 1 381 ? 15.265 -5.823 8.074 1.00 43.31 381 PRO A O 1
ATOM 2941 N N . ALA A 1 382 ? 16.117 -7.588 9.194 1.00 44.06 382 ALA A N 1
ATOM 2942 C CA . ALA A 1 382 ? 15.572 -7.175 10.478 1.00 44.06 382 ALA A CA 1
ATOM 2943 C C . ALA A 1 382 ? 16.175 -5.800 10.829 1.00 44.06 382 ALA A C 1
ATOM 2945 O O . ALA A 1 382 ? 17.348 -5.567 10.527 1.00 44.06 382 ALA A O 1
ATOM 2946 N N . PRO A 1 383 ? 15.383 -4.876 11.393 1.00 42.41 383 PRO A N 1
ATOM 2947 C CA . PRO A 1 383 ? 15.841 -3.515 11.650 1.00 42.41 383 PRO A CA 1
ATOM 2948 C C . PRO A 1 383 ? 17.096 -3.530 12.531 1.00 42.41 383 PRO A C 1
ATOM 2950 O O . PRO A 1 383 ? 17.146 -4.237 13.539 1.00 42.41 383 PRO A O 1
ATOM 2953 N N . GLU A 1 384 ? 18.074 -2.688 12.209 1.00 40.53 384 GLU A N 1
ATOM 2954 C CA . GLU A 1 384 ? 18.943 -2.177 13.263 1.00 40.53 384 GLU A CA 1
ATOM 2955 C C . GLU A 1 384 ? 18.154 -1.116 14.045 1.00 40.53 384 GLU A C 1
ATOM 2957 O O . GLU A 1 384 ? 17.463 -0.295 13.430 1.00 40.53 384 GLU A O 1
ATOM 2962 N N . PRO A 1 385 ? 18.194 -1.116 15.389 1.00 37.09 385 PRO A N 1
ATOM 2963 C CA . PRO A 1 385 ? 17.493 -0.113 16.171 1.00 37.09 385 PRO A CA 1
ATOM 2964 C C . PRO A 1 385 ? 18.011 1.278 15.800 1.00 37.09 385 PRO A C 1
ATOM 2966 O O . PRO A 1 385 ? 19.173 1.606 16.047 1.00 37.09 385 PRO A O 1
ATOM 2969 N N . ILE A 1 386 ? 17.133 2.106 15.226 1.00 42.91 386 ILE A N 1
ATOM 2970 C CA . ILE A 1 386 ? 17.428 3.511 14.949 1.00 42.91 386 ILE A CA 1
ATOM 2971 C C . ILE A 1 386 ? 17.688 4.188 16.296 1.00 42.91 386 ILE A C 1
ATOM 2973 O O . ILE A 1 386 ? 16.776 4.419 17.093 1.00 42.91 386 ILE A O 1
ATOM 2977 N N . ARG A 1 387 ? 18.958 4.487 16.579 1.00 34.78 387 ARG A N 1
ATOM 2978 C CA . ARG A 1 387 ? 19.340 5.279 17.748 1.00 34.78 387 ARG A CA 1
ATOM 2979 C C . ARG A 1 387 ? 18.865 6.712 17.527 1.00 34.78 387 ARG A C 1
ATOM 2981 O O . ARG A 1 387 ? 19.451 7.427 16.729 1.00 34.78 387 ARG A O 1
ATOM 2988 N N . GLY A 1 388 ? 17.801 7.072 18.245 1.00 32.19 388 GLY A N 1
ATOM 2989 C CA . GLY A 1 388 ? 17.3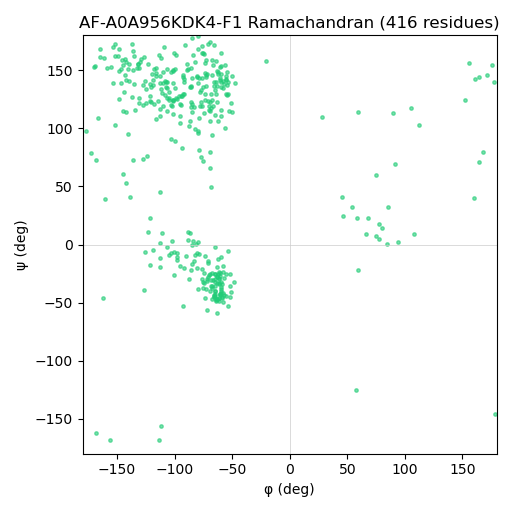23 8.418 18.568 1.00 32.19 388 GLY A CA 1
ATOM 2990 C C . GLY A 1 388 ? 17.648 9.539 17.579 1.00 32.19 388 GLY A C 1
ATOM 2991 O O . GLY A 1 388 ? 18.768 10.044 17.549 1.00 32.19 388 GLY A O 1
ATOM 2992 N N . CYS A 1 389 ? 16.625 10.036 16.884 1.00 31.50 389 CYS A N 1
ATOM 2993 C CA . CYS A 1 389 ? 16.660 11.364 16.281 1.00 31.50 389 CYS A CA 1
ATOM 2994 C C . CYS A 1 389 ? 16.960 12.406 17.373 1.00 31.50 389 CYS A C 1
ATOM 2996 O O . CYS A 1 389 ? 16.075 12.797 18.133 1.00 31.50 389 CYS A O 1
ATOM 2998 N N . ARG A 1 390 ? 18.213 12.864 17.469 1.00 27.27 390 ARG A N 1
ATOM 2999 C CA . ARG A 1 390 ? 18.512 14.147 18.105 1.00 27.27 390 ARG A CA 1
ATOM 3000 C C . ARG A 1 390 ? 18.085 15.228 17.127 1.00 27.27 390 ARG A C 1
ATOM 3002 O O . ARG A 1 390 ? 18.667 15.362 16.056 1.00 27.27 390 ARG A O 1
ATOM 3009 N N . VAL A 1 391 ? 17.062 15.979 17.510 1.00 30.66 391 VAL A N 1
ATOM 3010 C CA . VAL A 1 391 ? 16.762 17.278 16.915 1.00 30.66 391 VAL A CA 1
ATOM 3011 C C . VAL A 1 391 ? 17.996 18.152 17.143 1.00 30.66 391 VAL A C 1
ATOM 3013 O O . VAL A 1 391 ? 18.341 18.457 18.284 1.00 30.66 391 VAL A O 1
ATOM 3016 N N . SER A 1 392 ? 18.729 18.474 16.080 1.00 28.44 392 SER A N 1
ATOM 3017 C CA . SER A 1 392 ? 19.754 19.509 16.130 1.00 28.44 392 SER A CA 1
ATOM 3018 C C . SER A 1 392 ? 19.054 20.861 16.021 1.00 28.44 392 SER A C 1
ATOM 3020 O O . SER A 1 392 ? 18.733 21.308 14.920 1.00 28.44 392 SER A O 1
ATOM 3022 N N . ASP A 1 393 ? 18.815 21.506 17.160 1.00 30.59 393 ASP A N 1
ATOM 3023 C CA . ASP A 1 393 ? 18.494 22.933 17.216 1.00 30.59 393 ASP A CA 1
ATOM 3024 C C . ASP A 1 393 ? 19.747 23.739 16.841 1.00 30.59 393 ASP A C 1
ATOM 3026 O O . ASP A 1 393 ? 20.487 24.235 17.688 1.00 30.59 393 ASP A O 1
ATOM 3030 N N . SER A 1 394 ? 20.032 23.854 15.546 1.00 35.50 394 SER A N 1
ATOM 3031 C CA . SER A 1 394 ? 20.968 24.852 15.025 1.00 35.50 394 SER A CA 1
ATOM 3032 C C . SER A 1 394 ? 20.184 26.091 14.611 1.00 35.50 394 SER A C 1
ATOM 3034 O O . SER A 1 394 ? 19.840 26.273 13.447 1.00 35.50 394 SER A O 1
ATOM 3036 N N . GLY A 1 395 ? 19.894 26.938 15.596 1.00 30.88 395 GLY A N 1
ATOM 3037 C CA . GLY A 1 395 ? 19.244 28.226 15.390 1.00 30.88 395 GLY A CA 1
ATOM 3038 C C . GLY A 1 395 ? 19.298 29.094 16.638 1.00 30.88 395 GLY A C 1
ATOM 3039 O O . GLY A 1 395 ? 18.284 29.216 17.305 1.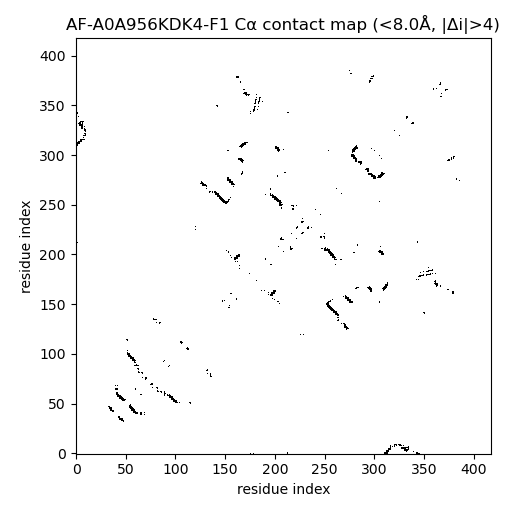00 30.88 395 GLY A O 1
ATOM 3040 N N . LEU A 1 396 ? 20.485 29.633 16.960 1.00 33.84 396 LEU A N 1
ATOM 3041 C CA . LEU A 1 396 ? 20.751 30.881 17.714 1.00 33.84 396 LEU A CA 1
ATOM 3042 C C . LEU A 1 396 ? 22.225 30.903 18.168 1.00 33.84 396 LEU A C 1
ATOM 3044 O O . LEU A 1 396 ? 22.551 30.756 19.340 1.00 33.84 396 LEU A O 1
ATOM 3048 N N . ALA A 1 397 ? 23.143 31.076 17.219 1.00 30.11 397 ALA A N 1
ATOM 3049 C CA . ALA A 1 397 ? 24.531 31.441 17.511 1.00 30.11 397 ALA A CA 1
ATOM 3050 C C . ALA A 1 397 ? 25.048 32.375 16.410 1.00 30.11 397 ALA A C 1
ATOM 3052 O O . ALA A 1 397 ? 25.967 32.063 15.661 1.00 30.11 397 ALA A O 1
ATOM 3053 N N . GLY A 1 398 ? 24.390 33.522 16.277 1.00 31.61 398 GLY A N 1
ATOM 3054 C CA . GLY A 1 398 ? 24.859 34.648 15.485 1.00 31.61 398 GLY A CA 1
ATOM 3055 C C . GLY A 1 398 ? 24.600 35.914 16.286 1.00 31.61 398 GLY A C 1
ATOM 3056 O O . GLY A 1 398 ? 23.465 36.128 16.695 1.00 31.61 398 GLY A O 1
ATOM 3057 N N . LEU A 1 399 ? 25.647 36.725 16.474 1.00 34.69 399 LEU A N 1
ATOM 3058 C CA . LEU A 1 399 ? 25.685 38.025 17.169 1.00 34.69 399 LEU A CA 1
ATOM 3059 C C . LEU A 1 399 ? 26.026 38.001 18.670 1.00 34.69 399 LEU A C 1
ATOM 3061 O O . LEU A 1 399 ? 25.221 38.389 19.507 1.00 34.69 399 LEU A O 1
ATOM 3065 N N . ALA A 1 400 ? 27.277 37.669 18.998 1.00 31.41 400 ALA A N 1
ATOM 3066 C CA . ALA A 1 400 ? 28.020 38.340 20.074 1.00 31.41 400 ALA A CA 1
ATOM 3067 C C . ALA A 1 400 ? 29.509 37.977 19.971 1.00 31.41 400 ALA A C 1
ATOM 3069 O O . ALA A 1 400 ? 29.880 36.844 20.263 1.00 31.41 400 ALA A O 1
ATOM 3070 N N . GLY A 1 401 ? 30.373 38.913 19.563 1.00 28.64 401 GLY A N 1
ATOM 3071 C CA . GLY A 1 401 ? 31.815 38.671 19.677 1.00 28.64 401 GLY A CA 1
ATOM 3072 C C . GLY A 1 401 ? 32.761 39.498 18.813 1.00 28.64 401 GLY A C 1
ATOM 3073 O O . GLY A 1 401 ? 33.738 38.939 18.336 1.00 28.64 401 GLY A O 1
ATOM 3074 N N . PHE A 1 402 ? 32.528 40.800 18.619 1.00 31.83 402 PHE A N 1
ATOM 3075 C CA . PHE A 1 402 ? 33.589 41.725 18.194 1.00 31.83 402 PHE A CA 1
ATOM 3076 C C . PHE A 1 402 ? 33.453 43.072 18.917 1.00 31.83 402 PHE A C 1
ATOM 3078 O O . PHE A 1 402 ? 32.687 43.927 18.493 1.00 31.83 402 PHE A O 1
ATOM 3085 N N . ALA A 1 403 ? 34.194 43.226 20.020 1.00 32.16 403 ALA A N 1
ATOM 3086 C CA . ALA A 1 403 ? 34.776 44.475 20.539 1.00 32.16 403 ALA A CA 1
ATOM 3087 C C . ALA A 1 403 ? 35.603 44.110 21.798 1.00 32.16 403 ALA A C 1
ATOM 3089 O O . ALA A 1 403 ? 35.042 43.674 22.795 1.00 32.16 403 ALA A O 1
ATOM 3090 N N . LEU A 1 404 ? 36.927 43.943 21.698 1.00 30.30 404 LEU A N 1
ATOM 3091 C CA . LEU A 1 404 ? 37.962 44.958 21.966 1.00 30.30 404 LEU A CA 1
ATOM 3092 C C . LEU A 1 404 ? 37.947 45.524 23.402 1.00 30.30 404 LEU A C 1
ATOM 3094 O O . LEU A 1 404 ? 37.036 46.245 23.782 1.00 30.30 404 LEU A O 1
ATOM 3098 N N . VAL A 1 405 ? 39.021 45.238 24.150 1.00 33.41 405 VAL A N 1
ATOM 3099 C CA . VAL A 1 405 ? 39.983 46.189 24.761 1.00 33.41 405 VAL A CA 1
ATOM 3100 C C . VAL A 1 405 ? 40.592 45.555 26.018 1.00 33.41 405 VAL A C 1
ATOM 3102 O O . VAL A 1 405 ? 39.898 45.105 26.924 1.00 33.41 405 VAL A O 1
ATOM 3105 N N . GLY A 1 406 ? 41.924 45.494 26.035 1.00 28.19 406 GLY A N 1
ATOM 3106 C CA . GLY A 1 406 ? 42.713 44.925 27.117 1.00 28.19 406 GLY A CA 1
ATOM 3107 C C . GLY A 1 406 ? 42.800 45.790 28.373 1.00 28.19 406 GLY A C 1
ATOM 3108 O O . GLY A 1 406 ? 42.591 46.998 28.345 1.00 28.19 406 GLY A O 1
ATOM 3109 N N . LEU A 1 407 ? 43.225 45.146 29.458 1.00 33.28 407 LEU A N 1
ATOM 3110 C CA . LEU A 1 407 ? 43.877 45.786 30.594 1.00 33.28 407 LEU A CA 1
ATOM 3111 C C . LEU A 1 407 ? 44.938 44.831 31.157 1.00 33.28 407 LEU A C 1
ATOM 3113 O O . LEU A 1 407 ? 44.656 43.729 31.621 1.00 33.28 407 LEU A O 1
ATOM 3117 N N . VAL A 1 408 ? 46.180 45.284 31.031 1.00 35.19 408 VAL A N 1
ATOM 3118 C CA . VAL A 1 408 ? 47.406 44.763 31.642 1.00 35.19 408 VAL A CA 1
ATOM 3119 C C . VAL A 1 408 ? 47.521 45.299 33.079 1.00 35.19 408 VAL A C 1
ATOM 3121 O O . VAL A 1 408 ? 47.014 46.383 33.351 1.00 35.19 408 VAL A O 1
ATOM 3124 N N . ALA A 1 409 ? 48.290 44.580 33.915 1.00 33.38 409 ALA A N 1
ATOM 3125 C CA . ALA A 1 409 ? 48.977 44.985 35.165 1.00 33.38 409 ALA A CA 1
ATOM 3126 C C . ALA A 1 409 ? 48.401 44.329 36.444 1.00 33.38 409 ALA A C 1
ATOM 3128 O O . ALA A 1 409 ? 47.282 44.595 36.852 1.00 33.38 409 ALA A O 1
ATOM 3129 N N . LEU A 1 410 ? 49.072 43.308 37.000 1.00 34.16 410 LEU A N 1
ATOM 3130 C CA . LEU A 1 410 ? 50.222 43.343 37.938 1.00 34.16 410 LEU A CA 1
ATOM 3131 C C . LEU A 1 410 ? 49.791 43.370 39.418 1.00 34.16 410 LEU A C 1
ATOM 3133 O O . LEU A 1 410 ? 49.299 44.372 39.916 1.00 34.16 410 LEU A O 1
ATOM 3137 N N . GLY A 1 411 ? 50.093 42.285 40.146 1.00 32.78 411 GLY A N 1
ATOM 3138 C CA . GLY A 1 411 ? 49.917 42.207 41.602 1.00 32.78 411 GLY A CA 1
ATOM 3139 C C . GLY A 1 411 ? 50.493 40.938 42.247 1.00 32.78 411 GLY A C 1
ATOM 3140 O O . GLY A 1 411 ? 49.760 40.003 42.535 1.00 32.78 411 GLY A O 1
ATOM 3141 N N . ARG A 1 412 ? 51.823 40.923 42.441 1.00 36.34 412 ARG A N 1
ATOM 3142 C CA . ARG A 1 412 ? 52.644 40.184 43.445 1.00 36.34 412 ARG A CA 1
ATOM 3143 C C . ARG A 1 412 ? 51.886 39.710 44.706 1.00 36.34 412 ARG A C 1
ATOM 3145 O O . ARG A 1 412 ? 50.983 40.396 45.145 1.00 36.34 412 ARG A O 1
ATOM 3152 N N . ARG A 1 413 ? 52.290 38.707 45.498 1.00 35.88 413 ARG A N 1
ATOM 3153 C CA . ARG A 1 413 ? 53.351 37.673 45.544 1.00 35.88 413 ARG A CA 1
ATOM 3154 C C . ARG A 1 413 ? 52.948 36.730 46.701 1.00 35.88 413 ARG A C 1
ATOM 3156 O O . ARG A 1 413 ? 52.350 37.176 47.673 1.00 35.88 413 ARG A O 1
ATOM 3163 N N . ARG A 1 414 ? 53.360 35.461 46.639 1.00 46.41 414 ARG A N 1
ATOM 3164 C CA . ARG A 1 414 ? 53.424 34.532 47.790 1.00 46.41 414 ARG A CA 1
ATOM 3165 C C . ARG A 1 414 ? 54.375 35.077 48.873 1.00 46.41 414 ARG A C 1
ATOM 3167 O O . ARG A 1 414 ? 55.430 35.549 48.468 1.00 46.41 414 ARG A O 1
ATOM 3174 N N . THR A 1 415 ? 54.075 34.887 50.170 1.00 39.34 415 THR A N 1
ATOM 3175 C CA . THR A 1 415 ? 54.911 34.167 51.180 1.00 39.34 415 THR A CA 1
ATOM 3176 C C . THR A 1 415 ? 54.389 34.304 52.623 1.00 39.34 415 THR A C 1
ATOM 3178 O O . THR A 1 415 ? 53.891 35.348 53.019 1.00 39.34 415 THR A O 1
ATOM 3181 N N . ARG A 1 416 ? 54.574 33.221 53.393 1.00 43.22 416 ARG A N 1
ATOM 3182 C CA . ARG A 1 416 ? 54.400 33.050 54.849 1.00 43.22 416 ARG A CA 1
ATOM 3183 C C . ARG A 1 416 ? 55.502 33.755 55.664 1.00 43.22 416 ARG A C 1
ATOM 3185 O O . ARG A 1 416 ? 56.658 33.619 55.272 1.00 43.22 416 ARG A O 1
ATOM 3192 N N . ARG A 1 417 ? 55.179 34.289 56.852 1.00 38.44 417 ARG A N 1
ATOM 3193 C CA . ARG A 1 417 ? 55.715 33.918 58.193 1.00 38.44 417 ARG A CA 1
ATOM 3194 C C . ARG A 1 417 ? 55.403 35.002 59.243 1.00 38.44 417 ARG A C 1
ATOM 3196 O O . ARG A 1 417 ? 55.557 36.174 58.929 1.00 38.44 417 ARG A O 1
ATOM 3203 N N . ALA A 1 418 ? 55.134 34.499 60.456 1.00 40.25 418 ALA A N 1
ATOM 3204 C CA . ALA A 1 418 ? 55.018 35.146 61.770 1.00 40.25 418 ALA A CA 1
ATOM 3205 C C . ALA A 1 418 ? 53.820 36.079 61.972 1.00 40.25 418 ALA A C 1
ATOM 3207 O O . ALA A 1 418 ? 53.797 37.168 61.365 1.00 40.25 418 ALA A O 1
#

=== Feature glossary ===
Annotated list of the representations used here:

Nearest PDB structures. The Foldseek neighbor list gives the closest experimentally determined structures in the PDB, ranked by structural alignment. TM-score near 1 means near-identical fold; near 0.3 means only rough topology match. This is how one finds what a novel AlphaFold prediction most resembles in the solved-structure universe.

Foldseek 3Di. Foldseek's 3Di representation compresses backbone geometry into a per-residue letter drawn from a learned twenty-state alphabet. It captures the tertiary interaction pattern around each residue — which residues are packed against it in space, regardless of where they are in sequence.

Radius of gyration, Cα contacts, bounding box. Radius of gyration (Rg) is the root-mean-square distance of Cα atoms from their centroid — a single number for overall size and compactness. A globular domain of N residues has Rg ≈ 2.2·N^0.38 Å; an extended or disordered chain has a much larger Rg. The Cα contact count is the number of residue pairs whose Cα atoms are within 8 Å and are more than four positions apart in sequence — a standard proxy for tertiary packing density. The bounding box is the smallest axis-aligned box enclosing all Cα atoms.

InterPro / GO / CATH / organism. The annotation block draws on four external resources. InterPro: which protein families and domains the sequence belongs to. GO: standardized terms for what the protein does, what process it participates in, and where in the cell it acts. CATH: which structural fold it has in the CATH hierarchy. Organism: the species of origin.

mmCIF coordinates. The mmCIF block holds the 3D Cartesian coordinates of each backbone atom (N, Cα, C, O) in ångströms. mmCIF is the PDB's canonical archive format — a tagged-loop text representation of the atomic model.

pLDDT. pLDDT is the predicted lDDT-Cα score: AlphaFold's confidence that the local environment of each residue (all inter-atomic distances within 15 Å) is correctly placed. It is a per-residue number between 0 and 100, with higher meaning more reliable.

Backbone torsions (φ/ψ). φ (phi) and ψ (psi) are the two rotatable backbone dihedrals per residue: φ is the C(i-1)–N–Cα–C torsion, ψ is the N–Cα–C–N(i+1) torsion, both in degrees on (−180°, 180°]. α-helical residues cluster near (−60°, −45°); β-strand residues near (−120°, +130°). A Ramachandran plot is simply a scatter of 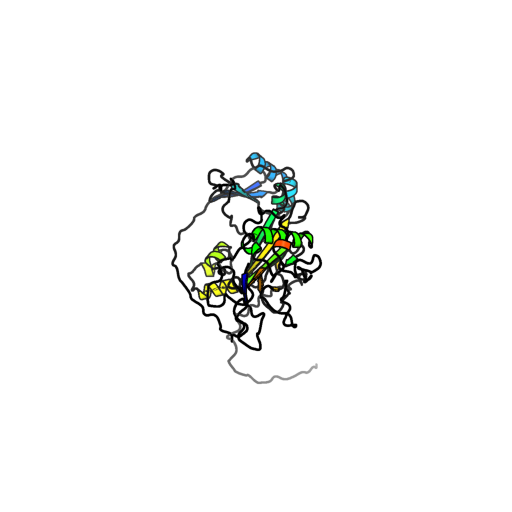(φ, ψ) for every residue.

B-factor. For experimental (PDB) structures, the B-factor (temperature factor) quantifies the positional spread of each atom in the crystal — a combination of thermal vibration and static disorder — in units of Å². High B-factors mark flexible loops or poorly resolved regions; low B-factors mark the rigid, well-ordered core.

Secondary structure (3-state, P-SEA). SS3 is a coarse helix/strand/coil call (letters a/b/c) made by the P-SEA algorithm from inter-Cα distances and dihedrals. It is less detailed than DSSP but needs only Cα positions.

Predicted aligned error. Predicted aligned error is AlphaFold's pairwise confidence. Unlike pLDDT (per-residue), PAE is per-residue-pair and captures whether two parts of the structure are correctly placed relative to each other. Units are ångströms of expected positional error.

Solvent-accessible surface area. Solvent-accessible surface area (SASA) is the area in Å² traced out by the centre of a 1.4 Å probe sphere (a water molecule) rolled over the protein's van der Waals surface (Shrake–Rupley / Lee–Richards construction). Buried residues have near-zero SASA; fully exposed residues can exceed 200 Å². The total SASA scales roughly with the number of surface residues.

Secondary structure (8-state, DSSP). The SS8 string is DSSP's per-residue secondary-structure call. α-helix (H) means an i→i+4 H-bond ladder; β-strand (E) means the residue participates in a β-sheet; 3₁₀ (G) and π (I) are tighter and wider helices; T/S are turns/bends; '-' is loop.

Rendered structure images. Structure images are PyMOL renders from six orthogonal camera directions. Cartoon representation draws helices as coils and strands as arrows; sticks shows the backbone as bonds; surface shows the solvent-excluded envelope. Rainbow coloring maps sequence position to hue (blue→red, N→C); chain coloring assigns a distinct color per polypeptide.

Sequence. The amino-acid sequence is the protein's primary structure: the linear order of residues from the N-terminus to the C-terminus, written in one-letter code. Everything else here — the 3D coordinates, the secondary structure, the domain annotations — is ultimately a consequence of this string.

Contact-map, Ramachandran, and PAE plots. Three diagnostic plots accompany the record. The Cα contact map visualizes the tertiary structure as a 2D adjacency matrix (8 Å cutoff, sequence-local contacts suppressed). The Ramachandran plot shows the distribution of backbone (φ, ψ) torsions, with points in the α and β basins reflecting secondary structure content. The PAE plot shows AlphaFold's inter-residue confidence as a color matrix.